Protein AF-A0A0Q9WJZ3-F1 (afdb_monomer_lite)

Foldseek 3Di:
DQVVCVVLVHDVVLVVLVCCCVPNPDHDDPVVVVVVVVVVVVSCCVSPVVVCVVVDDDDPPVVPPPPVNVVLLVVLLLLLLQLLLLLVCVLVVNFFLVSSPVVDDPVSSVSNVVVCVVVVHTTSLSSNLVSLVVLLVSCVVCVPPDPCSLVSNLVSNLPRPNQLQVCVVPVVQLLSNLVSCLLNVLSCQQVVNLVVNLVSLLVQLLDPPHDPSNNLSSLVVNLLSLLQLLLVVQLVVVVVVVCVVPVVDDDDDQQQQSDPDDDPVRVVSSVVSVDDPSNHRTYGHHPVDRDNQADEPVVLVVCLVSQAPSNLSNSLSNQVRYPPHDDPVRNVVSNVSSVVRNPVVVDDDDDDDDDDDDDDDDDDDDDDDDFDDDPPDGDPPDADCVPDDPPDGRDDDD

Radius of gyration: 33.2 Å; chains: 1; bounding box: 86×59×96 Å

Structure (mmCIF, N/CA/C/O backbone):
data_AF-A0A0Q9WJZ3-F1
#
_entry.id   AF-A0A0Q9WJZ3-F1
#
loop_
_atom_site.group_PDB
_atom_site.id
_atom_site.type_symbol
_atom_site.label_atom_id
_atom_site.label_alt_id
_atom_site.label_comp_id
_atom_site.label_asym_id
_atom_site.label_entity_id
_atom_site.label_seq_id
_atom_site.pdbx_PDB_ins_code
_atom_site.Cartn_x
_atom_site.Cartn_y
_atom_site.Cartn_z
_atom_site.occupancy
_atom_site.B_iso_or_equiv
_atom_site.auth_seq_id
_atom_site.auth_comp_id
_atom_site.auth_asym_id
_atom_site.auth_atom_id
_atom_site.pdbx_PDB_model_num
ATOM 1 N N . MET A 1 1 ? 45.629 10.250 -53.862 1.00 72.94 1 MET A N 1
ATOM 2 C CA . MET A 1 1 ? 45.212 8.931 -53.327 1.00 72.94 1 MET A CA 1
ATOM 3 C C . MET A 1 1 ? 46.337 8.248 -52.565 1.00 72.94 1 MET A C 1
ATOM 5 O O . MET A 1 1 ? 46.148 7.979 -51.390 1.00 72.94 1 MET A O 1
ATOM 9 N N . TYR A 1 2 ? 47.507 8.028 -53.172 1.00 82.00 2 TYR A N 1
ATOM 10 C CA . TYR A 1 2 ? 48.642 7.358 -52.512 1.00 82.00 2 TYR A CA 1
ATOM 11 C C . TYR A 1 2 ? 49.151 8.051 -51.241 1.00 82.00 2 TYR A C 1
ATOM 13 O O . TYR A 1 2 ? 49.493 7.383 -50.272 1.00 82.00 2 TYR A O 1
ATOM 21 N N . THR A 1 3 ? 49.165 9.385 -51.220 1.00 82.75 3 THR A N 1
ATOM 22 C CA . THR A 1 3 ? 49.551 10.180 -50.043 1.00 82.75 3 THR A CA 1
ATOM 23 C C . THR A 1 3 ? 48.618 9.938 -48.856 1.00 82.75 3 THR A C 1
ATOM 25 O O . THR A 1 3 ? 49.086 9.626 -47.766 1.00 82.75 3 THR A O 1
ATOM 28 N N . THR A 1 4 ? 47.304 9.990 -49.082 1.00 83.00 4 THR A N 1
ATOM 29 C CA . THR A 1 4 ? 46.275 9.709 -48.068 1.00 83.00 4 THR A CA 1
ATOM 30 C C . THR A 1 4 ? 46.297 8.249 -47.612 1.00 83.00 4 THR A C 1
ATOM 32 O O . THR A 1 4 ? 46.212 7.980 -46.420 1.00 83.00 4 THR A O 1
ATOM 35 N N . ALA A 1 5 ? 46.468 7.299 -48.538 1.00 81.38 5 ALA A N 1
ATOM 36 C CA . ALA A 1 5 ? 46.577 5.877 -48.209 1.00 81.38 5 ALA A CA 1
ATOM 37 C C . ALA A 1 5 ? 47.777 5.603 -47.291 1.00 81.38 5 ALA A C 1
ATOM 39 O O . ALA A 1 5 ? 47.634 4.941 -46.268 1.00 81.38 5 ALA A O 1
ATOM 40 N N . ARG A 1 6 ? 48.934 6.205 -47.595 1.00 83.19 6 ARG A N 1
ATOM 41 C CA . ARG A 1 6 ? 50.134 6.105 -46.758 1.00 83.19 6 ARG A CA 1
ATOM 42 C C . ARG A 1 6 ? 49.922 6.705 -45.366 1.00 83.19 6 ARG A C 1
ATOM 44 O O . ARG A 1 6 ? 50.354 6.105 -44.390 1.00 83.19 6 ARG A O 1
ATOM 51 N N . GLN A 1 7 ? 49.249 7.852 -45.267 1.00 85.88 7 GLN A N 1
ATOM 52 C CA . GLN A 1 7 ? 48.928 8.483 -43.978 1.00 85.88 7 GLN A CA 1
ATOM 53 C C . GLN A 1 7 ? 48.010 7.616 -43.103 1.00 85.88 7 GLN A C 1
ATOM 55 O O . GLN A 1 7 ? 48.126 7.657 -41.885 1.00 85.88 7 GLN A O 1
ATOM 60 N N . LEU A 1 8 ? 47.138 6.811 -43.715 1.00 81.56 8 LEU A N 1
ATOM 61 C CA . LEU A 1 8 ? 46.253 5.868 -43.023 1.00 81.56 8 LEU A CA 1
ATOM 62 C C . LEU A 1 8 ? 46.893 4.483 -42.801 1.00 81.56 8 LEU A C 1
ATOM 64 O O . LEU A 1 8 ? 46.233 3.581 -42.299 1.00 81.56 8 LEU A O 1
ATOM 68 N N . GLY A 1 9 ? 48.157 4.281 -43.189 1.00 82.44 9 GLY A N 1
ATOM 69 C CA . GLY A 1 9 ? 48.829 2.982 -43.076 1.00 82.44 9 GLY A CA 1
ATOM 70 C C . GLY A 1 9 ? 48.300 1.915 -44.043 1.00 82.44 9 GLY A C 1
ATOM 71 O O . GLY A 1 9 ? 48.490 0.724 -43.808 1.00 82.44 9 GLY A O 1
ATOM 72 N N . LEU A 1 10 ? 47.624 2.318 -45.121 1.00 84.75 10 LEU A N 1
ATOM 73 C CA . LEU A 1 10 ? 47.140 1.423 -46.168 1.00 84.75 10 LEU A CA 1
ATOM 74 C C . LEU A 1 10 ? 48.256 1.173 -47.193 1.00 84.75 10 LEU A C 1
ATOM 76 O O . LEU A 1 10 ? 48.870 2.115 -47.704 1.00 84.75 10 LEU A O 1
ATOM 80 N N . GLN A 1 11 ? 48.513 -0.094 -47.520 1.00 86.62 11 GLN A N 1
ATOM 81 C CA . GLN A 1 11 ? 49.566 -0.453 -48.470 1.00 86.62 11 GLN A CA 1
ATOM 82 C C . GLN A 1 11 ? 49.236 0.040 -49.888 1.00 86.62 11 GLN A C 1
ATOM 84 O O . GLN A 1 11 ? 48.095 -0.041 -50.346 1.00 86.62 11 GLN A O 1
ATOM 89 N N . SER A 1 12 ? 50.245 0.541 -50.609 1.00 86.62 12 SER A N 1
ATOM 90 C CA . SER A 1 12 ? 50.062 1.172 -51.927 1.00 86.62 12 SER A CA 1
ATOM 91 C C . SER A 1 12 ? 49.463 0.232 -52.971 1.00 86.62 12 SER A C 1
ATOM 93 O O . SER A 1 12 ? 48.663 0.684 -53.787 1.00 86.62 12 SER A O 1
ATOM 95 N N . PHE A 1 13 ? 49.757 -1.070 -52.880 1.00 88.88 13 PHE A N 1
ATOM 96 C CA . PHE A 1 13 ? 49.243 -2.074 -53.813 1.00 88.88 13 PHE A CA 1
ATOM 97 C C . PHE A 1 13 ? 47.707 -2.165 -53.806 1.00 88.88 13 PHE A C 1
ATOM 99 O O . PHE A 1 13 ? 47.110 -2.543 -54.808 1.00 88.88 13 PHE A O 1
ATOM 106 N N . ILE A 1 14 ? 47.043 -1.788 -52.705 1.00 89.12 14 ILE A N 1
ATOM 107 C CA . ILE A 1 14 ? 45.574 -1.751 -52.618 1.00 89.12 14 ILE A CA 1
ATOM 108 C C . ILE A 1 14 ? 45.022 -0.601 -53.471 1.00 89.12 14 ILE A C 1
ATOM 110 O O . ILE A 1 14 ? 43.983 -0.737 -54.117 1.00 89.12 14 ILE A O 1
ATOM 114 N N . VAL A 1 15 ? 45.729 0.533 -53.504 1.00 89.50 15 VAL A N 1
ATOM 115 C CA . VAL A 1 15 ? 45.382 1.681 -54.354 1.00 89.50 15 VAL A CA 1
ATOM 116 C C . VAL A 1 15 ? 45.612 1.330 -55.823 1.00 89.50 15 VAL A C 1
ATOM 118 O O . VAL A 1 15 ? 44.750 1.618 -56.652 1.00 89.50 15 VAL A O 1
ATOM 121 N N . ASP A 1 16 ? 46.712 0.636 -56.125 1.00 89.19 16 ASP A N 1
ATOM 122 C CA . ASP A 1 16 ? 47.010 0.126 -57.469 1.00 89.19 16 ASP A CA 1
ATOM 123 C C . ASP A 1 16 ? 45.931 -0.857 -57.940 1.00 89.19 16 ASP A C 1
ATOM 125 O O . ASP A 1 16 ? 45.368 -0.703 -59.024 1.00 89.19 16 ASP A O 1
ATOM 129 N N . LEU A 1 17 ? 45.564 -1.820 -57.089 1.00 89.88 17 LEU A N 1
ATOM 130 C CA . LEU A 1 17 ? 44.529 -2.801 -57.395 1.00 89.88 17 LEU A CA 1
ATOM 131 C C . LEU A 1 17 ? 43.162 -2.141 -57.589 1.00 89.88 17 LEU A C 1
ATOM 133 O O . LEU A 1 17 ? 42.423 -2.519 -58.492 1.00 89.88 17 LEU A O 1
ATOM 137 N N . ARG A 1 18 ? 42.829 -1.114 -56.798 1.00 90.69 18 ARG A N 1
ATOM 138 C CA . ARG A 1 18 ? 41.609 -0.324 -56.999 1.00 90.69 18 ARG A CA 1
ATOM 139 C C . ARG A 1 18 ? 41.588 0.340 -58.378 1.00 90.69 18 ARG A C 1
ATOM 141 O O . ARG A 1 18 ? 40.549 0.314 -59.033 1.00 90.69 18 ARG A O 1
ATOM 148 N N . HIS A 1 19 ? 42.697 0.939 -58.813 1.00 89.06 19 HIS A N 1
ATOM 149 C CA . HIS A 1 19 ? 42.787 1.563 -60.136 1.00 89.06 19 HIS A CA 1
ATOM 150 C C . HIS A 1 19 ? 42.667 0.531 -61.264 1.00 89.06 19 HIS A C 1
ATOM 152 O O . HIS A 1 19 ? 41.929 0.770 -62.219 1.00 89.06 19 HIS A O 1
ATOM 158 N N . LEU A 1 20 ? 43.310 -0.631 -61.117 1.00 88.88 20 LEU A N 1
ATOM 159 C CA . LEU A 1 20 ? 43.202 -1.748 -62.060 1.00 88.88 20 LEU A CA 1
ATOM 160 C C . LEU A 1 20 ? 41.774 -2.304 -62.139 1.00 88.88 20 LEU A C 1
ATOM 162 O O . LEU A 1 20 ? 41.269 -2.517 -63.232 1.00 88.88 20 LEU A O 1
ATOM 166 N N . CYS A 1 21 ? 41.079 -2.467 -61.013 1.00 88.19 21 CYS A N 1
ATOM 167 C CA . CYS A 1 21 ? 39.684 -2.917 -61.009 1.00 88.19 21 CYS A CA 1
ATOM 168 C C . CYS A 1 21 ? 38.712 -1.895 -61.620 1.00 88.19 21 CYS A C 1
ATOM 170 O O . CYS A 1 21 ? 37.672 -2.285 -62.140 1.00 88.19 21 CYS A O 1
ATOM 172 N N . ALA A 1 22 ? 39.007 -0.595 -61.518 1.00 88.06 22 ALA A N 1
ATOM 173 C CA . ALA A 1 22 ? 38.117 0.465 -61.994 1.00 88.06 22 ALA A CA 1
ATOM 174 C C . ALA A 1 22 ? 38.329 0.828 -63.473 1.00 88.06 22 ALA A C 1
ATOM 176 O O . ALA A 1 22 ? 37.385 1.248 -64.140 1.00 88.06 22 ALA A O 1
ATOM 177 N N . HIS A 1 23 ? 39.565 0.717 -63.967 1.00 87.94 23 HIS A N 1
ATOM 178 C CA . HIS A 1 23 ? 39.960 1.229 -65.285 1.00 87.94 23 HIS A CA 1
ATOM 179 C C . HIS A 1 23 ? 40.822 0.260 -66.102 1.00 87.94 23 HIS A C 1
ATOM 181 O O . HIS A 1 23 ? 41.192 0.584 -67.230 1.00 87.94 23 HIS A O 1
ATOM 187 N N . GLY A 1 24 ? 41.178 -0.901 -65.552 1.00 81.69 24 GLY A N 1
ATOM 188 C CA . GLY A 1 24 ? 41.912 -1.929 -66.278 1.00 81.69 24 GLY A CA 1
ATOM 189 C C . GLY A 1 24 ? 41.075 -2.523 -67.408 1.00 81.69 24 GLY A C 1
ATOM 190 O O . GLY A 1 24 ? 39.853 -2.617 -67.314 1.00 81.69 24 GLY A O 1
ATOM 191 N N . GLN A 1 25 ? 41.749 -2.931 -68.484 1.00 78.75 25 GLN A N 1
ATOM 192 C CA . GLN A 1 25 ? 41.109 -3.644 -69.595 1.00 78.75 25 GLN A CA 1
ATOM 193 C C . GLN A 1 25 ? 40.696 -5.072 -69.203 1.00 78.75 25 GLN A C 1
ATOM 195 O O . GLN A 1 25 ? 39.777 -5.625 -69.799 1.00 78.75 25 GLN A O 1
ATOM 200 N N . GLU A 1 26 ? 41.337 -5.642 -68.177 1.00 85.75 26 GLU A N 1
ATOM 201 C CA . GLU A 1 26 ? 41.070 -6.982 -67.658 1.00 85.75 26 GLU A CA 1
ATOM 202 C C . GLU A 1 26 ? 40.947 -6.964 -66.129 1.00 85.75 26 GLU A C 1
ATOM 204 O O . GLU A 1 26 ? 41.630 -6.204 -65.435 1.00 85.75 26 GLU A O 1
ATOM 209 N N . LEU A 1 27 ? 40.067 -7.817 -65.595 1.00 86.44 27 LEU A N 1
ATOM 210 C CA . LEU A 1 27 ? 39.891 -7.986 -64.154 1.00 86.44 27 LEU A CA 1
ATOM 211 C C . LEU A 1 27 ? 41.082 -8.744 -63.544 1.00 86.44 27 LEU A C 1
ATOM 213 O O . LEU A 1 27 ? 41.538 -9.729 -64.130 1.00 86.44 27 LEU A O 1
ATOM 217 N N . PRO A 1 28 ? 41.552 -8.365 -62.340 1.00 89.94 28 PRO A N 1
ATOM 218 C CA . PRO A 1 28 ? 42.619 -9.097 -61.671 1.00 89.94 28 PRO A CA 1
ATOM 219 C C . PRO A 1 28 ? 42.253 -10.569 -61.408 1.00 89.94 28 PRO A C 1
ATOM 221 O O . PRO A 1 28 ? 41.095 -10.868 -61.096 1.00 89.94 28 PRO A O 1
ATOM 224 N N . PRO A 1 29 ? 43.232 -11.495 -61.441 1.00 92.62 29 PRO A N 1
ATOM 225 C CA . PRO A 1 29 ? 42.991 -12.903 -61.151 1.00 92.62 29 PRO A CA 1
ATOM 226 C C . PRO A 1 29 ? 42.347 -13.114 -59.777 1.00 92.62 29 PRO A C 1
ATOM 228 O O . PRO A 1 29 ? 42.707 -12.468 -58.791 1.00 92.62 29 PRO A O 1
ATOM 231 N N . THR A 1 30 ? 41.448 -14.094 -59.674 1.00 88.12 30 THR A N 1
ATOM 232 C CA . THR A 1 30 ? 40.692 -14.378 -58.441 1.00 88.12 30 THR A CA 1
ATOM 233 C C . THR A 1 30 ? 41.588 -14.619 -57.223 1.00 88.12 30 THR A C 1
ATOM 235 O O . THR A 1 30 ? 41.226 -14.248 -56.109 1.00 88.12 30 THR A O 1
ATOM 238 N N . VAL A 1 31 ? 42.774 -15.204 -57.414 1.00 90.38 31 VAL A N 1
ATOM 239 C CA . VAL A 1 31 ? 43.754 -15.430 -56.335 1.00 90.38 31 VAL A CA 1
ATOM 240 C C . VAL A 1 31 ? 44.254 -14.105 -55.749 1.00 90.38 31 VAL A C 1
ATOM 242 O O . VAL A 1 31 ? 44.304 -13.954 -54.529 1.00 90.38 31 VAL A O 1
ATOM 245 N N . VAL A 1 32 ? 44.539 -13.117 -56.603 1.00 89.38 32 VAL A N 1
ATOM 246 C CA . VAL A 1 32 ? 44.975 -11.773 -56.188 1.00 89.38 32 VAL A CA 1
ATOM 247 C C . VAL A 1 32 ? 43.863 -11.071 -55.410 1.00 89.38 32 VAL A C 1
ATOM 249 O O . VAL A 1 32 ? 44.118 -10.488 -54.355 1.00 89.38 32 VAL A O 1
ATOM 252 N N . LEU A 1 33 ? 42.615 -11.182 -55.876 1.00 88.12 33 LEU A N 1
ATOM 253 C CA . LEU A 1 33 ? 41.455 -10.611 -55.187 1.00 88.12 33 LEU A CA 1
ATOM 254 C C . LEU A 1 33 ? 41.219 -11.259 -53.815 1.00 88.12 33 LEU A C 1
ATOM 256 O O . LEU A 1 33 ? 40.975 -10.543 -52.847 1.00 88.12 33 LEU A O 1
ATOM 260 N N . ARG A 1 34 ? 41.345 -12.588 -53.698 1.00 88.00 34 ARG A N 1
ATOM 261 C CA . ARG A 1 34 ? 41.199 -13.309 -52.418 1.00 88.00 34 ARG A CA 1
ATOM 262 C C . ARG A 1 34 ? 42.252 -12.890 -51.398 1.00 88.00 34 ARG A C 1
ATOM 264 O O . ARG A 1 34 ? 41.903 -12.575 -50.264 1.00 88.00 34 ARG A O 1
ATOM 271 N N . HIS A 1 35 ? 43.522 -12.848 -51.800 1.00 88.12 35 HIS A N 1
ATOM 272 C CA . HIS A 1 35 ? 44.603 -12.421 -50.908 1.00 88.12 35 HIS A CA 1
ATOM 273 C C . HIS A 1 35 ? 44.451 -10.956 -50.498 1.00 88.12 35 HIS A C 1
ATOM 275 O O . HIS A 1 35 ? 44.634 -10.618 -49.330 1.00 88.12 35 HIS A O 1
ATOM 281 N N . THR A 1 36 ? 44.049 -10.094 -51.433 1.00 90.38 36 THR A N 1
ATOM 282 C CA . THR A 1 36 ? 43.839 -8.678 -51.120 1.00 90.38 36 THR A CA 1
ATOM 283 C C . THR A 1 36 ? 42.647 -8.477 -50.189 1.00 90.38 36 THR A C 1
ATOM 285 O O . THR A 1 36 ? 42.739 -7.686 -49.259 1.00 90.38 36 THR A O 1
ATOM 288 N N . ALA A 1 37 ? 41.556 -9.226 -50.369 1.00 89.12 37 ALA A N 1
ATOM 289 C CA . ALA A 1 37 ? 40.414 -9.189 -49.459 1.00 89.12 37 ALA A CA 1
ATOM 290 C C . ALA A 1 37 ? 40.806 -9.615 -48.035 1.00 89.12 37 ALA A C 1
ATOM 292 O O . ALA A 1 37 ? 40.469 -8.915 -47.082 1.00 89.12 37 ALA A O 1
ATOM 293 N N . ALA A 1 38 ? 41.570 -10.704 -47.891 1.00 88.38 38 ALA A N 1
ATOM 294 C CA . ALA A 1 38 ? 42.089 -11.141 -46.596 1.00 88.38 38 ALA A CA 1
ATOM 295 C C . ALA A 1 38 ? 42.965 -10.059 -45.942 1.00 88.38 38 ALA A C 1
ATOM 297 O O . ALA A 1 38 ? 42.786 -9.738 -44.769 1.00 88.38 38 ALA A O 1
ATOM 298 N N . HIS A 1 39 ? 43.855 -9.433 -46.718 1.00 88.56 39 HIS A N 1
ATOM 299 C CA . HIS A 1 39 ? 44.703 -8.357 -46.215 1.00 88.56 39 HIS A CA 1
ATOM 300 C C . HIS A 1 39 ? 43.904 -7.114 -45.792 1.00 88.56 39 HIS A C 1
ATOM 302 O O . HIS A 1 39 ? 44.167 -6.548 -44.734 1.00 88.56 39 HIS A O 1
ATOM 308 N N . CYS A 1 40 ? 42.898 -6.707 -46.571 1.00 89.75 40 CYS A N 1
ATOM 309 C CA . CYS A 1 40 ? 42.021 -5.585 -46.231 1.00 89.75 40 CYS A CA 1
ATOM 310 C C . CYS A 1 40 ? 41.192 -5.852 -44.969 1.00 89.75 40 CYS A C 1
ATOM 312 O O . CYS A 1 40 ? 40.987 -4.935 -44.176 1.00 89.75 40 CYS A O 1
ATOM 314 N N . LEU A 1 41 ? 40.721 -7.086 -44.769 1.00 87.81 41 LEU A N 1
ATOM 315 C CA . LEU A 1 41 ? 39.986 -7.471 -43.563 1.00 87.81 41 LEU A CA 1
ATOM 316 C C . LEU A 1 41 ? 40.883 -7.450 -42.325 1.00 87.81 41 LEU A C 1
ATOM 318 O O . LEU A 1 41 ? 40.474 -6.919 -41.296 1.00 87.81 41 LEU A O 1
ATOM 322 N N . GLU A 1 42 ? 42.115 -7.949 -42.435 1.00 88.81 42 GLU A N 1
ATOM 323 C CA . GLU A 1 42 ? 43.085 -7.886 -41.339 1.00 88.81 42 GLU A CA 1
ATOM 324 C C . GLU A 1 42 ? 43.478 -6.435 -41.023 1.00 88.81 42 GLU A C 1
ATOM 326 O O . GLU A 1 42 ? 43.541 -6.037 -39.860 1.00 88.81 42 GLU A O 1
ATOM 331 N N . TRP A 1 43 ? 43.661 -5.602 -42.052 1.00 90.75 43 TRP A N 1
ATOM 332 C CA . TRP A 1 43 ? 43.878 -4.169 -41.868 1.00 90.75 43 TRP A CA 1
ATOM 333 C C . TRP A 1 43 ? 42.686 -3.506 -41.165 1.00 90.75 43 TRP A C 1
ATOM 335 O O . TRP A 1 43 ? 42.886 -2.774 -40.202 1.00 90.75 43 TRP A O 1
ATOM 345 N N . LEU A 1 44 ? 41.445 -3.800 -41.573 1.00 88.44 44 LEU A N 1
ATOM 346 C CA . LEU A 1 44 ? 40.236 -3.253 -40.946 1.00 88.44 44 LEU A CA 1
ATOM 347 C C . LEU A 1 44 ? 40.100 -3.702 -39.483 1.00 88.44 44 LEU A C 1
ATOM 349 O O . LEU A 1 44 ? 39.748 -2.897 -38.615 1.00 88.44 44 LEU A O 1
ATOM 353 N N . ARG A 1 45 ? 40.410 -4.973 -39.208 1.00 87.88 45 ARG A N 1
ATOM 354 C CA . ARG A 1 45 ? 40.420 -5.542 -37.861 1.00 87.88 45 ARG A CA 1
ATOM 355 C C . ARG A 1 45 ? 41.389 -4.784 -36.958 1.00 87.88 45 ARG A C 1
ATOM 357 O O . ARG A 1 45 ? 40.987 -4.340 -35.888 1.00 87.88 45 ARG A O 1
ATOM 364 N N . ASN A 1 46 ? 42.623 -4.585 -37.408 1.00 88.00 46 ASN A N 1
ATOM 365 C CA . ASN A 1 46 ? 43.672 -3.959 -36.603 1.00 88.00 46 ASN A CA 1
ATOM 366 C C . ASN A 1 46 ? 43.534 -2.434 -36.512 1.00 88.00 46 ASN A C 1
ATOM 368 O O . ASN A 1 46 ? 43.805 -1.855 -35.466 1.00 88.00 46 ASN A O 1
ATOM 372 N N . PHE A 1 47 ? 43.102 -1.774 -37.588 1.00 87.69 47 PHE A N 1
ATOM 373 C CA . PHE A 1 47 ? 43.010 -0.315 -37.648 1.00 87.69 47 PHE A CA 1
ATOM 374 C C . PHE A 1 47 ? 41.740 0.235 -36.990 1.00 87.69 47 PHE A C 1
ATOM 376 O O . PHE A 1 47 ? 41.770 1.310 -36.399 1.00 87.69 47 PHE A O 1
ATOM 383 N N . TYR A 1 48 ? 40.615 -0.477 -37.104 1.00 85.06 48 TYR A N 1
ATOM 384 C CA . TYR A 1 48 ? 39.328 -0.010 -36.590 1.00 85.06 48 TYR A CA 1
ATOM 385 C C . TYR A 1 48 ? 38.785 -0.916 -35.486 1.00 85.06 48 TYR A C 1
ATOM 387 O O . TYR A 1 48 ? 38.514 -0.434 -34.392 1.00 85.06 48 TYR A O 1
ATOM 395 N N . TRP A 1 49 ? 38.637 -2.221 -35.723 1.00 85.06 49 TRP A N 1
ATOM 396 C CA . TRP A 1 49 ? 37.832 -3.065 -34.828 1.00 85.06 49 TRP A CA 1
ATOM 397 C C . TRP A 1 49 ? 38.502 -3.316 -33.474 1.00 85.06 49 TRP A C 1
ATOM 399 O O . TRP A 1 49 ? 37.823 -3.220 -32.457 1.00 85.06 49 TRP A O 1
ATOM 409 N N . LEU A 1 50 ? 39.808 -3.598 -33.437 1.00 86.94 50 LEU A N 1
ATOM 410 C CA . LEU A 1 50 ? 40.547 -3.804 -32.188 1.00 86.94 50 LEU A CA 1
ATOM 411 C C . LEU A 1 50 ? 40.606 -2.525 -31.336 1.00 86.94 50 LEU A C 1
ATOM 413 O O . LEU A 1 50 ? 40.161 -2.593 -30.192 1.00 86.94 50 LEU A O 1
ATOM 417 N N . PRO A 1 51 ? 41.000 -1.347 -31.868 1.00 87.12 51 PRO A N 1
ATOM 418 C CA . PRO A 1 51 ? 40.954 -0.105 -31.096 1.00 87.12 51 PRO A CA 1
ATOM 419 C C . PRO A 1 51 ? 39.552 0.239 -30.584 1.00 87.12 51 PRO A C 1
ATOM 421 O O . PRO A 1 51 ? 39.390 0.694 -29.452 1.00 87.12 51 PRO A O 1
ATOM 424 N N . GLN A 1 52 ? 38.512 -0.002 -31.393 1.00 80.38 52 GLN A N 1
ATOM 425 C CA . GLN A 1 52 ? 37.133 0.178 -30.939 1.00 80.38 52 GLN A CA 1
ATOM 426 C C . GLN A 1 52 ? 36.801 -0.804 -29.811 1.00 80.38 52 GLN A C 1
ATOM 428 O O . GLN A 1 52 ? 36.276 -0.376 -28.790 1.00 80.38 52 GLN A O 1
ATOM 433 N N . CYS A 1 53 ? 37.156 -2.084 -29.942 1.00 81.56 53 CYS A N 1
ATOM 434 C CA . CYS A 1 53 ? 36.932 -3.096 -28.909 1.00 81.56 53 CYS A CA 1
ATOM 435 C C . CYS A 1 53 ? 37.649 -2.766 -27.590 1.00 81.56 53 CYS A C 1
ATOM 437 O O . CYS A 1 53 ? 37.080 -2.986 -26.528 1.00 81.56 53 CYS A O 1
ATOM 439 N N . GLU A 1 54 ? 38.867 -2.225 -27.650 1.00 83.44 54 GLU A N 1
ATOM 440 C CA . GLU A 1 54 ? 39.632 -1.795 -26.472 1.00 83.44 54 GLU A CA 1
ATOM 441 C C . GLU A 1 54 ? 39.041 -0.540 -25.811 1.00 83.44 54 GLU A C 1
ATOM 443 O O . GLU A 1 54 ? 39.078 -0.399 -24.590 1.00 83.44 54 GLU A O 1
ATOM 448 N N . SER A 1 55 ? 38.482 0.378 -26.607 1.00 78.94 55 SER A N 1
ATOM 449 C CA . SER A 1 55 ? 37.880 1.624 -26.107 1.00 78.94 55 SER A CA 1
ATOM 450 C C . SER A 1 55 ? 36.428 1.474 -25.636 1.00 78.94 55 SER A C 1
ATOM 452 O O . SER A 1 55 ? 35.939 2.287 -24.847 1.00 78.94 55 SER A O 1
ATOM 454 N N . MET A 1 56 ? 35.720 0.447 -26.109 1.00 75.25 56 MET A N 1
ATOM 455 C CA . MET A 1 56 ? 34.341 0.173 -25.727 1.00 75.25 56 MET A CA 1
ATOM 456 C C . MET A 1 56 ? 34.312 -0.577 -24.396 1.00 75.25 56 MET A C 1
ATOM 458 O O . MET A 1 56 ? 34.912 -1.634 -24.233 1.00 75.25 56 MET A O 1
ATOM 462 N N . SER A 1 57 ? 33.562 -0.045 -23.435 1.00 71.12 57 SER A N 1
ATOM 463 C CA . SER A 1 57 ? 33.246 -0.765 -22.203 1.00 71.12 57 SER A CA 1
ATOM 464 C C . SER A 1 57 ? 31.937 -1.530 -22.359 1.00 71.12 57 SER A C 1
ATOM 466 O O . SER A 1 57 ? 31.011 -1.082 -23.040 1.00 71.12 57 SER A O 1
ATOM 468 N N . ASN A 1 58 ? 31.846 -2.690 -21.705 1.00 67.38 58 ASN A N 1
ATOM 469 C CA . ASN A 1 58 ? 30.598 -3.439 -21.645 1.00 67.38 58 ASN A CA 1
ATOM 470 C C . ASN A 1 58 ? 29.516 -2.587 -20.977 1.00 67.38 58 ASN A C 1
ATOM 472 O O . ASN A 1 58 ? 29.675 -2.119 -19.846 1.00 67.38 58 ASN A O 1
ATOM 476 N N . LEU A 1 59 ? 28.393 -2.419 -21.672 1.00 55.56 59 LEU A N 1
ATOM 477 C CA . LEU A 1 59 ? 27.219 -1.784 -21.102 1.00 55.56 59 LEU A CA 1
ATOM 478 C C . LEU A 1 59 ? 26.580 -2.733 -20.084 1.00 55.56 59 LEU A C 1
ATOM 480 O O . LEU A 1 59 ? 26.035 -3.777 -20.440 1.00 55.56 59 LEU A O 1
ATOM 484 N N . ASP A 1 60 ? 26.611 -2.350 -18.813 1.00 58.69 60 ASP A N 1
ATOM 485 C CA . ASP A 1 60 ? 25.894 -3.050 -17.752 1.00 58.69 60 ASP A CA 1
ATOM 486 C C . ASP A 1 60 ? 24.393 -2.728 -17.872 1.00 58.69 60 ASP A C 1
ATOM 488 O O . ASP A 1 60 ? 23.900 -1.720 -17.358 1.00 58.69 60 ASP A O 1
ATOM 492 N N . ALA A 1 61 ? 23.667 -3.555 -18.631 1.00 54.97 61 ALA A N 1
ATOM 493 C CA . ALA A 1 61 ? 22.230 -3.404 -18.859 1.00 54.97 61 ALA A CA 1
ATOM 494 C C . ALA A 1 61 ? 21.407 -3.267 -17.551 1.00 54.97 61 ALA A C 1
ATOM 496 O O . ALA A 1 61 ? 20.512 -2.417 -17.518 1.00 54.97 61 ALA A O 1
ATOM 497 N N . PRO A 1 62 ? 21.715 -3.995 -16.456 1.00 54.75 62 PRO A N 1
ATOM 498 C CA . PRO A 1 62 ? 21.138 -3.749 -15.129 1.00 54.75 62 PRO A CA 1
ATOM 499 C C . PRO A 1 62 ? 21.332 -2.328 -14.571 1.00 54.75 62 PRO A C 1
ATOM 501 O O . PRO A 1 62 ? 20.432 -1.803 -13.911 1.00 54.75 62 PRO A O 1
ATOM 504 N N . LYS A 1 63 ? 22.478 -1.681 -14.831 1.00 55.34 63 LYS A N 1
ATOM 505 C CA . LYS A 1 63 ? 22.747 -0.292 -14.402 1.00 55.34 63 LYS A CA 1
ATOM 506 C C . LYS A 1 63 ? 22.059 0.753 -15.274 1.00 55.34 63 LYS A C 1
ATOM 508 O O . LYS A 1 63 ? 21.952 1.909 -14.864 1.00 55.34 63 LYS A O 1
ATOM 513 N N . LEU A 1 64 ? 21.532 0.362 -16.433 1.00 56.28 64 LEU A N 1
ATOM 514 C CA . LEU A 1 64 ? 20.701 1.211 -17.278 1.00 56.28 64 LEU A CA 1
ATOM 515 C C . LEU A 1 64 ? 19.283 1.349 -16.690 1.00 56.28 64 LEU A C 1
ATOM 517 O O . LEU A 1 64 ? 18.276 1.025 -17.325 1.00 56.28 64 LEU A O 1
ATOM 521 N N . GLN A 1 65 ? 19.167 1.846 -15.454 1.00 57.69 65 GLN A N 1
ATOM 522 C CA . GLN A 1 65 ? 17.865 2.277 -14.957 1.00 57.69 65 GLN A CA 1
ATOM 523 C C . GLN A 1 65 ? 17.373 3.409 -15.857 1.00 57.69 65 GLN A C 1
ATOM 525 O O . GLN A 1 65 ? 17.968 4.486 -15.920 1.00 57.69 65 GLN A O 1
ATOM 530 N N . ARG A 1 66 ? 16.277 3.164 -16.584 1.00 69.19 66 ARG A N 1
ATOM 531 C CA . ARG A 1 66 ? 15.635 4.201 -17.396 1.00 69.19 66 ARG A CA 1
ATOM 532 C C . ARG A 1 66 ? 15.366 5.405 -16.495 1.00 69.19 66 ARG A C 1
ATOM 534 O O . ARG A 1 66 ? 14.756 5.247 -15.439 1.00 69.19 66 ARG A O 1
ATOM 541 N N . LYS A 1 67 ? 15.790 6.598 -16.919 1.00 74.25 67 LYS A N 1
ATOM 542 C CA . LYS A 1 67 ? 15.607 7.866 -16.187 1.00 74.25 67 LYS A CA 1
ATOM 543 C C . LYS A 1 67 ? 14.171 8.045 -15.673 1.00 74.25 67 LYS A C 1
ATOM 545 O O . LYS A 1 67 ? 13.966 8.553 -14.573 1.00 74.25 67 LYS A O 1
ATOM 550 N N . ASP A 1 68 ? 13.191 7.559 -16.432 1.00 77.56 68 ASP A N 1
ATOM 551 C CA . ASP A 1 68 ? 11.772 7.594 -16.073 1.00 77.56 68 ASP A CA 1
ATOM 552 C C . ASP A 1 68 ? 11.412 6.681 -14.891 1.00 77.56 68 ASP A C 1
ATOM 554 O O . ASP A 1 68 ? 10.594 7.071 -14.062 1.00 77.56 68 ASP A O 1
ATOM 558 N N . LYS A 1 69 ? 12.051 5.506 -14.763 1.00 83.06 69 LYS A N 1
ATOM 559 C CA . LYS A 1 69 ? 11.878 4.596 -13.616 1.00 83.06 69 LYS A CA 1
ATOM 560 C C . LYS A 1 69 ? 12.395 5.240 -12.336 1.00 83.06 69 LYS A C 1
ATOM 562 O O . LYS A 1 69 ? 11.654 5.319 -11.364 1.00 83.06 69 LYS A O 1
ATOM 567 N N . ALA A 1 70 ? 13.626 5.752 -12.357 1.00 84.94 70 ALA A N 1
ATOM 568 C CA . ALA A 1 70 ? 14.220 6.409 -11.193 1.00 84.94 70 ALA A CA 1
ATOM 569 C C . ALA A 1 70 ? 13.416 7.650 -10.770 1.00 84.94 70 ALA A C 1
ATOM 571 O O . ALA A 1 70 ? 13.140 7.846 -9.588 1.00 84.94 70 ALA A O 1
ATOM 572 N N . LYS A 1 71 ? 12.970 8.460 -11.741 1.00 87.06 71 LYS A N 1
ATOM 573 C CA . LYS A 1 71 ? 12.120 9.627 -11.480 1.00 87.06 71 LYS A CA 1
ATOM 574 C C . LYS A 1 71 ? 10.788 9.233 -10.840 1.00 87.06 71 LYS A C 1
ATOM 576 O O . LYS A 1 71 ? 10.379 9.864 -9.872 1.00 87.06 71 LYS A O 1
ATOM 581 N N . PHE A 1 72 ? 10.129 8.205 -11.370 1.00 88.06 72 PHE A N 1
ATOM 582 C CA . PHE A 1 72 ? 8.860 7.715 -10.839 1.00 88.06 72 PHE A CA 1
ATOM 583 C C . PHE A 1 72 ? 9.007 7.102 -9.441 1.00 88.06 72 PHE A C 1
ATOM 585 O O . PHE A 1 72 ? 8.200 7.380 -8.561 1.00 88.06 72 PHE A O 1
ATOM 592 N N . GLN A 1 73 ? 10.059 6.313 -9.215 1.00 90.31 73 GLN A N 1
ATOM 593 C CA . GLN A 1 73 ? 10.360 5.741 -7.905 1.00 90.31 73 GLN A CA 1
ATOM 594 C C . GLN A 1 73 ? 10.593 6.835 -6.858 1.00 90.31 73 GLN A C 1
ATOM 596 O O . GLN A 1 73 ? 10.011 6.766 -5.782 1.00 90.31 73 GLN A O 1
ATOM 601 N N . ASN A 1 74 ? 11.375 7.866 -7.192 1.00 92.06 74 ASN A N 1
ATOM 602 C CA . ASN A 1 74 ? 11.604 9.004 -6.303 1.00 92.06 74 ASN A CA 1
ATOM 603 C C . ASN A 1 74 ? 10.309 9.797 -6.032 1.00 92.06 74 ASN A C 1
ATOM 605 O O . ASN A 1 74 ? 10.053 10.208 -4.906 1.00 92.06 74 ASN A O 1
ATOM 609 N N . GLU A 1 75 ? 9.455 9.980 -7.048 1.00 93.31 75 GLU A N 1
ATOM 610 C CA . GLU A 1 75 ? 8.135 10.604 -6.874 1.00 93.31 75 GLU A CA 1
ATOM 611 C C . GLU A 1 75 ? 7.274 9.817 -5.872 1.00 93.31 75 GLU A C 1
ATOM 613 O O . GLU A 1 75 ? 6.727 10.412 -4.945 1.00 93.31 75 GLU A O 1
ATOM 618 N N . LEU A 1 76 ? 7.187 8.489 -6.011 1.00 93.44 76 LEU A N 1
ATOM 619 C CA . LEU A 1 76 ? 6.429 7.648 -5.080 1.00 93.44 76 LEU A CA 1
ATOM 620 C C . LEU A 1 76 ? 7.043 7.608 -3.677 1.00 93.44 76 LEU A C 1
ATOM 622 O O . LEU A 1 76 ? 6.300 7.623 -2.701 1.00 93.44 76 LEU A O 1
ATOM 626 N N . GLU A 1 77 ? 8.370 7.573 -3.562 1.00 94.50 77 GLU A N 1
ATOM 627 C CA . GLU A 1 77 ? 9.064 7.563 -2.271 1.00 94.50 77 GLU A CA 1
ATOM 628 C C . GLU A 1 77 ? 8.749 8.824 -1.459 1.00 94.50 77 GLU A C 1
ATOM 630 O O . GLU A 1 77 ? 8.371 8.714 -0.295 1.00 94.50 77 GLU A O 1
ATOM 635 N N . ILE A 1 78 ? 8.771 10.001 -2.096 1.00 94.94 78 ILE A N 1
ATOM 636 C CA . ILE A 1 78 ? 8.358 11.261 -1.462 1.00 94.94 78 ILE A CA 1
ATOM 637 C C . ILE A 1 78 ? 6.889 11.195 -1.027 1.00 94.94 78 ILE A C 1
ATOM 639 O O . ILE A 1 78 ? 6.553 11.626 0.073 1.00 94.94 78 ILE A O 1
ATOM 643 N N . LEU A 1 79 ? 5.999 10.670 -1.873 1.00 96.69 79 LEU A N 1
ATOM 644 C CA . LEU A 1 79 ? 4.575 10.579 -1.547 1.00 96.69 79 LEU A CA 1
ATOM 645 C C . LEU A 1 79 ? 4.325 9.659 -0.346 1.00 96.69 79 LEU A C 1
ATOM 647 O O . LEU A 1 79 ? 3.635 10.065 0.585 1.00 96.69 79 LEU A O 1
ATOM 651 N N . PHE A 1 80 ? 4.910 8.461 -0.320 1.00 97.00 80 PHE A N 1
ATOM 652 C CA . PHE A 1 80 ? 4.773 7.550 0.817 1.00 97.00 80 PHE A CA 1
ATOM 653 C C . PHE A 1 80 ? 5.408 8.110 2.092 1.00 97.00 80 PHE A C 1
ATOM 655 O O . PHE A 1 80 ? 4.793 8.018 3.148 1.00 97.00 80 PHE A O 1
ATOM 662 N N . GLU A 1 81 ? 6.567 8.769 2.003 1.00 96.25 81 GLU A N 1
ATOM 663 C CA . GLU A 1 81 ? 7.177 9.449 3.153 1.00 96.25 81 GLU A CA 1
ATOM 664 C C . GLU A 1 81 ? 6.249 10.537 3.719 1.00 96.25 81 GLU A C 1
ATOM 666 O O . GLU A 1 81 ? 6.067 10.640 4.933 1.00 96.25 81 GLU A O 1
ATOM 671 N N . MET A 1 82 ? 5.621 11.340 2.853 1.00 96.62 82 MET A N 1
ATOM 672 C CA . MET A 1 82 ? 4.679 12.374 3.291 1.00 96.62 82 MET A CA 1
ATOM 673 C C . MET A 1 82 ? 3.394 11.784 3.871 1.00 96.62 82 MET A C 1
ATOM 675 O O . MET A 1 82 ? 2.853 12.356 4.818 1.00 96.62 82 MET A O 1
ATOM 679 N N . PHE A 1 83 ? 2.913 10.654 3.341 1.00 97.69 83 PHE A N 1
ATOM 680 C CA . PHE A 1 83 ? 1.781 9.933 3.924 1.00 97.69 83 PHE A CA 1
ATOM 681 C C . PHE A 1 83 ? 2.113 9.439 5.332 1.00 97.69 83 PHE A C 1
ATOM 683 O O . PHE A 1 83 ? 1.370 9.734 6.262 1.00 97.69 83 PHE A O 1
ATOM 690 N N . ASP A 1 84 ? 3.238 8.739 5.489 1.00 97.19 84 ASP A N 1
ATOM 691 C CA . ASP A 1 84 ? 3.666 8.131 6.752 1.00 97.19 84 ASP A CA 1
ATOM 692 C C . ASP A 1 84 ? 3.872 9.193 7.843 1.00 97.19 84 ASP A C 1
ATOM 694 O O . ASP A 1 84 ? 3.358 9.083 8.957 1.00 97.19 84 ASP A O 1
ATOM 698 N N . LEU A 1 85 ? 4.528 10.301 7.483 1.00 95.94 85 LEU A N 1
ATOM 699 C CA . LEU A 1 85 ? 4.749 11.428 8.384 1.00 95.94 85 LEU A CA 1
ATOM 700 C C . LEU A 1 85 ? 3.441 12.136 8.771 1.00 95.94 85 LEU A C 1
ATOM 702 O O . LEU A 1 85 ? 3.262 12.527 9.929 1.00 95.94 85 LEU A O 1
ATOM 706 N N . ALA A 1 86 ? 2.524 12.327 7.817 1.00 96.56 86 ALA A N 1
ATOM 707 C CA . ALA A 1 86 ? 1.228 12.945 8.084 1.00 96.56 86 ALA A CA 1
ATOM 708 C C . ALA A 1 86 ? 0.324 12.041 8.934 1.00 96.56 86 ALA A C 1
ATOM 710 O O . ALA A 1 86 ? -0.365 12.558 9.814 1.00 96.56 86 ALA A O 1
ATOM 711 N N . LEU A 1 87 ? 0.370 10.723 8.714 1.00 96.75 87 LEU A N 1
ATOM 712 C CA . LEU A 1 87 ? -0.324 9.717 9.517 1.00 96.75 87 LEU A CA 1
ATOM 713 C C . LEU A 1 87 ? 0.153 9.765 10.970 1.00 96.75 87 LEU A C 1
ATOM 715 O O . LEU A 1 87 ? -0.670 9.864 11.879 1.00 96.75 87 LEU A O 1
ATOM 719 N N . GLU A 1 88 ? 1.468 9.796 11.195 1.00 95.50 88 GLU A N 1
ATOM 720 C CA . GLU A 1 88 ? 2.026 9.940 12.540 1.00 95.50 88 GLU A CA 1
ATOM 721 C C . GLU A 1 88 ? 1.557 11.204 13.240 1.00 95.50 88 GLU A C 1
ATOM 723 O O . GLU A 1 88 ? 1.130 11.170 14.396 1.00 95.50 88 GLU A O 1
ATOM 728 N N . CYS A 1 89 ? 1.618 12.331 12.539 1.00 94.81 89 CYS A N 1
ATOM 729 C CA . CYS A 1 89 ? 1.181 13.593 13.107 1.00 94.81 89 CYS A CA 1
ATOM 730 C C . CYS A 1 89 ? -0.322 13.581 13.404 1.00 94.81 89 CYS A C 1
ATOM 732 O O . CYS A 1 89 ? -0.733 14.088 14.444 1.00 94.81 89 CYS A O 1
ATOM 734 N N . GLN A 1 90 ? -1.135 12.995 12.523 1.00 94.69 90 GLN A N 1
ATOM 735 C CA . GLN A 1 90 ? -2.577 12.884 12.712 1.00 94.69 90 GLN A CA 1
ATOM 736 C C . GLN A 1 90 ? -2.913 12.067 13.963 1.00 94.69 90 GLN A C 1
ATOM 738 O O . GLN A 1 90 ? -3.681 12.549 14.796 1.00 94.69 90 GLN A O 1
ATOM 743 N N . LEU A 1 91 ? -2.335 10.870 14.102 1.00 94.31 91 LEU A N 1
ATOM 744 C CA . LEU A 1 91 ? -2.647 9.962 15.208 1.00 94.31 91 LEU A CA 1
ATOM 745 C C . LEU A 1 91 ? -2.065 10.439 16.544 1.00 94.31 91 LEU A C 1
ATOM 747 O O . LEU A 1 91 ? -2.664 10.226 17.587 1.00 94.31 91 LEU A O 1
ATOM 751 N N . LYS A 1 92 ? -0.962 11.197 16.535 1.00 93.31 92 LYS A N 1
ATOM 752 C CA . LYS A 1 92 ? -0.448 11.882 17.738 1.00 93.31 92 LYS A CA 1
ATOM 753 C C . LYS A 1 92 ? -1.149 13.222 18.036 1.00 93.31 92 LYS A C 1
ATOM 755 O O . LYS A 1 92 ? -0.649 14.018 18.829 1.00 93.31 92 LYS A O 1
ATOM 760 N N . GLY A 1 93 ? -2.272 13.524 17.376 1.00 91.31 93 GLY A N 1
ATOM 761 C CA . GLY A 1 93 ? -3.088 14.722 17.627 1.00 91.31 93 GLY A CA 1
ATOM 762 C C . GLY A 1 93 ? -2.535 16.042 17.062 1.00 91.31 93 GLY A C 1
ATOM 763 O O . GLY A 1 93 ? -3.106 17.114 17.280 1.00 91.31 93 GLY A O 1
ATOM 764 N N . ALA A 1 94 ? -1.447 16.014 16.292 1.00 93.38 94 ALA A N 1
ATOM 765 C CA . ALA A 1 94 ? -0.816 17.186 15.686 1.00 93.38 94 ALA A CA 1
ATOM 766 C C . ALA A 1 94 ? -1.467 17.582 14.345 1.00 93.38 94 ALA A C 1
ATOM 768 O O . ALA A 1 94 ? -0.831 17.576 13.295 1.00 93.38 94 ALA A O 1
ATOM 769 N N . GLN A 1 95 ? -2.734 18.005 14.382 1.00 91.31 95 GLN A N 1
ATOM 770 C CA . GLN A 1 95 ? -3.539 18.231 13.169 1.00 91.31 95 GLN A CA 1
ATOM 771 C C . GLN A 1 95 ? -3.146 19.457 12.322 1.00 91.31 95 GLN A C 1
ATOM 773 O O . GLN A 1 95 ? -3.457 19.533 11.133 1.00 91.31 95 GLN A O 1
ATOM 778 N N . LYS A 1 96 ? -2.507 20.460 12.934 1.00 92.19 96 LYS A N 1
ATOM 779 C CA . LYS A 1 96 ? -2.102 21.720 12.285 1.00 92.19 96 LYS A CA 1
ATOM 780 C C . LYS A 1 96 ? -0.585 21.803 12.209 1.00 92.19 96 LYS A C 1
ATOM 782 O O . LYS A 1 96 ? 0.102 21.375 13.131 1.00 92.19 96 LYS A O 1
ATOM 787 N N . LEU A 1 97 ? -0.060 22.488 11.193 1.00 88.25 97 LEU A N 1
ATOM 788 C CA . LEU A 1 97 ? 1.388 22.620 10.968 1.00 88.25 97 LEU A CA 1
ATOM 789 C C . LEU A 1 97 ? 2.167 23.165 12.186 1.00 88.25 97 LEU A C 1
ATOM 791 O O . LEU A 1 97 ? 3.277 22.723 12.460 1.00 88.25 97 LEU A O 1
ATOM 795 N N . LYS A 1 98 ? 1.562 24.074 12.966 1.00 88.56 98 LYS A N 1
ATOM 796 C CA . LYS A 1 98 ? 2.144 24.588 14.225 1.00 88.56 98 LYS A CA 1
ATOM 797 C C . LYS A 1 98 ? 2.295 23.520 15.315 1.00 88.56 98 LYS A C 1
ATOM 799 O O . LYS A 1 98 ? 3.157 23.644 16.175 1.00 88.56 98 LYS A O 1
ATOM 804 N N . SER A 1 99 ? 1.424 22.517 15.326 1.00 91.06 99 SER A N 1
ATOM 805 C CA . SER A 1 99 ? 1.516 21.386 16.252 1.00 91.06 99 SER A CA 1
ATOM 806 C C . SER A 1 99 ? 2.556 20.381 15.760 1.00 91.06 99 SER A C 1
ATOM 808 O O . SER A 1 99 ? 3.322 19.860 16.563 1.00 91.06 99 SER A O 1
ATOM 810 N N . VAL A 1 100 ? 2.660 20.188 14.440 1.00 90.00 100 VAL A N 1
ATOM 811 C CA . VAL A 1 100 ? 3.681 19.321 13.830 1.00 90.00 100 VAL A CA 1
ATOM 812 C C . VAL A 1 100 ? 5.096 19.800 14.160 1.00 90.00 100 VAL A C 1
ATOM 814 O O . VAL A 1 100 ? 5.940 18.985 14.513 1.00 90.00 100 VAL A O 1
ATOM 817 N N . SER A 1 101 ? 5.351 21.115 14.143 1.00 89.69 101 SER A N 1
ATOM 818 C CA . SER A 1 101 ? 6.672 21.665 14.497 1.00 89.69 101 SER A CA 1
ATOM 819 C C . SER A 1 101 ? 7.093 21.405 15.945 1.00 89.69 101 SER A C 1
ATOM 821 O O . SER A 1 101 ? 8.268 21.539 16.260 1.00 89.69 101 SER A O 1
ATOM 823 N N . LYS A 1 102 ? 6.142 21.104 16.840 1.00 90.75 102 LYS A N 1
ATOM 824 C CA . LYS A 1 102 ? 6.424 20.745 18.239 1.00 90.75 102 LYS A CA 1
ATOM 825 C C . LYS A 1 102 ? 6.666 19.249 18.409 1.00 90.75 102 LYS A C 1
ATOM 827 O O . LYS A 1 102 ? 7.389 18.856 19.313 1.00 90.75 102 LYS A O 1
ATOM 832 N N . LEU A 1 103 ? 6.030 18.436 17.566 1.00 91.69 103 LEU A N 1
ATOM 833 C CA . LEU A 1 103 ? 6.101 16.981 17.627 1.00 91.69 103 LEU A CA 1
ATOM 834 C C . LEU A 1 103 ? 7.339 16.428 16.912 1.00 91.69 103 LEU A C 1
ATOM 836 O O . LEU A 1 103 ? 7.904 15.431 17.350 1.00 91.69 103 LEU A O 1
ATOM 840 N N . LYS A 1 104 ? 7.728 17.043 15.789 1.00 92.69 104 LYS A N 1
ATOM 841 C CA . LYS A 1 104 ? 8.729 16.492 14.875 1.00 92.69 104 LYS A CA 1
ATOM 842 C C . LYS A 1 104 ? 10.046 17.266 14.873 1.00 92.69 104 LYS A C 1
ATOM 844 O O . LYS A 1 104 ? 10.029 18.492 15.002 1.00 92.69 104 LYS A O 1
ATOM 849 N N . PRO A 1 105 ? 11.187 16.581 14.658 1.00 91.50 105 PRO A N 1
ATOM 850 C CA . PRO A 1 105 ? 12.472 17.241 14.466 1.00 91.50 105 PRO A CA 1
ATOM 851 C C . PRO A 1 105 ? 12.441 18.237 13.302 1.00 91.50 105 PRO A C 1
ATOM 853 O O . PRO A 1 105 ? 11.701 18.066 12.331 1.00 91.50 105 PRO A O 1
ATOM 856 N N . SER A 1 106 ? 13.316 19.245 13.356 1.00 90.06 106 SER A N 1
ATOM 857 C CA . SER A 1 106 ? 13.391 20.316 12.347 1.00 90.06 106 SER A CA 1
ATOM 858 C C . SER A 1 106 ? 13.534 19.793 10.908 1.00 90.06 106 SER A C 1
ATOM 860 O O . SER A 1 106 ? 12.944 20.353 9.984 1.00 90.06 106 SER A O 1
ATOM 862 N N . ALA A 1 107 ? 14.268 18.694 10.701 1.00 91.44 107 ALA A N 1
ATOM 863 C CA . ALA A 1 107 ? 14.440 18.087 9.382 1.00 91.44 107 ALA A CA 1
ATOM 864 C C . ALA A 1 107 ? 13.112 17.562 8.800 1.00 91.44 107 ALA A C 1
ATOM 866 O O . ALA A 1 107 ? 12.734 17.946 7.694 1.00 91.44 107 ALA A O 1
ATOM 867 N N . GLU A 1 108 ? 12.372 16.745 9.555 1.00 90.88 108 GLU A N 1
ATOM 868 C CA . GLU A 1 108 ? 11.067 16.206 9.140 1.00 90.88 108 GLU A CA 1
ATOM 869 C C . GLU A 1 108 ? 10.011 17.307 9.015 1.00 90.88 108 GLU A C 1
ATOM 871 O O . GLU A 1 108 ? 9.264 17.355 8.035 1.00 90.88 108 GLU A O 1
ATOM 876 N N . PHE A 1 109 ? 10.002 18.256 9.956 1.00 92.31 109 PHE A N 1
ATOM 877 C CA . PHE A 1 109 ? 9.113 19.410 9.888 1.00 92.31 109 PHE A CA 1
ATOM 878 C C . PHE A 1 109 ? 9.352 20.249 8.624 1.00 92.31 109 PHE A C 1
ATOM 880 O O . PHE A 1 109 ? 8.404 20.720 7.995 1.00 92.31 109 PHE A O 1
ATOM 887 N N . ASN A 1 110 ? 10.606 20.431 8.206 1.00 92.31 110 ASN A N 1
ATOM 888 C CA . ASN A 1 110 ? 10.898 21.159 6.976 1.00 92.31 110 ASN A CA 1
ATOM 889 C C . ASN A 1 110 ? 10.410 20.419 5.728 1.00 92.31 110 ASN A C 1
ATOM 891 O O . ASN A 1 110 ? 9.880 21.078 4.833 1.00 92.31 110 ASN A O 1
ATOM 895 N N . LYS A 1 111 ? 10.508 19.083 5.682 1.00 92.50 111 LYS A N 1
ATOM 896 C CA . LYS A 1 111 ? 9.970 18.285 4.567 1.00 92.50 111 LYS A CA 1
ATOM 897 C C . LYS A 1 111 ? 8.463 18.496 4.412 1.00 92.50 111 LYS A C 1
ATOM 899 O O . LYS A 1 111 ? 8.012 18.943 3.355 1.00 92.50 111 LYS A O 1
ATOM 904 N N . ILE A 1 112 ? 7.700 18.285 5.488 1.00 92.88 112 ILE A N 1
ATOM 905 C CA . ILE A 1 112 ? 6.239 18.454 5.456 1.00 92.88 112 ILE A CA 1
ATOM 906 C C . ILE A 1 112 ? 5.841 19.912 5.209 1.00 92.88 112 ILE A C 1
ATOM 908 O O . ILE A 1 112 ? 4.909 20.179 4.456 1.00 92.88 112 ILE A O 1
ATOM 912 N N . ARG A 1 113 ? 6.580 20.886 5.757 1.00 93.25 113 ARG A N 1
ATOM 913 C CA . ARG A 1 113 ? 6.331 22.315 5.520 1.00 93.25 113 ARG A CA 1
ATOM 914 C C . ARG A 1 113 ? 6.506 22.685 4.051 1.00 93.25 113 ARG A C 1
ATOM 916 O O . ARG A 1 113 ? 5.633 23.354 3.505 1.00 93.25 113 ARG A O 1
ATOM 923 N N . VAL A 1 114 ? 7.599 22.263 3.412 1.00 93.31 114 VAL A N 1
ATOM 924 C CA . VAL A 1 114 ? 7.850 22.521 1.982 1.00 93.31 114 VAL A CA 1
ATOM 925 C C . VAL A 1 114 ? 6.756 21.880 1.129 1.00 93.31 114 VAL A C 1
ATOM 927 O O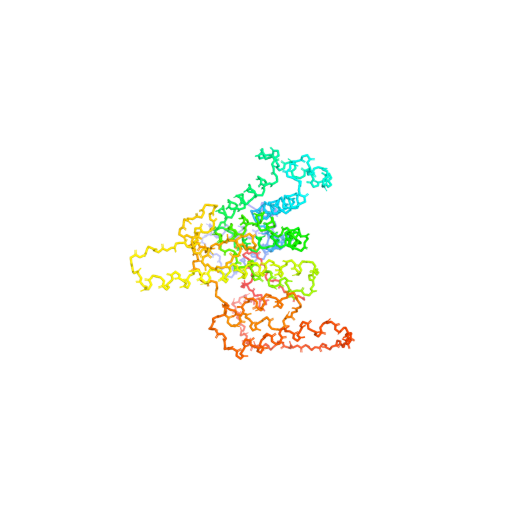 . VAL A 1 114 ? 6.193 22.543 0.251 1.00 93.31 114 VAL A O 1
ATOM 930 N N . TYR A 1 115 ? 6.385 20.635 1.440 1.00 93.75 115 TYR A N 1
ATOM 931 C CA . TYR A 1 115 ? 5.288 19.941 0.772 1.00 93.75 115 TYR A CA 1
ATOM 932 C C . TYR A 1 115 ? 3.965 20.716 0.901 1.00 93.75 115 TYR A C 1
ATOM 934 O O . TYR A 1 115 ? 3.341 21.047 -0.111 1.00 93.75 115 TYR A O 1
ATOM 942 N N . CYS A 1 116 ? 3.588 21.125 2.116 1.00 92.19 116 CYS A N 1
ATOM 943 C CA . CYS A 1 116 ? 2.385 21.919 2.377 1.00 92.19 116 CYS A CA 1
ATOM 944 C C . CYS A 1 116 ? 2.396 23.276 1.672 1.00 92.19 116 CYS A C 1
ATOM 946 O O . CYS A 1 116 ? 1.381 23.671 1.102 1.00 92.19 116 CYS A O 1
ATOM 948 N N . SER A 1 117 ? 3.525 23.993 1.679 1.00 91.56 117 SER A N 1
ATOM 949 C CA . SER A 1 117 ? 3.647 25.301 1.025 1.00 91.56 117 SER A CA 1
ATOM 950 C C . SER A 1 117 ? 3.433 25.207 -0.485 1.00 91.56 117 SER A C 1
ATOM 952 O O . SER A 1 117 ? 2.729 26.043 -1.046 1.00 91.56 117 SER A O 1
ATOM 954 N N . SER A 1 118 ? 3.967 24.166 -1.132 1.00 92.19 118 SER A N 1
ATOM 955 C CA . SER A 1 118 ? 3.801 23.958 -2.579 1.00 92.19 118 SER A CA 1
ATOM 956 C C . SER A 1 118 ? 2.348 23.683 -2.999 1.00 92.19 118 SER A C 1
ATOM 958 O O . SER A 1 118 ? 1.952 24.031 -4.109 1.00 92.19 118 SER A O 1
ATOM 960 N N . ARG A 1 119 ? 1.540 23.105 -2.101 1.00 93.25 119 ARG A N 1
ATOM 961 C CA . ARG A 1 119 ? 0.162 22.646 -2.362 1.00 93.25 119 ARG A CA 1
ATOM 962 C C . ARG A 1 119 ? -0.916 23.438 -1.618 1.00 93.25 119 ARG A C 1
ATOM 964 O O . ARG A 1 119 ? -2.098 23.160 -1.775 1.00 93.25 119 ARG A O 1
ATOM 971 N N . LYS A 1 120 ? -0.520 24.445 -0.833 1.00 92.62 120 LYS A N 1
ATOM 972 C CA . LYS A 1 120 ? -1.397 25.284 0.006 1.00 92.62 120 LYS A CA 1
ATOM 973 C C . LYS A 1 120 ? -2.215 24.487 1.040 1.00 92.62 120 LYS A C 1
ATOM 975 O O . LYS A 1 120 ? -3.347 24.856 1.345 1.00 92.62 120 LYS A O 1
ATOM 980 N N . LEU A 1 121 ? -1.624 23.430 1.599 1.00 93.44 121 LEU A N 1
ATOM 981 C CA . LEU A 1 121 ? -2.259 22.545 2.586 1.00 93.44 121 LEU A CA 1
ATOM 982 C C . LEU A 1 121 ? -2.075 23.082 4.010 1.00 93.44 121 LEU A C 1
ATOM 984 O O . LEU A 1 121 ? -1.029 23.650 4.339 1.00 93.44 121 LEU A O 1
ATOM 988 N N . LYS A 1 122 ? -3.089 22.908 4.861 1.00 90.25 122 LYS A N 1
ATOM 989 C CA . LYS A 1 122 ? -3.138 23.462 6.225 1.00 90.25 122 LYS A CA 1
ATOM 990 C C . LYS A 1 122 ? -3.225 22.397 7.314 1.00 90.25 122 LYS A C 1
ATOM 992 O O . LYS A 1 122 ? -2.776 22.663 8.434 1.00 90.25 122 LYS A O 1
ATOM 997 N N . THR A 1 123 ? -3.797 21.234 7.009 1.00 93.56 123 THR A N 1
ATOM 998 C CA . THR A 1 123 ? -4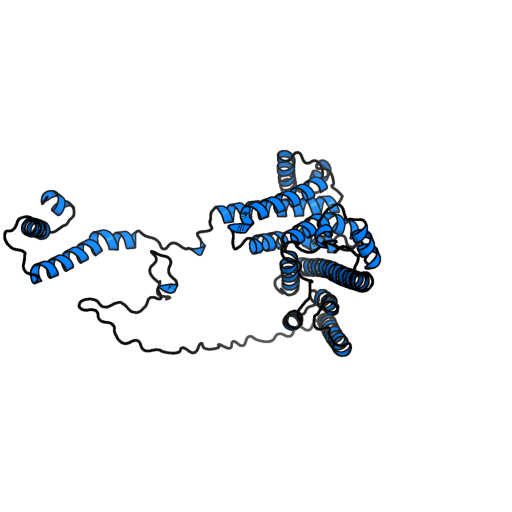.022 20.155 7.983 1.00 93.56 123 THR A CA 1
ATOM 999 C C . THR A 1 123 ? -3.358 18.847 7.564 1.00 93.56 123 THR A C 1
ATOM 1001 O O . THR A 1 123 ? -3.155 18.598 6.381 1.00 93.56 123 THR A O 1
ATOM 1004 N N . THR A 1 124 ? -3.028 17.988 8.528 1.00 93.44 124 THR A N 1
ATOM 1005 C CA . THR A 1 124 ? -2.480 16.639 8.274 1.00 93.44 124 THR A CA 1
ATOM 1006 C C . THR A 1 124 ? -3.430 15.764 7.462 1.00 93.44 124 THR A C 1
ATOM 1008 O O . THR A 1 124 ? -2.985 15.040 6.575 1.00 93.44 124 THR A O 1
ATOM 1011 N N . ARG A 1 125 ? -4.743 15.887 7.690 1.00 94.06 125 ARG A N 1
ATOM 1012 C CA . ARG A 1 125 ? -5.771 15.196 6.898 1.00 94.06 125 ARG A CA 1
ATOM 1013 C C . ARG A 1 125 ? -5.750 15.620 5.428 1.00 94.06 125 ARG A C 1
ATOM 1015 O O . ARG A 1 125 ? -5.706 14.760 4.558 1.00 94.06 125 ARG A O 1
ATOM 1022 N N . GLU A 1 126 ? -5.667 16.924 5.151 1.00 94.88 126 GLU A N 1
ATOM 1023 C CA . GLU A 1 126 ? -5.514 17.433 3.778 1.00 94.88 126 GLU A CA 1
ATOM 1024 C C . GLU A 1 126 ? -4.243 16.898 3.098 1.00 94.88 126 GLU A C 1
ATOM 1026 O O . GLU A 1 126 ? -4.256 16.641 1.893 1.00 94.88 126 GLU A O 1
ATOM 1031 N N . ILE A 1 127 ? -3.150 16.714 3.851 1.00 95.44 127 ILE A N 1
ATOM 1032 C CA . ILE A 1 127 ? -1.906 16.126 3.331 1.00 95.44 127 ILE A CA 1
ATOM 1033 C C . ILE A 1 127 ? -2.141 14.682 2.909 1.00 95.44 127 ILE A C 1
ATOM 1035 O O . ILE A 1 127 ? -1.849 14.354 1.762 1.00 95.44 127 ILE A O 1
ATOM 1039 N N . MET A 1 128 ? -2.709 13.850 3.785 1.00 96.31 128 MET A N 1
ATOM 1040 C CA . MET A 1 128 ? -3.000 12.449 3.468 1.00 96.31 128 MET A CA 1
ATOM 1041 C C . MET A 1 128 ? -3.930 12.328 2.252 1.00 96.31 128 MET A C 1
ATOM 1043 O O . MET A 1 128 ? -3.609 11.602 1.312 1.00 96.31 128 MET A O 1
ATOM 1047 N N . ASP A 1 129 ? -5.023 13.096 2.207 1.00 95.50 129 ASP A N 1
ATOM 1048 C CA . ASP A 1 129 ? -5.980 13.078 1.089 1.00 95.50 129 ASP A CA 1
ATOM 1049 C C . ASP A 1 129 ? -5.335 13.512 -0.239 1.00 95.50 129 ASP A C 1
ATOM 1051 O O . ASP A 1 129 ? -5.571 12.916 -1.300 1.00 95.50 129 ASP A O 1
ATOM 1055 N N . THR A 1 130 ? -4.480 14.539 -0.188 1.00 96.69 130 THR A N 1
ATOM 1056 C CA . THR A 1 130 ? -3.741 15.021 -1.363 1.00 96.69 130 THR A CA 1
ATOM 1057 C C . THR A 1 130 ? -2.729 13.985 -1.833 1.00 96.69 130 THR A C 1
ATOM 1059 O O . THR A 1 130 ? -2.658 13.707 -3.027 1.00 96.69 130 THR A O 1
ATOM 1062 N N . VAL A 1 131 ? -1.990 13.361 -0.911 1.00 97.06 131 VAL A N 1
ATOM 1063 C CA . VAL A 1 131 ? -1.033 12.296 -1.237 1.00 97.06 131 VAL A CA 1
ATOM 1064 C C . VAL A 1 131 ? -1.737 11.104 -1.887 1.00 97.06 131 VAL A C 1
ATOM 1066 O O . VAL A 1 131 ? -1.298 10.642 -2.937 1.00 97.06 131 VAL A O 1
ATOM 1069 N N . VAL A 1 132 ? -2.859 10.637 -1.330 1.00 96.19 132 VAL A N 1
ATOM 1070 C CA . VAL A 1 132 ? -3.669 9.552 -1.917 1.00 96.19 132 VAL A CA 1
ATOM 1071 C C . VAL A 1 132 ? -4.122 9.920 -3.335 1.00 96.19 132 VAL A C 1
ATOM 1073 O O . VAL A 1 132 ? -4.039 9.109 -4.261 1.00 96.19 132 VAL A O 1
ATOM 1076 N N . THR A 1 133 ? -4.546 11.166 -3.548 1.00 95.19 133 THR A N 1
ATOM 1077 C CA . THR A 1 133 ? -4.926 11.648 -4.882 1.00 95.19 133 THR A CA 1
ATOM 1078 C C . THR A 1 133 ? -3.735 11.628 -5.844 1.00 95.19 133 THR A C 1
ATOM 1080 O O . THR A 1 133 ? -3.848 11.117 -6.961 1.00 95.19 133 THR A O 1
ATOM 1083 N N . GLU A 1 134 ? -2.577 12.126 -5.413 1.00 95.38 134 GLU A N 1
ATOM 1084 C CA . GLU A 1 134 ? -1.363 12.191 -6.226 1.00 95.38 134 GLU A CA 1
ATOM 1085 C C . GLU A 1 134 ? -0.815 10.805 -6.573 1.00 95.38 134 GLU A C 1
ATOM 1087 O O . GLU A 1 134 ? -0.544 10.558 -7.751 1.00 95.38 134 GLU A O 1
ATOM 1092 N N . LEU A 1 135 ? -0.778 9.869 -5.620 1.00 94.75 135 LEU A N 1
ATOM 1093 C CA . LEU A 1 135 ? -0.463 8.455 -5.858 1.00 94.75 135 LEU A CA 1
ATOM 1094 C C . LEU A 1 135 ? -1.377 7.864 -6.942 1.00 94.75 135 LEU A C 1
ATOM 1096 O O . LEU A 1 135 ? -0.917 7.216 -7.886 1.00 94.75 135 LEU A O 1
ATOM 1100 N N . GLY A 1 136 ? -2.680 8.155 -6.867 1.00 91.94 136 GLY A N 1
ATOM 1101 C CA . GLY A 1 136 ? -3.648 7.750 -7.882 1.00 91.94 136 GLY A CA 1
ATOM 1102 C C . GLY A 1 136 ? -3.356 8.317 -9.270 1.00 91.94 136 GLY A C 1
ATOM 1103 O O . GLY A 1 136 ? -3.472 7.599 -10.267 1.00 91.94 136 GLY A O 1
ATOM 1104 N N . THR A 1 137 ? -2.952 9.585 -9.360 1.00 92.19 137 THR A N 1
ATOM 1105 C CA . THR A 1 137 ? -2.564 10.198 -10.640 1.00 92.19 137 THR A CA 1
ATOM 1106 C C . THR A 1 137 ? -1.235 9.672 -11.176 1.00 92.19 137 THR A C 1
ATOM 1108 O O . THR A 1 137 ? -1.098 9.511 -12.387 1.00 92.19 137 THR A O 1
ATOM 1111 N N . ALA A 1 138 ? -0.266 9.387 -10.305 1.00 89.88 138 ALA A N 1
ATOM 1112 C CA . ALA A 1 138 ? 1.049 8.877 -10.675 1.00 89.88 138 ALA A CA 1
ATOM 1113 C C . ALA A 1 138 ? 0.930 7.495 -11.332 1.00 89.88 138 ALA A C 1
ATOM 1115 O O . ALA A 1 138 ? 1.451 7.276 -12.425 1.00 89.88 138 ALA A O 1
ATOM 1116 N N . VAL A 1 139 ? 0.136 6.600 -10.738 1.00 85.44 139 VAL A N 1
ATOM 1117 C CA . VAL A 1 139 ? -0.131 5.266 -11.297 1.00 85.44 139 VAL A CA 1
ATOM 1118 C C . VAL A 1 139 ? -0.854 5.350 -12.643 1.00 85.44 139 VAL A C 1
ATOM 1120 O O . VAL A 1 139 ? -0.480 4.646 -13.581 1.00 85.44 139 VAL A O 1
ATOM 1123 N N . LYS A 1 140 ? -1.847 6.243 -12.783 1.00 85.06 140 LYS A N 1
ATOM 1124 C CA . LYS A 1 140 ? -2.564 6.459 -14.055 1.00 85.06 140 LYS A CA 1
ATOM 1125 C C . LYS A 1 140 ? -1.654 6.963 -15.178 1.00 85.06 140 LYS A C 1
ATOM 1127 O O . LYS A 1 140 ? -1.868 6.596 -16.328 1.00 85.06 140 LYS A O 1
ATOM 1132 N N . ARG A 1 141 ? -0.639 7.776 -14.857 1.00 83.38 141 ARG A N 1
ATOM 1133 C CA . ARG A 1 141 ? 0.341 8.287 -15.833 1.00 83.38 141 ARG A CA 1
ATOM 1134 C C . ARG A 1 141 ? 1.241 7.187 -16.415 1.00 83.38 141 ARG A C 1
ATOM 1136 O O . ARG A 1 141 ? 1.716 7.353 -17.530 1.00 83.38 141 ARG A O 1
ATOM 1143 N N . GLN A 1 142 ? 1.467 6.089 -15.687 1.00 78.00 142 GLN A N 1
ATOM 1144 C CA . GLN A 1 142 ? 2.469 5.064 -16.032 1.00 78.00 142 GLN A CA 1
ATOM 1145 C C . GLN A 1 142 ? 1.887 3.670 -16.331 1.00 78.00 142 GLN A C 1
ATOM 1147 O O . GLN A 1 142 ? 2.643 2.727 -16.568 1.00 78.00 142 GLN A O 1
ATOM 1152 N N . THR A 1 143 ? 0.557 3.498 -16.325 1.00 64.25 143 THR A N 1
ATOM 1153 C CA . THR A 1 143 ? -0.080 2.162 -16.314 1.00 64.25 143 THR A CA 1
ATOM 1154 C C . THR A 1 143 ? 0.189 1.315 -17.570 1.00 64.25 143 THR A C 1
ATOM 1156 O O . THR A 1 143 ? -0.048 0.113 -17.543 1.00 64.25 143 THR A O 1
ATOM 1159 N N . SER A 1 144 ? 0.671 1.907 -18.668 1.00 61.28 144 SER A N 1
ATOM 1160 C CA . SER A 1 144 ? 0.968 1.210 -19.931 1.00 61.28 144 SER A CA 1
ATOM 1161 C C . SER A 1 144 ? 2.463 1.068 -20.251 1.00 61.28 144 SER A C 1
ATOM 1163 O O . SER A 1 144 ? 2.813 0.301 -21.144 1.00 61.28 144 SER A O 1
ATOM 1165 N N . SER A 1 145 ? 3.353 1.779 -19.553 1.00 63.59 145 SER A N 1
ATOM 1166 C CA . SER A 1 145 ? 4.769 1.926 -19.935 1.00 63.59 145 SER A CA 1
ATOM 1167 C C . SER A 1 145 ? 5.748 1.199 -19.006 1.00 63.59 145 SER A C 1
ATOM 1169 O O . SER A 1 145 ? 6.847 0.840 -19.440 1.00 63.59 145 SER A O 1
ATOM 1171 N N . MET A 1 146 ? 5.381 0.979 -17.738 1.00 72.25 146 MET A N 1
ATOM 1172 C CA . MET A 1 146 ? 6.307 0.520 -16.699 1.00 72.25 146 MET A CA 1
ATOM 1173 C C . MET A 1 146 ? 5.946 -0.874 -16.177 1.00 72.25 146 MET A C 1
ATOM 1175 O O . MET A 1 146 ? 4.939 -1.049 -15.497 1.00 72.25 146 MET A O 1
ATOM 1179 N N . LYS A 1 147 ? 6.799 -1.866 -16.472 1.00 73.94 147 LYS A N 1
ATOM 1180 C CA . LYS A 1 147 ? 6.614 -3.264 -16.038 1.00 73.94 147 LYS A CA 1
ATOM 1181 C C . LYS A 1 147 ? 6.721 -3.441 -14.515 1.00 73.94 147 LYS A C 1
ATOM 1183 O O . LYS A 1 147 ? 5.959 -4.212 -13.951 1.00 73.94 147 LYS A O 1
ATOM 1188 N N . ASP A 1 148 ? 7.578 -2.658 -13.860 1.00 81.62 148 ASP A N 1
ATOM 1189 C CA . ASP A 1 148 ? 7.909 -2.811 -12.429 1.00 81.62 148 ASP A CA 1
ATOM 1190 C C . ASP A 1 148 ? 7.029 -1.947 -11.503 1.00 81.62 148 ASP A C 1
ATOM 1192 O O . ASP A 1 148 ? 7.357 -1.713 -10.341 1.00 81.62 148 ASP A O 1
ATOM 1196 N N . LEU A 1 149 ? 5.926 -1.404 -12.027 1.00 84.81 149 LEU A N 1
ATOM 1197 C CA . LEU A 1 149 ? 5.055 -0.457 -11.323 1.00 84.81 149 LEU A CA 1
ATOM 1198 C C . LEU A 1 149 ? 4.576 -1.002 -9.970 1.00 84.81 149 LEU A C 1
ATOM 1200 O O . LEU A 1 149 ? 4.571 -0.283 -8.971 1.00 84.81 149 LEU A O 1
ATOM 1204 N N . LEU A 1 150 ? 4.176 -2.273 -9.961 1.00 86.50 150 LEU A N 1
ATOM 1205 C CA . LEU A 1 150 ? 3.676 -2.965 -8.782 1.00 86.50 150 LEU A CA 1
ATOM 1206 C C . LEU A 1 150 ? 4.766 -3.099 -7.710 1.00 86.50 150 LEU A C 1
ATOM 1208 O O . LEU A 1 150 ? 4.520 -2.752 -6.558 1.00 86.50 150 LEU A O 1
ATOM 1212 N N . ASP A 1 151 ? 5.968 -3.530 -8.093 1.00 88.81 151 ASP A N 1
ATOM 1213 C CA . ASP A 1 151 ? 7.079 -3.758 -7.161 1.00 88.81 151 ASP A CA 1
ATOM 1214 C C . ASP A 1 151 ? 7.536 -2.458 -6.496 1.00 88.81 151 ASP A C 1
ATOM 1216 O O . ASP A 1 151 ? 7.785 -2.426 -5.288 1.00 88.81 151 ASP A O 1
ATOM 1220 N N . ILE A 1 152 ? 7.584 -1.360 -7.261 1.00 89.62 152 ILE A N 1
ATOM 1221 C CA . ILE A 1 152 ? 7.908 -0.029 -6.728 1.00 89.62 152 ILE A CA 1
ATOM 1222 C C . ILE A 1 152 ? 6.849 0.396 -5.703 1.00 89.62 152 ILE A C 1
ATOM 1224 O O . ILE A 1 152 ? 7.193 0.893 -4.630 1.00 89.62 152 ILE A O 1
ATOM 1228 N N . TYR A 1 153 ? 5.567 0.175 -6.006 1.00 90.62 153 TYR A N 1
ATOM 1229 C CA . TYR A 1 153 ? 4.464 0.542 -5.118 1.00 90.62 153 TYR A CA 1
ATOM 1230 C C . TYR A 1 153 ? 4.470 -0.282 -3.822 1.00 90.62 153 TYR A C 1
ATOM 1232 O O . TYR A 1 153 ? 4.362 0.284 -2.735 1.00 90.62 153 TYR A O 1
ATOM 1240 N N . MET A 1 154 ? 4.645 -1.605 -3.924 1.00 92.81 154 MET A N 1
ATOM 1241 C CA . MET A 1 154 ? 4.731 -2.500 -2.764 1.00 92.81 154 MET A CA 1
ATOM 1242 C C . MET A 1 154 ? 5.935 -2.150 -1.889 1.00 92.81 154 MET A C 1
ATOM 1244 O O . MET A 1 154 ? 5.786 -1.979 -0.682 1.00 92.81 154 MET A O 1
ATOM 1248 N N . THR A 1 155 ? 7.109 -1.952 -2.494 1.00 92.12 155 THR A N 1
ATOM 1249 C CA . THR A 1 155 ? 8.318 -1.531 -1.770 1.00 92.12 155 THR A CA 1
ATOM 1250 C C . THR A 1 155 ? 8.096 -0.204 -1.045 1.00 92.12 155 THR A C 1
ATOM 1252 O O . THR A 1 155 ? 8.499 -0.061 0.106 1.00 92.12 155 THR A O 1
ATOM 1255 N N . GLY A 1 156 ? 7.431 0.758 -1.693 1.00 93.06 156 GLY A N 1
ATOM 1256 C CA . GLY A 1 156 ? 7.085 2.043 -1.090 1.00 93.06 156 GLY A CA 1
ATOM 1257 C C . GLY A 1 156 ? 6.189 1.904 0.142 1.00 93.06 156 GLY A C 1
ATOM 1258 O O . GLY A 1 156 ? 6.492 2.498 1.173 1.00 93.06 156 GLY A O 1
ATOM 1259 N N . ILE A 1 157 ? 5.152 1.060 0.079 1.00 94.50 157 ILE A N 1
ATOM 1260 C CA . ILE A 1 157 ? 4.288 0.802 1.241 1.00 94.50 157 ILE A CA 1
ATOM 1261 C C . ILE A 1 157 ? 5.048 0.121 2.368 1.00 94.50 157 ILE A C 1
ATOM 1263 O O . ILE A 1 157 ? 4.959 0.551 3.512 1.00 94.50 157 ILE A O 1
ATOM 1267 N N . LEU A 1 158 ? 5.812 -0.925 2.058 1.00 94.06 158 LEU A N 1
ATOM 1268 C CA . LEU A 1 158 ? 6.552 -1.662 3.077 1.00 94.06 158 LEU A CA 1
ATOM 1269 C C . LEU A 1 158 ? 7.650 -0.805 3.724 1.00 94.06 158 LEU A C 1
ATOM 1271 O O . LEU A 1 158 ? 8.069 -1.102 4.836 1.00 94.06 158 LEU A O 1
ATOM 1275 N N . LYS A 1 159 ? 8.128 0.261 3.072 1.00 93.94 159 LYS A N 1
ATOM 1276 C CA . LYS A 1 159 ? 9.071 1.223 3.664 1.00 93.94 159 LYS A CA 1
ATOM 1277 C C . LYS A 1 159 ? 8.430 2.183 4.675 1.00 93.94 159 LYS A C 1
ATOM 1279 O O . LYS A 1 159 ? 9.174 2.781 5.446 1.00 93.94 159 LYS A O 1
ATOM 1284 N N . MET A 1 160 ? 7.103 2.334 4.686 1.00 94.81 160 MET A N 1
ATOM 1285 C CA . MET A 1 160 ? 6.401 3.195 5.644 1.00 94.81 160 MET A CA 1
ATOM 1286 C C . MET A 1 160 ? 6.463 2.580 7.046 1.00 94.81 160 MET A C 1
ATOM 1288 O O . MET A 1 160 ? 5.791 1.589 7.339 1.00 94.81 160 MET A O 1
ATOM 1292 N N . ASN A 1 161 ? 7.311 3.145 7.903 1.00 91.50 161 ASN A N 1
ATOM 1293 C CA . ASN A 1 161 ? 7.568 2.608 9.235 1.00 91.50 161 ASN A CA 1
ATOM 1294 C C . ASN A 1 161 ? 6.389 2.877 10.167 1.00 91.50 161 ASN A C 1
ATOM 1296 O O . ASN A 1 161 ? 5.977 1.985 10.909 1.00 91.50 161 ASN A O 1
ATOM 1300 N N . TYR A 1 162 ? 5.824 4.086 10.113 1.00 94.75 162 TYR A N 1
ATOM 1301 C CA . TYR A 1 162 ? 4.748 4.448 11.020 1.00 94.75 162 TYR A CA 1
ATOM 1302 C C . TYR A 1 162 ? 3.455 3.709 10.686 1.00 94.75 162 TYR A C 1
ATOM 1304 O O . TYR A 1 162 ? 2.793 3.216 11.591 1.00 94.75 162 TYR A O 1
ATOM 1312 N N . LEU A 1 163 ? 3.126 3.544 9.401 1.00 95.88 163 LEU A N 1
ATOM 1313 C CA . LEU A 1 163 ? 1.981 2.752 8.959 1.00 95.88 163 LEU A CA 1
ATOM 1314 C C . LEU A 1 163 ? 2.033 1.339 9.542 1.00 95.88 163 LEU A C 1
ATOM 1316 O O . LEU A 1 163 ? 1.034 0.880 10.091 1.00 95.88 163 LEU A O 1
ATOM 1320 N N . LEU A 1 164 ? 3.179 0.654 9.454 1.00 94.19 164 LEU A N 1
ATOM 1321 C CA . LEU A 1 164 ? 3.330 -0.697 10.002 1.00 94.19 164 LEU A CA 1
ATOM 1322 C C . LEU A 1 164 ? 3.140 -0.716 11.528 1.00 94.19 164 LEU A C 1
ATOM 1324 O O . LEU A 1 164 ? 2.482 -1.616 12.036 1.00 94.19 164 LEU A O 1
ATOM 1328 N N . GLY A 1 165 ? 3.635 0.288 12.255 1.00 92.56 165 GLY A N 1
ATOM 1329 C CA . GLY A 1 165 ? 3.491 0.371 13.714 1.00 92.56 165 GLY A CA 1
ATOM 1330 C C . GLY A 1 165 ? 2.167 0.959 14.225 1.00 92.56 165 GLY A C 1
ATOM 1331 O O . GLY A 1 165 ? 1.867 0.830 15.413 1.00 92.56 165 GLY A O 1
ATOM 1332 N N . ALA A 1 166 ? 1.365 1.604 13.369 1.00 91.25 166 ALA A N 1
ATOM 1333 C CA . ALA A 1 166 ? 0.234 2.437 13.790 1.00 91.25 166 ALA A CA 1
ATOM 1334 C C . ALA A 1 166 ? -0.829 1.655 14.574 1.00 91.25 166 ALA A C 1
ATOM 1336 O O . ALA A 1 166 ? -1.217 2.081 15.658 1.00 91.25 166 ALA A O 1
ATOM 1337 N N . GLY A 1 167 ? -1.241 0.489 14.069 1.00 88.00 167 GLY A N 1
ATOM 1338 C CA . GLY A 1 167 ? -2.234 -0.362 14.737 1.00 88.00 167 GLY A CA 1
ATOM 1339 C C . GLY A 1 167 ? -1.756 -0.959 16.063 1.00 88.00 167 GLY A C 1
ATOM 1340 O O . GLY A 1 167 ? -2.569 -1.306 16.912 1.00 88.00 167 GLY A O 1
ATOM 1341 N N . LEU A 1 168 ? -0.438 -1.055 16.263 1.00 90.19 168 LEU A N 1
ATOM 1342 C CA . LEU A 1 168 ? 0.155 -1.526 17.517 1.00 90.19 168 LEU A CA 1
ATOM 1343 C C . LEU A 1 168 ? 0.277 -0.395 18.542 1.00 90.19 168 LEU A C 1
ATOM 1345 O O . LEU A 1 168 ? 0.113 -0.626 19.733 1.00 90.19 168 LEU A O 1
ATOM 1349 N N . SER A 1 169 ? 0.583 0.815 18.069 1.00 89.50 169 SER A N 1
ATOM 1350 C CA . SER A 1 169 ? 0.810 1.995 18.911 1.00 89.50 169 SER A CA 1
ATOM 1351 C C . SER A 1 169 ? -0.487 2.652 19.388 1.00 89.50 169 SER A C 1
ATOM 1353 O O . SER A 1 169 ? -0.476 3.340 20.402 1.00 89.50 169 SER A O 1
ATOM 1355 N N . HIS A 1 170 ? -1.585 2.457 18.655 1.00 89.75 170 HIS A N 1
ATOM 1356 C CA . HIS A 1 170 ? -2.892 3.074 18.909 1.00 89.75 170 HIS A CA 1
ATOM 1357 C C . HIS A 1 170 ? -3.984 2.010 19.020 1.00 89.75 170 HIS A C 1
ATOM 1359 O O . HIS A 1 170 ? -5.021 2.102 18.371 1.00 89.75 170 HIS A O 1
ATOM 1365 N N . SER A 1 171 ? -3.746 0.959 19.809 1.00 84.62 171 SER A N 1
ATOM 1366 C CA . SER A 1 171 ? -4.725 -0.125 19.970 1.00 84.62 171 SER A CA 1
ATOM 1367 C C . SER A 1 171 ? -6.013 0.322 20.669 1.00 84.62 171 SER A C 1
ATOM 1369 O O . SER A 1 171 ? -7.055 -0.287 20.456 1.00 84.62 171 SER A O 1
ATOM 1371 N N . GLU A 1 172 ? -5.943 1.358 21.513 1.00 87.00 172 GLU A N 1
ATOM 1372 C CA . GLU A 1 172 ? -7.110 1.935 22.201 1.00 87.00 172 GLU A CA 1
ATOM 1373 C C . GLU A 1 172 ? -7.918 2.880 21.294 1.00 87.00 172 GLU A C 1
ATOM 1375 O O . GLU A 1 172 ? -9.135 2.956 21.435 1.00 87.00 172 GLU A O 1
ATOM 1380 N N . ASP A 1 173 ? -7.259 3.516 20.318 1.00 91.38 173 ASP A N 1
ATOM 1381 C CA . ASP A 1 173 ? -7.837 4.467 19.354 1.00 91.38 173 ASP A CA 1
ATOM 1382 C C . ASP A 1 173 ? -7.831 3.885 17.926 1.00 91.38 173 ASP A C 1
ATOM 1384 O O . ASP A 1 173 ? -7.475 4.535 16.934 1.00 91.38 173 ASP A O 1
ATOM 1388 N N . GLU A 1 174 ? -8.158 2.597 17.813 1.00 93.25 174 GLU A N 1
ATOM 1389 C CA . GLU A 1 174 ? -8.074 1.866 16.550 1.00 93.25 174 GLU A CA 1
ATOM 1390 C C . GLU A 1 174 ? -8.990 2.458 15.462 1.00 93.25 174 GLU A C 1
ATOM 1392 O O . GLU A 1 174 ? -8.643 2.451 14.279 1.00 93.25 174 GLU A O 1
ATOM 1397 N N . ASP A 1 175 ? -10.131 3.027 15.842 1.00 94.38 175 ASP A N 1
ATOM 1398 C CA . ASP A 1 175 ? -11.047 3.710 14.930 1.00 94.38 175 ASP A CA 1
ATOM 1399 C C . ASP A 1 175 ? -10.378 4.891 14.206 1.00 94.38 175 ASP A C 1
ATOM 1401 O O . ASP A 1 175 ? -10.564 5.067 12.997 1.00 94.38 175 ASP A O 1
ATOM 1405 N N . LEU A 1 176 ? -9.517 5.647 14.898 1.00 94.06 176 LEU A N 1
ATOM 1406 C CA . LEU A 1 176 ? -8.736 6.731 14.298 1.00 94.06 176 LEU A CA 1
ATOM 1407 C C . LEU A 1 176 ? -7.698 6.201 13.301 1.00 94.06 176 LEU A C 1
ATOM 1409 O O . LEU A 1 176 ? -7.481 6.816 12.249 1.00 94.06 176 LEU A O 1
ATOM 1413 N N . VAL A 1 177 ? -7.071 5.056 13.599 1.00 95.88 177 VAL A N 1
ATOM 1414 C CA . VAL A 1 177 ? -6.119 4.381 12.697 1.00 95.88 177 VAL A CA 1
ATOM 1415 C C . VAL A 1 177 ? -6.820 3.958 11.407 1.00 95.88 177 VAL A C 1
ATOM 1417 O O . VAL A 1 177 ? -6.323 4.214 10.302 1.00 95.88 177 VAL A O 1
ATOM 1420 N N . ILE A 1 178 ? -7.994 3.339 11.536 1.00 95.75 178 ILE A N 1
ATOM 1421 C CA . ILE A 1 178 ? -8.804 2.891 10.405 1.00 95.75 178 ILE A CA 1
ATOM 1422 C C . ILE A 1 178 ? -9.278 4.096 9.586 1.00 95.75 178 ILE A C 1
ATOM 1424 O O . ILE A 1 178 ? -9.075 4.107 8.371 1.00 95.75 178 ILE A O 1
ATOM 1428 N N . GLU A 1 179 ? -9.815 5.147 10.219 1.00 94.56 179 GLU A N 1
ATOM 1429 C CA . GLU A 1 179 ? -10.261 6.368 9.528 1.00 94.56 179 GLU A CA 1
ATOM 1430 C C . GLU A 1 179 ? -9.116 7.010 8.726 1.00 94.56 179 GLU A C 1
ATOM 1432 O O . GLU A 1 179 ? -9.285 7.332 7.545 1.00 94.56 179 GLU A O 1
ATOM 1437 N N . ALA A 1 180 ? -7.936 7.165 9.337 1.00 95.06 180 ALA A N 1
ATOM 1438 C CA . ALA A 1 180 ? -6.790 7.829 8.718 1.00 95.06 180 ALA A CA 1
ATOM 1439 C C . ALA A 1 180 ? -6.204 7.046 7.529 1.00 95.06 180 ALA A C 1
ATOM 1441 O O . ALA A 1 180 ? -5.733 7.643 6.559 1.00 95.06 180 ALA A O 1
ATOM 1442 N N . THR A 1 181 ? -6.249 5.713 7.569 1.00 96.31 181 THR A N 1
ATOM 1443 C CA . THR A 1 181 ? -5.660 4.847 6.530 1.00 96.31 181 THR A CA 1
ATOM 1444 C C . THR A 1 181 ? -6.656 4.414 5.452 1.00 96.31 181 THR A C 1
ATOM 1446 O O . THR A 1 181 ? -6.256 3.981 4.366 1.00 96.31 181 THR A O 1
ATOM 1449 N N . GLN A 1 182 ? -7.958 4.603 5.687 1.00 95.38 182 GLN A N 1
ATOM 1450 C CA . GLN A 1 182 ? -9.044 4.163 4.811 1.00 95.38 182 GLN A CA 1
ATOM 1451 C C . GLN A 1 182 ? -8.885 4.607 3.348 1.00 95.38 182 GLN A C 1
ATOM 1453 O O . GLN A 1 182 ? -9.179 3.834 2.427 1.00 95.38 182 GLN A O 1
ATOM 1458 N N . G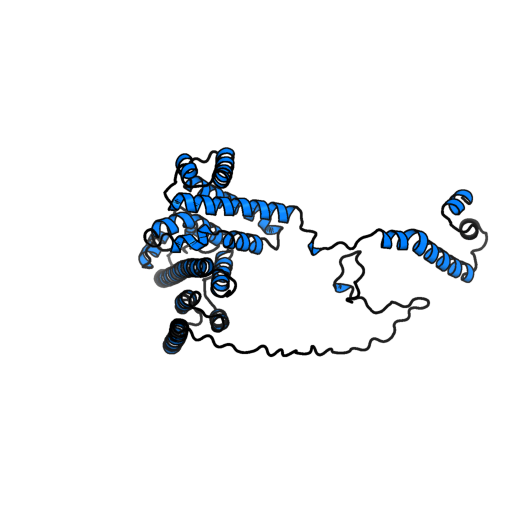LY A 1 183 ? -8.444 5.849 3.121 1.00 95.25 183 GLY A N 1
ATOM 1459 C CA . GLY A 1 183 ? -8.260 6.415 1.782 1.00 95.25 183 GLY A CA 1
ATOM 1460 C C . GLY A 1 183 ? -7.191 5.683 0.965 1.00 95.25 183 GLY A C 1
ATOM 1461 O O . GLY A 1 183 ? -7.403 5.403 -0.217 1.00 95.25 183 GLY A O 1
ATOM 1462 N N . LEU A 1 184 ? -6.084 5.300 1.607 1.00 96.38 184 LEU A N 1
ATOM 1463 C CA . LEU A 1 184 ? -4.988 4.573 0.968 1.00 96.38 184 LEU A CA 1
ATOM 1464 C C . LEU A 1 184 ? -5.426 3.167 0.534 1.00 96.38 184 LEU A C 1
ATOM 1466 O O . LEU A 1 184 ? -5.190 2.773 -0.609 1.00 96.38 184 LEU A O 1
ATOM 1470 N N . PHE A 1 185 ? -6.127 2.430 1.401 1.00 96.06 185 PHE A N 1
ATOM 1471 C CA . PHE A 1 185 ? -6.630 1.092 1.066 1.00 96.06 185 PHE A CA 1
ATOM 1472 C C . PHE A 1 185 ? -7.690 1.123 -0.043 1.00 96.06 185 PHE A C 1
ATOM 1474 O O . PHE A 1 185 ? -7.669 0.283 -0.942 1.00 96.06 185 PHE A O 1
ATOM 1481 N N . ARG A 1 186 ? -8.575 2.128 -0.063 1.00 95.12 186 ARG A N 1
ATOM 1482 C CA . ARG A 1 186 ? -9.525 2.311 -1.176 1.00 95.12 186 ARG A CA 1
ATOM 1483 C C . ARG A 1 186 ? -8.814 2.600 -2.495 1.00 95.12 186 ARG A C 1
ATOM 1485 O O . ARG A 1 186 ? -9.203 2.056 -3.527 1.00 95.12 186 ARG A O 1
ATOM 1492 N N . LEU A 1 187 ? -7.758 3.414 -2.475 1.00 94.06 187 LEU A N 1
ATOM 1493 C CA . LEU A 1 187 ? -6.946 3.673 -3.663 1.00 94.06 187 LEU A CA 1
ATOM 1494 C C . LEU A 1 187 ? -6.302 2.386 -4.195 1.00 94.06 187 LEU A C 1
ATOM 1496 O O . LEU A 1 187 ? -6.406 2.089 -5.386 1.00 94.06 187 LEU A O 1
ATOM 1500 N N . LEU A 1 188 ? -5.674 1.615 -3.310 1.00 92.94 188 LEU A N 1
ATOM 1501 C CA . LEU A 1 188 ? -5.072 0.321 -3.624 1.00 92.94 188 LEU A CA 1
ATOM 1502 C C . LEU A 1 188 ? -6.085 -0.660 -4.222 1.00 92.94 188 LEU A C 1
ATOM 1504 O O . LEU A 1 188 ? -5.790 -1.342 -5.205 1.00 92.94 188 LEU A O 1
ATOM 1508 N N . ALA A 1 189 ? -7.300 -0.695 -3.673 1.00 92.00 189 ALA A N 1
ATOM 1509 C CA . ALA A 1 189 ? -8.397 -1.504 -4.190 1.00 92.00 189 ALA A CA 1
ATOM 1510 C C . ALA A 1 189 ? -8.809 -1.074 -5.602 1.00 92.00 189 ALA A C 1
ATOM 1512 O O . ALA A 1 189 ? -8.910 -1.909 -6.502 1.00 92.00 189 ALA A O 1
ATOM 1513 N N . MET A 1 190 ? -8.950 0.233 -5.846 1.00 90.06 190 MET A N 1
ATOM 1514 C CA . MET A 1 190 ? -9.241 0.762 -7.185 1.00 90.06 190 MET A CA 1
ATOM 1515 C C . MET A 1 190 ? -8.154 0.419 -8.207 1.00 90.06 190 MET A C 1
ATOM 1517 O O . MET A 1 190 ? -8.465 0.200 -9.379 1.00 90.06 190 MET A O 1
ATOM 1521 N N . GLN A 1 191 ? -6.893 0.376 -7.777 1.00 88.12 191 GLN A N 1
ATOM 1522 C CA . GLN A 1 191 ? -5.749 0.025 -8.620 1.00 88.12 191 GLN A CA 1
ATOM 1523 C C . GLN A 1 191 ? -5.588 -1.489 -8.822 1.00 88.12 191 GLN A C 1
ATOM 1525 O O . GLN A 1 191 ? -4.893 -1.902 -9.747 1.00 88.12 191 GLN A O 1
ATOM 1530 N N . GLY A 1 192 ? -6.272 -2.312 -8.020 1.00 88.50 192 GLY A N 1
ATOM 1531 C CA . GLY A 1 192 ? -6.175 -3.769 -8.077 1.00 88.50 192 GLY A CA 1
ATOM 1532 C C . GLY A 1 192 ? -4.918 -4.323 -7.404 1.00 88.50 192 GLY A C 1
ATOM 1533 O O . GLY A 1 192 ? -4.438 -5.373 -7.813 1.00 88.50 192 GLY A O 1
ATOM 1534 N N . TYR A 1 193 ? -4.379 -3.620 -6.404 1.00 90.94 193 TYR A N 1
ATOM 1535 C CA . TYR A 1 193 ? -3.141 -3.978 -5.694 1.00 90.94 193 TYR A CA 1
ATOM 1536 C C . TYR A 1 193 ? -3.374 -4.626 -4.322 1.00 90.94 193 TYR A C 1
ATOM 1538 O O . TYR A 1 193 ? -2.417 -4.988 -3.647 1.00 90.94 193 TYR A O 1
ATOM 1546 N N . ILE A 1 194 ? -4.630 -4.779 -3.897 1.00 92.88 194 ILE A N 1
ATOM 1547 C CA . ILE A 1 194 ? -4.991 -5.328 -2.579 1.00 92.88 194 ILE A CA 1
ATOM 1548 C C . ILE A 1 194 ? -4.500 -6.763 -2.386 1.00 92.88 194 ILE A C 1
ATOM 1550 O O . ILE A 1 194 ? -3.950 -7.068 -1.337 1.00 92.88 194 ILE A O 1
ATOM 1554 N N . GLU A 1 195 ? -4.646 -7.633 -3.387 1.00 90.25 195 GLU A N 1
ATOM 1555 C CA . GLU A 1 195 ? -4.167 -9.022 -3.296 1.00 90.25 195 GLU A CA 1
ATOM 1556 C C . GLU A 1 195 ? -2.640 -9.062 -3.141 1.00 90.25 195 GLU A C 1
ATOM 1558 O O . GLU A 1 195 ? -2.114 -9.757 -2.276 1.00 90.25 195 GLU A O 1
ATOM 1563 N N . ASN A 1 196 ? -1.927 -8.249 -3.923 1.00 91.75 196 ASN A N 1
ATOM 1564 C CA . ASN A 1 196 ? -0.471 -8.148 -3.859 1.00 91.75 196 ASN A CA 1
ATOM 1565 C C . ASN A 1 196 ? 0.006 -7.608 -2.512 1.00 91.75 196 ASN A C 1
ATOM 1567 O O . ASN A 1 196 ? 0.950 -8.147 -1.943 1.00 91.75 196 ASN A O 1
ATOM 1571 N N . LEU A 1 197 ? -0.669 -6.585 -1.983 1.00 94.38 197 LEU A N 1
ATOM 1572 C CA . LEU A 1 197 ? -0.348 -6.038 -0.672 1.00 94.38 197 LEU A CA 1
ATOM 1573 C C . LEU A 1 197 ? -0.617 -7.053 0.443 1.00 94.38 197 LEU A C 1
ATOM 1575 O O . LEU A 1 197 ? 0.199 -7.193 1.348 1.00 94.38 197 LEU A O 1
ATOM 1579 N N . PHE A 1 198 ? -1.727 -7.790 0.361 1.00 94.81 198 PHE A N 1
ATOM 1580 C CA . PHE A 1 198 ? -2.041 -8.842 1.322 1.00 94.81 198 PHE A CA 1
ATOM 1581 C C . PHE A 1 198 ? -0.946 -9.913 1.344 1.00 94.81 198 PHE A C 1
ATOM 1583 O O . PHE A 1 198 ? -0.419 -10.233 2.408 1.00 94.81 198 PHE A O 1
ATOM 1590 N N . VAL A 1 199 ? -0.546 -10.412 0.169 1.00 93.19 199 VAL A N 1
ATOM 1591 C CA . VAL A 1 199 ? 0.543 -11.393 0.047 1.00 93.19 199 VAL A CA 1
ATOM 1592 C C . VAL A 1 199 ? 1.862 -10.822 0.569 1.00 93.19 199 VAL A C 1
ATOM 1594 O O . VAL A 1 199 ? 2.581 -11.525 1.273 1.00 93.19 199 VAL A O 1
ATOM 1597 N N . ALA A 1 200 ? 2.162 -9.553 0.289 1.00 94.56 200 ALA A N 1
ATOM 1598 C CA . ALA A 1 200 ? 3.363 -8.892 0.787 1.00 94.56 200 ALA A CA 1
ATOM 1599 C C . ALA A 1 200 ? 3.380 -8.786 2.323 1.00 94.56 200 ALA A C 1
ATOM 1601 O O . ALA A 1 200 ? 4.424 -9.003 2.937 1.00 94.56 200 ALA A O 1
ATOM 1602 N N . PHE A 1 201 ? 2.239 -8.509 2.963 1.00 95.81 201 PHE A N 1
ATOM 1603 C CA . PHE A 1 201 ? 2.142 -8.537 4.423 1.00 95.81 201 PHE A CA 1
ATOM 1604 C C . PHE A 1 201 ? 2.301 -9.950 4.982 1.00 95.81 201 PHE A C 1
ATOM 1606 O O . PHE A 1 201 ? 3.090 -10.129 5.905 1.00 95.81 201 PHE A O 1
ATOM 1613 N N . VAL A 1 202 ? 1.643 -10.958 4.398 1.00 93.88 202 VAL A N 1
ATOM 1614 C CA . VAL A 1 202 ? 1.827 -12.372 4.781 1.00 93.88 202 VAL A CA 1
ATOM 1615 C C . VAL A 1 202 ? 3.312 -12.750 4.722 1.00 93.88 202 VAL A C 1
ATOM 1617 O O . VAL A 1 202 ? 3.881 -13.187 5.720 1.00 93.88 202 VAL A O 1
ATOM 1620 N N . GLN A 1 203 ? 3.981 -12.466 3.604 1.00 93.88 203 GLN A N 1
ATOM 1621 C CA . GLN A 1 203 ? 5.416 -12.715 3.444 1.00 93.88 203 GLN A CA 1
ATOM 1622 C C . GLN A 1 203 ? 6.266 -11.946 4.462 1.00 93.88 203 GLN A C 1
ATOM 1624 O O . GLN A 1 203 ? 7.256 -12.481 4.958 1.00 93.88 203 GLN A O 1
ATOM 1629 N N . LEU A 1 204 ? 5.890 -10.710 4.813 1.00 93.38 204 LEU A N 1
ATOM 1630 C CA . LEU A 1 204 ? 6.601 -9.956 5.844 1.00 93.38 204 LEU A CA 1
ATOM 1631 C C . LEU A 1 204 ? 6.446 -10.607 7.224 1.00 93.38 204 LEU A C 1
ATOM 1633 O O . LEU A 1 204 ? 7.427 -10.661 7.955 1.00 93.38 204 LEU A O 1
ATOM 1637 N N . THR A 1 205 ? 5.275 -11.158 7.568 1.00 93.69 205 THR A N 1
ATOM 1638 C CA . THR A 1 205 ? 5.089 -11.898 8.834 1.00 93.69 205 THR A CA 1
ATOM 1639 C C . THR A 1 205 ? 5.941 -13.172 8.909 1.00 93.69 205 THR A C 1
ATOM 1641 O O . THR A 1 205 ? 6.424 -13.551 9.980 1.00 93.69 205 THR A O 1
ATOM 1644 N N . GLU A 1 206 ? 6.169 -13.813 7.765 1.00 90.56 206 GLU A N 1
ATOM 1645 C CA . GLU A 1 206 ? 6.939 -15.054 7.603 1.00 90.56 206 GLU A CA 1
ATOM 1646 C C . GLU A 1 206 ? 8.456 -14.828 7.580 1.00 90.56 206 GLU A C 1
ATOM 1648 O O . GLU A 1 206 ? 9.225 -15.750 7.841 1.00 90.56 206 GLU A O 1
ATOM 1653 N N . ASN A 1 207 ? 8.902 -13.602 7.308 1.00 90.25 207 ASN A N 1
ATOM 1654 C CA . ASN A 1 207 ? 10.315 -13.278 7.174 1.00 90.25 207 ASN A CA 1
ATOM 1655 C C . ASN A 1 207 ? 11.017 -13.199 8.540 1.00 90.25 207 ASN A C 1
ATOM 1657 O O . ASN A 1 207 ? 10.839 -12.236 9.285 1.00 90.25 207 ASN A O 1
ATOM 1661 N N . SER A 1 208 ? 11.881 -14.173 8.835 1.00 88.31 208 SER A N 1
ATOM 1662 C CA . SER A 1 208 ? 12.685 -14.222 10.064 1.00 88.31 208 SER A CA 1
ATOM 1663 C C . SER A 1 208 ? 13.726 -13.105 10.181 1.00 88.31 208 SER A C 1
ATOM 1665 O O . SER A 1 208 ? 14.188 -12.824 11.281 1.00 88.31 208 SER A O 1
ATOM 1667 N N . ASN A 1 209 ? 14.108 -12.475 9.066 1.00 89.38 209 ASN A N 1
ATOM 1668 C CA . ASN A 1 209 ? 15.089 -11.387 9.041 1.00 89.38 209 ASN A CA 1
ATOM 1669 C C . ASN A 1 209 ? 14.445 -10.006 9.239 1.00 89.38 209 ASN A C 1
ATOM 1671 O O . ASN A 1 209 ? 15.155 -9.004 9.312 1.00 89.38 209 ASN A O 1
ATOM 1675 N N . ALA A 1 210 ? 13.112 -9.929 9.247 1.00 89.50 210 ALA A N 1
ATOM 1676 C CA . ALA A 1 210 ? 12.401 -8.685 9.490 1.00 89.50 210 ALA A CA 1
ATOM 1677 C C . ALA A 1 210 ? 12.297 -8.404 10.993 1.00 89.50 210 ALA A C 1
ATOM 1679 O O . ALA A 1 210 ? 12.143 -9.316 11.801 1.00 89.50 210 ALA A O 1
ATOM 1680 N N . ASP A 1 211 ? 12.342 -7.121 11.341 1.00 91.31 211 ASP A N 1
ATOM 1681 C CA . ASP A 1 211 ? 12.130 -6.646 12.706 1.00 91.31 211 ASP A CA 1
ATOM 1682 C C . ASP A 1 211 ? 10.754 -7.063 13.267 1.00 91.31 211 ASP A C 1
ATOM 1684 O O . ASP A 1 211 ? 9.762 -7.109 12.531 1.00 91.31 211 ASP A O 1
ATOM 1688 N N . ASP A 1 212 ? 10.696 -7.351 14.571 1.00 91.94 212 ASP A N 1
ATOM 1689 C CA . ASP A 1 212 ? 9.497 -7.858 15.248 1.00 91.94 212 ASP A CA 1
ATOM 1690 C C . ASP A 1 212 ? 8.306 -6.898 15.131 1.00 91.94 212 ASP A C 1
ATOM 1692 O O . ASP A 1 212 ? 7.198 -7.324 14.787 1.00 91.94 212 ASP A O 1
ATOM 1696 N N . GLU A 1 213 ? 8.523 -5.589 15.309 1.00 91.56 213 GLU A N 1
ATOM 1697 C CA . GLU A 1 213 ? 7.448 -4.598 15.199 1.00 91.56 213 GLU A CA 1
ATOM 1698 C C . GLU A 1 213 ? 6.877 -4.573 13.783 1.00 91.56 213 GLU A C 1
ATOM 1700 O O . GLU A 1 213 ? 5.659 -4.532 13.591 1.00 91.56 213 GLU A O 1
ATOM 1705 N N . ARG A 1 214 ? 7.744 -4.679 12.769 1.00 94.19 214 ARG A N 1
ATOM 1706 C CA . ARG A 1 214 ? 7.323 -4.732 11.361 1.00 94.19 214 ARG A CA 1
ATOM 1707 C C . ARG A 1 214 ? 6.512 -5.991 11.061 1.00 94.19 214 ARG A C 1
ATOM 1709 O O . ARG A 1 214 ? 5.526 -5.915 10.326 1.00 94.19 214 ARG A O 1
ATOM 1716 N N . ARG A 1 215 ? 6.891 -7.139 11.634 1.00 94.75 215 ARG A N 1
ATOM 1717 C CA . ARG A 1 215 ? 6.160 -8.411 11.486 1.00 94.75 215 ARG A CA 1
ATOM 1718 C C . ARG A 1 215 ? 4.797 -8.354 12.168 1.00 94.75 215 ARG A C 1
ATOM 1720 O O . ARG A 1 215 ? 3.794 -8.732 11.562 1.00 94.75 215 ARG A O 1
ATOM 1727 N N . ARG A 1 216 ? 4.728 -7.818 13.389 1.00 94.81 216 ARG A N 1
ATOM 1728 C CA . ARG A 1 216 ? 3.466 -7.576 14.109 1.00 94.81 216 ARG A CA 1
ATOM 1729 C C . ARG A 1 216 ? 2.566 -6.594 13.359 1.00 94.81 216 ARG A C 1
ATOM 1731 O O . ARG A 1 216 ? 1.369 -6.838 13.237 1.00 94.81 216 ARG A O 1
ATOM 1738 N N . GLY A 1 217 ? 3.146 -5.541 12.793 1.00 95.19 217 GLY A N 1
ATOM 1739 C CA . GLY A 1 217 ? 2.450 -4.552 11.977 1.00 95.19 217 GLY A CA 1
ATOM 1740 C C . GLY A 1 217 ? 1.846 -5.134 10.703 1.00 95.19 217 GLY A C 1
ATOM 1741 O O . GLY A 1 217 ? 0.681 -4.899 10.385 1.00 95.19 217 GLY A O 1
ATOM 1742 N N . ALA A 1 218 ? 2.607 -5.962 9.986 1.00 96.31 218 ALA A N 1
ATOM 1743 C CA . ALA A 1 218 ? 2.081 -6.696 8.839 1.00 96.31 218 ALA A CA 1
ATOM 1744 C C . ALA A 1 218 ? 0.960 -7.665 9.230 1.00 96.31 218 ALA A C 1
ATOM 1746 O O . ALA A 1 218 ? -0.048 -7.734 8.529 1.00 96.31 218 ALA A O 1
ATOM 1747 N N . SER A 1 219 ? 1.101 -8.370 10.356 1.00 96.44 219 SER A N 1
ATOM 1748 C CA . SER A 1 219 ? 0.058 -9.262 10.880 1.00 96.44 219 SER A CA 1
ATOM 1749 C C . SER A 1 219 ? -1.237 -8.503 11.176 1.00 96.44 219 SER A C 1
ATOM 1751 O O . SER A 1 219 ? -2.320 -8.935 10.771 1.00 96.44 219 SER A O 1
ATOM 1753 N N . TYR A 1 220 ? -1.121 -7.325 11.797 1.00 96.25 220 TYR A N 1
ATOM 1754 C CA . TYR A 1 220 ? -2.235 -6.416 12.046 1.00 96.25 220 TYR A CA 1
ATOM 1755 C C . TYR A 1 220 ? -2.967 -6.051 10.747 1.00 96.25 220 TYR A C 1
ATOM 1757 O O . TYR A 1 220 ? -4.161 -6.327 10.604 1.00 96.25 220 TYR A O 1
ATOM 1765 N N . TRP A 1 221 ? -2.252 -5.502 9.758 1.00 97.38 221 TRP A N 1
ATOM 1766 C CA . TRP A 1 221 ? -2.873 -5.068 8.505 1.00 97.38 221 TRP A CA 1
ATOM 1767 C C . TRP A 1 221 ? -3.438 -6.227 7.688 1.00 97.38 221 TRP A C 1
ATOM 1769 O O . TRP A 1 221 ? -4.547 -6.114 7.166 1.00 97.38 221 TRP A O 1
ATOM 1779 N N . ALA A 1 222 ? -2.736 -7.360 7.618 1.00 96.44 222 ALA A N 1
ATOM 1780 C CA . ALA A 1 222 ? -3.241 -8.560 6.958 1.00 96.44 222 ALA A CA 1
ATOM 1781 C C . ALA A 1 222 ? -4.547 -9.047 7.609 1.00 96.44 222 ALA A C 1
ATOM 1783 O O . ALA A 1 222 ? -5.503 -9.376 6.907 1.00 96.44 222 ALA A O 1
ATOM 1784 N N . THR A 1 223 ? -4.636 -9.008 8.940 1.00 95.06 223 THR A N 1
ATOM 1785 C CA . THR A 1 223 ? -5.858 -9.363 9.677 1.00 95.06 223 THR A CA 1
ATOM 1786 C C . THR A 1 223 ? -7.001 -8.381 9.393 1.00 95.06 223 THR A C 1
ATOM 1788 O O . THR A 1 223 ? -8.129 -8.811 9.142 1.00 95.06 223 THR A O 1
ATOM 1791 N N . LYS A 1 224 ? -6.735 -7.068 9.329 1.00 95.69 224 LYS A N 1
ATOM 1792 C CA . LYS A 1 224 ? -7.743 -6.064 8.928 1.00 95.69 224 LYS A CA 1
ATOM 1793 C C . LYS A 1 224 ? -8.228 -6.249 7.489 1.00 95.69 224 LYS A C 1
ATOM 1795 O O . LYS A 1 224 ? -9.419 -6.099 7.198 1.00 95.69 224 LYS A O 1
ATOM 1800 N N . MET A 1 225 ? -7.336 -6.638 6.582 1.00 95.50 225 MET A N 1
ATOM 1801 C CA . MET A 1 225 ? -7.714 -6.993 5.214 1.00 95.50 225 MET A CA 1
ATOM 1802 C C . MET A 1 225 ? -8.599 -8.247 5.190 1.00 95.50 225 MET A C 1
ATOM 1804 O O . MET A 1 225 ? -9.624 -8.239 4.514 1.00 95.50 225 MET A O 1
ATOM 1808 N N . LEU A 1 226 ? -8.293 -9.273 5.992 1.00 93.62 226 LEU A N 1
ATOM 1809 C CA . LEU A 1 226 ? -9.126 -10.479 6.110 1.00 93.62 226 LEU A CA 1
ATOM 1810 C C . LEU A 1 226 ? -10.530 -10.191 6.639 1.00 93.62 226 LEU A C 1
ATOM 1812 O O . LEU A 1 226 ? -11.501 -10.745 6.122 1.00 93.62 226 LEU A O 1
ATOM 1816 N N . GLN A 1 227 ? -10.666 -9.285 7.611 1.00 93.00 227 GLN A N 1
ATOM 1817 C CA . GLN A 1 227 ? -11.978 -8.823 8.076 1.00 93.00 227 GLN A CA 1
ATOM 1818 C C . GLN A 1 227 ? -12.789 -8.215 6.924 1.00 93.00 227 GLN A C 1
ATOM 1820 O O . GLN A 1 227 ? -13.967 -8.541 6.756 1.00 93.00 227 GLN A O 1
ATOM 1825 N N . THR A 1 228 ? -12.139 -7.413 6.075 1.00 93.62 228 THR A N 1
ATOM 1826 C CA . THR A 1 228 ? -12.753 -6.837 4.868 1.00 93.62 228 THR A CA 1
ATOM 1827 C C . THR A 1 228 ? -13.139 -7.918 3.856 1.00 93.62 228 THR A C 1
ATOM 1829 O O . THR A 1 228 ? -14.218 -7.871 3.264 1.00 93.62 228 THR A O 1
ATOM 1832 N N . PHE A 1 229 ? -12.282 -8.924 3.662 1.00 92.44 229 PHE A N 1
ATOM 1833 C CA . PHE A 1 229 ? -12.543 -10.025 2.736 1.00 92.44 229 PHE A CA 1
ATOM 1834 C C . PHE A 1 229 ? -13.738 -10.869 3.189 1.00 92.44 229 PHE A C 1
ATOM 1836 O O . PHE A 1 229 ? -14.640 -11.144 2.393 1.00 92.44 229 PHE A O 1
ATOM 1843 N N . GLY A 1 230 ? -13.805 -11.196 4.482 1.00 89.88 230 GLY A N 1
ATOM 1844 C CA . GLY A 1 230 ? -14.951 -11.867 5.090 1.00 89.88 230 GLY A CA 1
ATOM 1845 C C . GLY A 1 230 ? -16.230 -11.043 5.015 1.00 89.88 230 GLY A C 1
ATOM 1846 O O . GLY A 1 230 ? -17.281 -11.584 4.671 1.00 89.88 230 GLY A O 1
ATOM 1847 N N . MET A 1 231 ? -16.143 -9.734 5.261 1.00 91.12 231 MET A N 1
ATOM 1848 C CA . MET A 1 231 ? -17.261 -8.804 5.094 1.00 91.12 231 MET A CA 1
ATOM 1849 C C . MET A 1 231 ? -17.812 -8.851 3.662 1.00 91.12 231 MET A C 1
ATOM 1851 O O . MET A 1 231 ? -19.004 -9.098 3.484 1.00 91.12 231 MET A O 1
ATOM 1855 N N . LEU A 1 232 ? -16.967 -8.689 2.634 1.00 90.38 232 LEU A N 1
ATOM 1856 C CA . LEU A 1 232 ? -17.427 -8.742 1.241 1.00 90.38 232 LEU A CA 1
ATOM 1857 C C . LEU A 1 232 ? -17.969 -10.110 0.842 1.00 90.38 232 LEU A C 1
ATOM 1859 O O . LEU A 1 232 ? -18.959 -10.168 0.115 1.00 90.38 232 LEU A O 1
ATOM 1863 N N . SER A 1 233 ? -17.348 -11.197 1.302 1.00 87.94 233 SER A N 1
ATOM 1864 C CA . SER A 1 233 ? -17.840 -12.553 1.046 1.00 87.94 233 SER A CA 1
ATOM 1865 C C . SER A 1 233 ? -19.268 -12.725 1.582 1.00 87.94 233 SER A C 1
ATOM 1867 O O . SER A 1 233 ? -20.167 -13.126 0.838 1.00 87.94 233 SER A O 1
ATOM 1869 N N . ARG A 1 234 ? -19.523 -12.297 2.830 1.00 87.81 234 ARG A N 1
ATOM 1870 C CA . ARG A 1 234 ? -20.869 -12.298 3.427 1.00 87.81 234 ARG A CA 1
ATOM 1871 C C . ARG A 1 234 ? -21.841 -11.408 2.658 1.00 87.81 234 ARG A C 1
ATOM 1873 O O . ARG A 1 234 ? -22.934 -11.861 2.336 1.00 87.81 234 ARG A O 1
ATOM 1880 N N . MET A 1 235 ? -21.451 -10.174 2.329 1.00 89.25 235 MET A N 1
ATOM 1881 C CA . MET A 1 235 ? -22.308 -9.243 1.581 1.00 89.25 235 MET A CA 1
ATOM 1882 C C . MET A 1 235 ? -22.712 -9.802 0.215 1.00 89.25 235 MET A C 1
ATOM 1884 O O . MET A 1 235 ? -23.876 -9.706 -0.161 1.00 89.25 235 MET A O 1
ATOM 1888 N N . LYS A 1 236 ? -21.773 -10.405 -0.520 1.00 87.75 236 LYS A N 1
ATOM 1889 C CA . LYS A 1 236 ? -22.045 -11.020 -1.826 1.00 87.75 236 LYS A CA 1
ATOM 1890 C C . LYS A 1 236 ? -22.951 -12.235 -1.713 1.00 87.75 236 LYS A C 1
ATOM 1892 O O . LYS A 1 236 ? -23.838 -12.387 -2.545 1.00 87.75 236 LYS A O 1
ATOM 1897 N N . ARG A 1 237 ? -22.740 -13.081 -0.699 1.00 86.44 237 ARG A N 1
ATOM 1898 C CA . ARG A 1 237 ? -23.595 -14.244 -0.441 1.00 86.44 237 ARG A CA 1
ATOM 1899 C C . ARG A 1 237 ? -25.034 -13.814 -0.155 1.00 86.44 237 ARG A C 1
ATOM 1901 O O . ARG A 1 237 ? -25.928 -14.259 -0.861 1.00 86.44 237 ARG A O 1
ATOM 1908 N N . MET A 1 238 ? -25.232 -12.885 0.783 1.00 83.75 238 MET A N 1
ATOM 1909 C CA . MET A 1 238 ? -26.562 -12.352 1.114 1.00 83.75 238 MET A CA 1
ATOM 1910 C C . MET A 1 238 ? -27.229 -11.697 -0.098 1.00 83.75 238 MET A C 1
ATOM 1912 O O . MET A 1 238 ? -28.388 -11.957 -0.394 1.00 83.75 238 MET A O 1
ATOM 1916 N N . TYR A 1 239 ? -26.483 -10.879 -0.844 1.00 86.88 239 TYR A N 1
ATOM 1917 C CA . TYR A 1 239 ? -27.017 -10.224 -2.033 1.00 86.88 239 TYR A CA 1
ATOM 1918 C C . TYR A 1 239 ? -27.409 -11.225 -3.130 1.00 86.88 239 TYR A C 1
ATOM 1920 O O . TYR A 1 239 ? -28.407 -11.029 -3.821 1.00 86.88 239 TYR A O 1
ATOM 1928 N N . LYS A 1 240 ? -26.644 -12.312 -3.290 1.00 86.69 240 LYS A N 1
ATOM 1929 C CA . LYS A 1 240 ? -26.985 -13.396 -4.213 1.00 86.69 240 LYS A CA 1
ATOM 1930 C C . LYS A 1 240 ? -28.269 -14.110 -3.782 1.00 86.69 240 LYS A C 1
ATOM 1932 O O . LYS A 1 240 ? -29.142 -14.289 -4.618 1.00 86.69 240 LYS A O 1
ATOM 1937 N N . GLU A 1 241 ? -28.407 -14.442 -2.500 1.00 85.88 241 GLU A N 1
ATOM 1938 C CA . GLU A 1 241 ? -29.626 -15.051 -1.943 1.00 85.88 241 GLU A CA 1
ATOM 1939 C C . GLU A 1 241 ? -30.860 -14.155 -2.164 1.00 85.88 241 GLU A C 1
ATOM 1941 O O . GLU A 1 241 ? -31.915 -14.637 -2.572 1.00 85.88 241 GLU A O 1
ATOM 1946 N N . GLU A 1 242 ? -30.732 -12.836 -1.978 1.00 83.62 242 GLU A N 1
ATOM 1947 C CA . GLU A 1 242 ? -31.809 -11.883 -2.281 1.00 83.62 242 GLU A CA 1
ATOM 1948 C C . GLU A 1 242 ? -32.149 -11.828 -3.777 1.00 83.62 242 GLU A C 1
ATOM 1950 O O . GLU A 1 242 ? -33.324 -11.750 -4.143 1.00 83.62 242 GLU A O 1
ATOM 1955 N N . LEU A 1 243 ? -31.138 -11.865 -4.649 1.00 85.19 243 LEU A N 1
ATOM 1956 C CA . LEU A 1 243 ? -31.319 -11.838 -6.100 1.00 85.19 243 LEU A CA 1
ATOM 1957 C C . LEU A 1 243 ? -31.991 -13.116 -6.617 1.00 85.19 243 LEU A C 1
ATOM 1959 O O . LEU A 1 243 ? -32.858 -13.032 -7.489 1.00 85.19 243 LEU A O 1
ATOM 1963 N N . ASP A 1 244 ? -31.650 -14.268 -6.038 1.00 85.19 244 ASP A N 1
ATOM 1964 C CA . ASP A 1 244 ? -32.282 -15.557 -6.330 1.00 85.19 244 ASP A CA 1
ATOM 1965 C C . ASP A 1 244 ? -33.771 -15.553 -5.917 1.00 85.19 244 ASP A C 1
ATOM 1967 O O . ASP A 1 244 ? -34.609 -16.152 -6.592 1.00 85.19 244 ASP A O 1
ATOM 1971 N N . MET A 1 245 ? -34.129 -14.806 -4.863 1.00 85.31 245 MET A N 1
ATOM 1972 C CA . MET A 1 245 ? -35.515 -14.627 -4.402 1.00 85.31 245 MET A CA 1
ATOM 1973 C C . MET A 1 245 ? -36.285 -13.541 -5.175 1.00 85.31 245 MET A C 1
ATOM 1975 O O . MET A 1 245 ? -37.513 -13.600 -5.275 1.00 85.31 245 MET A O 1
ATOM 1979 N N . ASN A 1 246 ? -35.599 -12.534 -5.724 1.00 85.75 246 ASN A N 1
ATOM 1980 C CA . ASN A 1 246 ? -36.212 -11.432 -6.464 1.00 85.75 246 ASN A CA 1
ATOM 1981 C C . ASN A 1 246 ? -35.366 -11.007 -7.674 1.00 85.75 246 ASN A C 1
ATOM 1983 O O . ASN A 1 246 ? -34.540 -10.094 -7.609 1.00 85.75 246 ASN A O 1
ATOM 1987 N N . SER A 1 247 ? -35.689 -11.580 -8.834 1.00 78.31 247 SER A N 1
ATOM 1988 C CA . SER A 1 247 ? -35.007 -11.320 -10.109 1.00 78.31 247 SER A CA 1
ATOM 1989 C C . SER A 1 247 ? -35.132 -9.883 -10.641 1.00 78.31 247 SER A C 1
ATOM 1991 O O . SER A 1 247 ? -34.475 -9.532 -11.620 1.00 78.31 247 SER A O 1
ATOM 1993 N N . LYS A 1 248 ? -35.952 -9.022 -10.018 1.00 80.62 248 LYS A N 1
ATOM 1994 C CA . LYS A 1 248 ? -36.072 -7.595 -10.377 1.00 80.62 248 LYS A CA 1
ATOM 1995 C C . LYS A 1 248 ? -35.041 -6.708 -9.670 1.00 80.62 248 LYS A C 1
ATOM 1997 O O . LYS A 1 248 ? -34.980 -5.508 -9.958 1.00 80.62 248 LYS A O 1
ATOM 2002 N N . LEU A 1 249 ? -34.253 -7.253 -8.739 1.00 78.50 249 LEU A N 1
ATOM 2003 C CA . LEU A 1 249 ? -33.173 -6.523 -8.076 1.00 78.50 249 LEU A CA 1
ATOM 2004 C C . LEU A 1 249 ? -32.095 -6.128 -9.089 1.00 78.50 249 LEU A C 1
ATOM 2006 O O . LEU A 1 249 ? -31.597 -6.942 -9.863 1.00 78.50 249 LEU A O 1
ATOM 2010 N N . LYS A 1 250 ? -31.718 -4.846 -9.086 1.00 78.12 250 LYS A N 1
ATOM 2011 C CA . LYS A 1 250 ? -30.632 -4.351 -9.940 1.00 78.12 250 LYS A CA 1
ATOM 2012 C C . LYS A 1 250 ? -29.285 -4.833 -9.404 1.00 78.12 250 LYS A C 1
ATOM 2014 O O . LYS A 1 250 ? -29.102 -4.716 -8.190 1.00 78.12 250 LYS A O 1
ATOM 2019 N N . PRO A 1 251 ? -28.346 -5.255 -10.277 1.00 77.94 251 PRO A N 1
ATOM 2020 C CA . PRO A 1 251 ? -27.003 -5.675 -9.884 1.00 77.94 251 PRO A CA 1
ATOM 2021 C C . PRO A 1 251 ? -26.308 -4.590 -9.055 1.00 77.94 251 PRO A C 1
ATOM 2023 O O . PRO A 1 251 ? -26.290 -3.415 -9.437 1.00 77.94 251 PRO A O 1
ATOM 2026 N N . VAL A 1 252 ? -25.743 -4.981 -7.913 1.00 82.44 252 VAL A N 1
ATOM 2027 C CA . VAL A 1 252 ? -24.973 -4.091 -7.039 1.00 82.44 252 VAL A CA 1
ATOM 2028 C C . VAL A 1 252 ? -23.507 -4.092 -7.461 1.00 82.44 252 VAL A C 1
ATOM 2030 O O . VAL A 1 252 ? -22.871 -5.136 -7.563 1.00 82.44 252 VAL A O 1
ATOM 2033 N N . ASP A 1 253 ? -22.954 -2.898 -7.667 1.00 85.69 253 ASP A N 1
ATOM 2034 C CA . ASP A 1 253 ? -21.534 -2.700 -7.949 1.00 85.69 253 ASP A CA 1
ATOM 2035 C C . ASP A 1 253 ? -20.747 -2.511 -6.641 1.00 85.69 253 ASP A C 1
ATOM 2037 O O . ASP A 1 253 ? -20.764 -1.437 -6.024 1.00 85.69 253 ASP A O 1
ATOM 2041 N N . PHE A 1 254 ? -20.034 -3.557 -6.219 1.00 87.25 254 PHE A N 1
ATOM 2042 C CA . PHE A 1 254 ? -19.197 -3.543 -5.017 1.00 87.25 254 PHE A CA 1
ATOM 2043 C C . PHE A 1 254 ? -17.979 -2.620 -5.135 1.00 87.25 254 PHE A C 1
ATOM 2045 O O . PHE A 1 254 ? -17.439 -2.208 -4.110 1.00 87.25 254 PHE A O 1
ATOM 2052 N N . SER A 1 255 ? -17.579 -2.196 -6.340 1.00 87.00 255 SER A N 1
ATOM 2053 C CA . SER A 1 255 ? -16.498 -1.214 -6.506 1.00 87.00 255 SER A CA 1
ATOM 2054 C C . SER A 1 255 ? -16.873 0.177 -5.974 1.00 87.00 255 SER A C 1
ATOM 2056 O O . SER A 1 255 ? -15.999 0.995 -5.672 1.00 87.00 255 SER A O 1
ATOM 2058 N N . THR A 1 256 ? -18.172 0.444 -5.779 1.00 88.00 256 THR A N 1
ATOM 2059 C CA . THR A 1 256 ? -18.666 1.700 -5.192 1.00 88.00 256 THR A CA 1
ATOM 2060 C C . THR A 1 256 ? -18.227 1.911 -3.743 1.00 88.00 256 THR A C 1
ATOM 2062 O O . THR A 1 256 ? -18.165 3.061 -3.309 1.00 88.00 256 THR A O 1
ATOM 2065 N N . LEU A 1 257 ? -17.834 0.850 -3.028 1.00 89.62 257 LEU A N 1
ATOM 2066 C CA . LEU A 1 257 ? -17.238 0.931 -1.687 1.00 89.62 257 LEU A CA 1
ATOM 2067 C C . LEU A 1 257 ? -15.896 1.673 -1.665 1.00 89.62 257 LEU A C 1
ATOM 2069 O O . LEU A 1 257 ? -15.486 2.172 -0.621 1.00 89.62 257 LEU A O 1
ATOM 2073 N N . ASN A 1 258 ? -15.226 1.794 -2.813 1.00 89.81 258 ASN A N 1
ATOM 2074 C CA . ASN A 1 258 ? -13.981 2.550 -2.919 1.00 89.81 258 ASN A CA 1
ATOM 2075 C C . ASN A 1 258 ? -14.198 4.070 -2.984 1.00 89.81 258 ASN A C 1
ATOM 2077 O O . ASN A 1 258 ? -13.239 4.839 -2.949 1.00 89.81 258 ASN A O 1
ATOM 2081 N N . LYS A 1 259 ? -15.451 4.527 -3.090 1.00 86.81 259 LYS A N 1
ATOM 2082 C CA . LYS A 1 259 ? -15.800 5.951 -3.113 1.00 86.81 259 LYS A CA 1
ATOM 2083 C C . LYS A 1 259 ? -16.000 6.468 -1.689 1.00 86.81 259 LYS A C 1
ATOM 2085 O O . LYS A 1 259 ? -16.436 5.743 -0.802 1.00 86.81 259 LYS A O 1
ATOM 2090 N N . SER A 1 260 ? -15.765 7.763 -1.482 1.00 78.38 260 SER A N 1
ATOM 2091 C CA . SER A 1 260 ? -16.029 8.421 -0.193 1.00 78.38 260 SER A CA 1
ATOM 2092 C C . SER A 1 260 ? -17.516 8.444 0.179 1.00 78.38 260 SER A C 1
ATOM 2094 O O . SER A 1 260 ? -17.862 8.434 1.357 1.00 78.38 260 SER A O 1
ATOM 2096 N N . LYS A 1 261 ? -18.410 8.449 -0.818 1.00 83.38 261 LYS A N 1
ATOM 2097 C CA . LYS A 1 261 ? -19.864 8.403 -0.626 1.00 83.38 261 LYS A CA 1
ATOM 2098 C C . LYS A 1 261 ? -20.399 7.010 -0.950 1.00 83.38 261 LYS A C 1
ATOM 2100 O O . LYS A 1 261 ? -20.481 6.632 -2.117 1.00 83.38 261 LYS A O 1
ATOM 2105 N N . ILE A 1 262 ? -20.794 6.284 0.092 1.00 83.12 262 ILE A N 1
ATOM 2106 C CA . ILE A 1 262 ? -21.401 4.951 0.001 1.00 83.12 262 ILE A CA 1
ATOM 2107 C C . ILE A 1 262 ? -22.907 5.092 -0.280 1.00 83.12 262 ILE A C 1
ATOM 2109 O O . ILE A 1 262 ? -23.586 5.915 0.339 1.00 83.12 262 ILE A O 1
ATOM 2113 N N . SER A 1 263 ? -23.434 4.304 -1.222 1.00 84.56 263 SER A N 1
ATOM 2114 C CA . SER A 1 263 ? -24.863 4.308 -1.573 1.00 84.56 263 SER A CA 1
ATOM 2115 C C . SER A 1 263 ? -25.737 3.753 -0.438 1.00 84.56 263 SER A C 1
ATOM 2117 O O . SER A 1 263 ? -25.260 3.010 0.419 1.00 84.56 263 SER A O 1
ATOM 2119 N N . LYS A 1 264 ? -27.040 4.078 -0.431 1.00 84.44 264 LYS A N 1
ATOM 2120 C CA . LYS A 1 264 ? -27.984 3.565 0.585 1.00 84.44 264 LYS A CA 1
ATOM 2121 C C . LYS A 1 264 ? -28.035 2.033 0.607 1.00 84.44 264 LYS A C 1
ATOM 2123 O O . LYS A 1 264 ? -27.966 1.446 1.678 1.00 84.44 264 LYS A O 1
ATOM 2128 N N . THR A 1 265 ? -28.087 1.404 -0.567 1.00 83.31 265 THR A N 1
ATOM 2129 C CA . THR A 1 265 ? -28.077 -0.060 -0.716 1.00 83.31 265 THR A CA 1
ATOM 2130 C C . THR A 1 265 ? -26.806 -0.673 -0.140 1.00 83.31 265 THR A C 1
ATOM 2132 O O . THR A 1 265 ? -26.869 -1.617 0.636 1.00 83.31 265 THR A O 1
ATOM 2135 N N . MET A 1 266 ? -25.646 -0.094 -0.456 1.00 87.31 266 MET A N 1
ATOM 2136 C CA . MET A 1 266 ? -24.372 -0.601 0.043 1.00 87.31 266 MET A CA 1
ATOM 2137 C C . MET A 1 266 ? -24.234 -0.414 1.559 1.00 87.31 266 MET A C 1
ATOM 2139 O O . MET A 1 266 ? -23.715 -1.287 2.245 1.00 87.31 266 MET A O 1
ATOM 2143 N N . ARG A 1 267 ? -24.760 0.690 2.103 1.00 86.06 267 ARG A N 1
ATOM 2144 C CA . ARG A 1 267 ? -24.837 0.907 3.552 1.00 86.06 267 ARG A CA 1
ATOM 2145 C C . ARG A 1 267 ? -25.718 -0.139 4.240 1.00 86.06 267 ARG A C 1
ATOM 2147 O O . ARG A 1 267 ? -25.333 -0.615 5.299 1.00 86.06 267 ARG A O 1
ATOM 2154 N N . ALA A 1 268 ? -26.853 -0.511 3.648 1.00 85.00 268 ALA A N 1
ATOM 2155 C CA . ALA A 1 268 ? -27.700 -1.577 4.183 1.00 85.00 268 ALA A CA 1
ATOM 2156 C C . ALA A 1 268 ? -26.953 -2.920 4.207 1.00 85.00 268 ALA A C 1
ATOM 2158 O O . ALA A 1 268 ? -26.879 -3.554 5.254 1.00 85.00 268 ALA A O 1
ATOM 2159 N N . LEU A 1 269 ? -26.304 -3.301 3.100 1.00 86.94 269 LEU A N 1
ATOM 2160 C CA . LEU A 1 269 ? -25.498 -4.528 3.035 1.00 86.94 269 LEU A CA 1
ATOM 2161 C C . LEU A 1 269 ? -24.360 -4.542 4.067 1.00 86.94 269 LEU A C 1
ATOM 2163 O O . LEU A 1 269 ? -24.097 -5.576 4.675 1.00 86.94 269 LEU A O 1
ATOM 2167 N N . LEU A 1 270 ? -23.705 -3.398 4.293 1.00 88.44 270 LEU A N 1
ATOM 2168 C CA . LEU A 1 270 ? -22.673 -3.253 5.320 1.00 88.44 270 LEU A CA 1
ATOM 2169 C C . LEU A 1 270 ? -23.235 -3.496 6.727 1.00 88.44 270 LEU A C 1
ATOM 2171 O O . LEU A 1 270 ? -22.662 -4.287 7.470 1.00 88.44 270 LEU A O 1
ATOM 2175 N N . ILE A 1 271 ? -24.375 -2.884 7.062 1.00 86.19 271 ILE A N 1
ATOM 2176 C CA . ILE A 1 271 ? -25.053 -3.083 8.354 1.00 86.19 271 ILE A CA 1
ATOM 2177 C C . ILE A 1 271 ? -25.419 -4.563 8.545 1.00 86.19 271 ILE A C 1
ATOM 2179 O O . ILE A 1 271 ? -25.139 -5.140 9.593 1.00 86.19 271 ILE A O 1
ATOM 2183 N N . HIS A 1 272 ? -25.975 -5.206 7.516 1.00 84.69 272 HIS A N 1
ATOM 2184 C CA . HIS A 1 272 ? -26.354 -6.620 7.575 1.00 84.69 272 HIS A CA 1
ATOM 2185 C C . HIS A 1 272 ? -25.160 -7.582 7.623 1.00 84.69 272 HIS A C 1
ATOM 2187 O O . HIS A 1 272 ? -25.300 -8.705 8.096 1.00 84.69 272 HIS A O 1
ATOM 2193 N N . SER A 1 273 ? -23.972 -7.160 7.180 1.00 85.94 273 SER A N 1
ATOM 2194 C CA . SER A 1 273 ? -22.765 -7.998 7.233 1.00 85.94 273 SER A CA 1
ATOM 2195 C C . SER A 1 273 ? -22.228 -8.231 8.653 1.00 85.94 273 SER A C 1
ATOM 2197 O O . SER A 1 273 ? -21.334 -9.072 8.826 1.00 85.94 273 SER A O 1
ATOM 2199 N N . GLY A 1 274 ? -22.767 -7.500 9.640 1.00 84.44 274 GLY A N 1
ATOM 2200 C CA . GLY A 1 274 ? -22.478 -7.660 11.065 1.00 84.44 274 GLY A CA 1
ATOM 2201 C C . GLY A 1 274 ? -21.094 -7.174 11.491 1.00 84.44 274 GLY A C 1
ATOM 2202 O O . GLY A 1 274 ? -20.614 -7.590 12.540 1.00 84.44 274 GLY A O 1
ATOM 2203 N N . VAL A 1 275 ? -20.426 -6.351 10.676 1.00 86.62 275 VAL A N 1
ATOM 2204 C CA . VAL A 1 275 ? -19.110 -5.793 11.019 1.00 86.62 275 VAL A CA 1
ATOM 2205 C C . VAL A 1 275 ? -19.231 -4.424 11.666 1.00 86.62 275 VAL A C 1
ATOM 2207 O O . VAL A 1 275 ? -20.090 -3.621 11.297 1.00 86.62 275 VAL A O 1
ATOM 2210 N N . ASP A 1 276 ? -18.316 -4.138 12.585 1.00 89.69 276 ASP A N 1
ATOM 2211 C CA . ASP A 1 276 ? -18.129 -2.791 13.101 1.00 89.69 276 ASP A CA 1
ATOM 2212 C C . ASP A 1 276 ? -17.402 -1.930 12.057 1.00 89.69 276 ASP A C 1
ATOM 2214 O O . ASP A 1 276 ? -16.249 -2.190 11.702 1.00 89.69 276 ASP A O 1
ATOM 2218 N N . LEU A 1 277 ? -18.089 -0.905 11.551 1.00 88.12 277 LEU A N 1
ATOM 2219 C CA . LEU A 1 277 ? -17.566 0.001 10.528 1.00 88.12 277 LEU A CA 1
ATOM 2220 C C . LEU A 1 277 ? -16.488 0.954 11.051 1.00 88.12 277 LEU A C 1
ATOM 2222 O O . LEU A 1 277 ? -15.757 1.505 10.232 1.00 88.12 277 LEU A O 1
ATOM 2226 N N . ALA A 1 278 ? -16.393 1.163 12.367 1.00 89.31 278 ALA A N 1
ATOM 2227 C CA . ALA A 1 278 ? -15.329 1.970 12.955 1.00 89.31 278 ALA A CA 1
ATOM 2228 C C . ALA A 1 278 ? -13.993 1.212 12.956 1.00 89.31 278 ALA A C 1
ATOM 2230 O O . ALA A 1 278 ? -12.944 1.809 12.744 1.00 89.31 278 ALA A O 1
ATOM 2231 N N . LEU A 1 279 ? -14.037 -0.114 13.124 1.00 91.81 279 LEU A N 1
ATOM 2232 C CA . LEU A 1 279 ? -12.847 -0.956 13.304 1.00 91.81 279 LEU A CA 1
ATOM 2233 C C . LEU A 1 279 ? -12.470 -1.782 12.065 1.00 91.81 279 LEU A C 1
ATOM 2235 O O . LEU A 1 279 ? -11.427 -2.444 12.052 1.00 91.81 279 LEU A O 1
ATOM 2239 N N . THR A 1 280 ? -13.310 -1.767 11.027 1.00 92.75 280 THR A N 1
ATOM 2240 C CA . THR A 1 280 ? -13.112 -2.536 9.791 1.00 92.75 280 THR A CA 1
ATOM 2241 C C . THR A 1 280 ? -12.696 -1.617 8.648 1.00 92.75 280 THR A C 1
ATOM 2243 O O . THR A 1 280 ? -13.378 -0.639 8.349 1.00 92.75 280 THR A O 1
ATOM 2246 N N . LEU A 1 281 ? -11.623 -1.967 7.933 1.00 94.44 281 LEU A N 1
ATOM 2247 C CA . LEU A 1 281 ? -11.290 -1.304 6.671 1.00 94.44 281 LEU A CA 1
ATOM 2248 C C . LEU A 1 281 ? -12.402 -1.553 5.640 1.00 94.44 281 LEU A C 1
ATOM 2250 O O . LEU A 1 281 ? -12.748 -2.685 5.332 1.00 94.44 281 LEU A O 1
ATOM 2254 N N . VAL A 1 282 ? -12.952 -0.495 5.049 1.00 93.19 282 VAL A N 1
ATOM 2255 C CA . VAL A 1 282 ? -14.030 -0.611 4.053 1.00 93.19 282 VAL A CA 1
ATOM 2256 C C . VAL A 1 282 ? -13.522 -0.270 2.656 1.00 93.19 282 VAL A C 1
ATOM 2258 O O . VAL A 1 282 ? -13.473 0.900 2.260 1.00 93.19 282 VAL A O 1
ATOM 2261 N N . PHE A 1 283 ? -13.186 -1.300 1.882 1.00 92.94 283 PHE A N 1
ATOM 2262 C CA . PHE A 1 283 ? -12.865 -1.195 0.458 1.00 92.94 283 PHE A CA 1
ATOM 2263 C C . PHE A 1 283 ? -13.604 -2.266 -0.362 1.00 92.94 283 PHE A C 1
ATOM 2265 O O . PHE A 1 283 ? -14.052 -3.285 0.160 1.00 92.94 283 PHE A O 1
ATOM 2272 N N . GLY A 1 284 ? -13.786 -1.987 -1.651 1.00 88.69 284 GLY A N 1
ATOM 2273 C CA . GLY A 1 284 ? -14.532 -2.813 -2.597 1.00 88.69 284 GLY A CA 1
ATOM 2274 C C . GLY A 1 284 ? -13.653 -3.494 -3.634 1.00 88.69 284 GLY A C 1
ATOM 2275 O O . GLY A 1 284 ? -12.427 -3.442 -3.582 1.00 88.69 284 GLY A O 1
ATOM 2276 N N . GLU A 1 285 ? -14.290 -4.085 -4.637 1.00 85.94 285 GLU A N 1
ATOM 2277 C CA . GLU A 1 285 ? -13.584 -4.726 -5.746 1.00 85.94 285 GLU A CA 1
ATOM 2278 C C . GLU A 1 285 ? -12.922 -3.720 -6.694 1.00 85.94 285 GLU A C 1
ATOM 2280 O O . GLU A 1 285 ? -13.326 -2.557 -6.805 1.00 85.94 285 GLU A O 1
ATOM 2285 N N . CYS A 1 286 ? -11.923 -4.197 -7.436 1.00 83.44 286 CYS A N 1
ATOM 2286 C CA . CYS A 1 286 ? -11.367 -3.449 -8.551 1.00 83.44 286 CYS A CA 1
ATOM 2287 C C . CYS A 1 286 ? -12.324 -3.536 -9.756 1.00 83.44 286 CYS A C 1
ATOM 2289 O O . CYS A 1 286 ? -12.595 -4.645 -10.217 1.00 83.44 286 CYS A O 1
ATOM 2291 N N . PRO A 1 287 ? -12.751 -2.410 -10.364 1.00 74.50 287 PRO A N 1
ATOM 2292 C CA . PRO A 1 287 ? -13.595 -2.437 -11.565 1.00 74.50 287 PRO A CA 1
ATOM 2293 C C . PRO A 1 287 ? -12.979 -3.216 -12.737 1.00 74.50 287 PRO A C 1
ATOM 2295 O O . PRO A 1 287 ? -13.692 -3.727 -13.591 1.00 74.50 287 PRO A O 1
ATOM 2298 N N . LYS A 1 288 ? -11.640 -3.291 -12.794 1.00 72.50 288 LYS A N 1
ATOM 2299 C CA . LYS A 1 288 ? -10.898 -3.997 -13.850 1.00 72.50 288 LYS A CA 1
ATOM 2300 C C . LYS A 1 288 ? -10.753 -5.499 -13.587 1.00 72.50 288 LYS A C 1
ATOM 2302 O O . LYS A 1 288 ? -10.469 -6.246 -14.517 1.00 72.50 288 LYS A O 1
ATOM 2307 N N . LYS A 1 289 ? -10.880 -5.924 -12.328 1.00 68.88 289 LYS A N 1
ATOM 2308 C CA . LYS A 1 289 ? -10.744 -7.313 -11.875 1.00 68.88 289 LYS A CA 1
ATOM 2309 C C . LYS A 1 289 ? -11.732 -7.550 -10.724 1.00 68.88 289 LYS A C 1
ATOM 2311 O O . LYS A 1 289 ? -11.317 -7.505 -9.564 1.00 68.88 289 LYS A O 1
ATOM 2316 N N . PRO A 1 290 ? -13.023 -7.775 -11.025 1.00 59.53 290 PRO A N 1
ATOM 2317 C CA . PRO A 1 290 ? -14.017 -8.154 -10.028 1.00 59.53 290 PRO A CA 1
ATOM 2318 C C . PRO A 1 290 ? -13.783 -9.621 -9.647 1.00 59.53 290 PRO A C 1
ATOM 2320 O O . PRO A 1 290 ? -14.477 -10.526 -10.102 1.00 59.53 290 PRO A O 1
ATOM 2323 N N . ARG A 1 291 ? -12.698 -9.884 -8.915 1.00 62.16 291 ARG A N 1
ATOM 2324 C CA . ARG A 1 291 ? -12.431 -11.204 -8.352 1.00 62.16 291 ARG A CA 1
ATOM 2325 C C . ARG A 1 291 ? -13.063 -11.279 -6.974 1.00 62.16 291 ARG A C 1
ATOM 2327 O O . ARG A 1 291 ? -12.878 -10.406 -6.128 1.00 62.16 291 ARG A O 1
ATOM 2334 N N . SER A 1 292 ? -13.771 -12.374 -6.731 1.00 60.62 292 SER A N 1
ATOM 2335 C CA . SER A 1 292 ? -14.033 -12.836 -5.377 1.00 60.62 292 SER A CA 1
ATOM 2336 C C . SER A 1 292 ? -12.690 -13.151 -4.724 1.00 60.62 292 SER A C 1
ATOM 2338 O O . SER A 1 292 ? -11.981 -14.027 -5.214 1.00 60.62 292 SER A O 1
ATOM 2340 N N . TRP A 1 293 ? -12.333 -12.426 -3.661 1.00 71.06 293 TRP A N 1
ATOM 2341 C CA . TRP A 1 293 ? -11.158 -12.720 -2.841 1.00 71.06 293 TRP A CA 1
ATOM 2342 C C . TRP A 1 293 ? -11.360 -14.066 -2.154 1.00 71.06 293 TRP A C 1
ATOM 2344 O O . TRP A 1 293 ? -11.973 -14.172 -1.094 1.00 71.06 293 TRP A O 1
ATOM 2354 N N . VAL A 1 294 ? -10.927 -15.093 -2.864 1.00 69.06 294 VAL A N 1
ATOM 2355 C CA . VAL A 1 294 ? -11.066 -16.502 -2.550 1.00 69.06 294 VAL A CA 1
ATOM 2356 C C . VAL A 1 294 ? -9.661 -17.066 -2.578 1.00 69.06 294 VAL A C 1
ATOM 2358 O O . VAL A 1 294 ? -8.914 -16.813 -3.524 1.00 69.06 294 VAL A O 1
ATOM 2361 N N . PHE A 1 295 ? -9.305 -17.798 -1.531 1.00 81.75 295 PHE A N 1
ATOM 2362 C CA . PHE A 1 295 ? -7.967 -18.346 -1.385 1.00 81.75 295 PHE A CA 1
ATOM 2363 C C . PHE A 1 295 ? -7.985 -19.826 -1.732 1.00 81.75 295 PHE A C 1
ATOM 2365 O O . PHE A 1 295 ? -8.793 -20.596 -1.210 1.00 81.75 295 PHE A O 1
ATOM 2372 N N . GLU A 1 296 ? -7.097 -20.219 -2.635 1.00 84.44 296 GLU A N 1
ATOM 2373 C CA . GLU A 1 296 ? -6.908 -21.620 -2.981 1.00 84.44 296 GLU A CA 1
ATOM 2374 C C . GLU A 1 296 ? -6.266 -22.361 -1.809 1.00 84.44 296 GLU A C 1
ATOM 2376 O O . GLU A 1 296 ? -5.436 -21.814 -1.078 1.00 84.44 296 GLU A O 1
ATOM 2381 N N . ARG A 1 297 ? -6.618 -23.639 -1.646 1.00 82.25 297 ARG A N 1
ATOM 2382 C CA . ARG A 1 297 ? -6.037 -24.490 -0.599 1.00 82.25 297 ARG A CA 1
ATOM 2383 C C . ARG A 1 297 ? -4.506 -24.531 -0.677 1.00 82.25 297 ARG A C 1
ATOM 2385 O O . ARG A 1 297 ? -3.852 -24.541 0.360 1.00 82.25 297 ARG A O 1
ATOM 2392 N N . GLU A 1 298 ? -3.937 -24.501 -1.880 1.00 85.00 298 GLU A N 1
ATOM 2393 C CA . GLU A 1 298 ? -2.485 -24.481 -2.094 1.00 85.00 298 GLU A CA 1
ATOM 2394 C C . GLU A 1 298 ? -1.810 -23.267 -1.447 1.00 85.00 298 GLU A C 1
ATOM 2396 O O . GLU A 1 298 ? -0.731 -23.394 -0.872 1.00 85.00 298 GLU A O 1
ATOM 2401 N N . PHE A 1 299 ? -2.465 -22.100 -1.466 1.00 86.19 299 PHE A N 1
ATOM 2402 C CA . PHE A 1 299 ? -1.947 -20.904 -0.807 1.00 86.19 299 PHE A CA 1
ATOM 2403 C C . PHE A 1 299 ? -1.786 -21.122 0.702 1.00 86.19 299 PHE A C 1
ATOM 2405 O O . PHE A 1 299 ? -0.767 -20.736 1.266 1.00 86.19 299 PHE A O 1
ATOM 2412 N N . LEU A 1 300 ? -2.758 -21.783 1.341 1.00 84.50 300 LEU A N 1
ATOM 2413 C CA . LEU A 1 300 ? -2.709 -22.113 2.767 1.00 84.50 300 LEU A CA 1
ATOM 2414 C C . LEU A 1 300 ? -1.610 -23.143 3.068 1.00 84.50 300 LEU A C 1
ATOM 2416 O O . LEU A 1 300 ? -0.821 -22.953 3.991 1.00 84.50 300 LEU A O 1
ATOM 2420 N N . MET A 1 301 ? -1.539 -24.210 2.267 1.00 82.44 301 MET A N 1
ATOM 2421 C CA . MET A 1 301 ? -0.584 -25.304 2.477 1.00 82.44 301 MET A CA 1
ATOM 2422 C C . MET A 1 301 ? 0.864 -24.829 2.350 1.00 82.44 301 MET A C 1
ATOM 2424 O O . MET A 1 301 ? 1.692 -25.154 3.195 1.00 82.44 301 MET A O 1
ATOM 2428 N N . ASN A 1 302 ? 1.151 -23.962 1.376 1.00 86.81 302 ASN A N 1
ATOM 2429 C CA . ASN A 1 302 ? 2.482 -23.384 1.179 1.00 86.81 302 ASN A CA 1
ATOM 2430 C C . ASN A 1 302 ? 2.953 -22.492 2.344 1.00 86.81 302 ASN A C 1
ATOM 2432 O O . ASN A 1 302 ? 4.104 -22.053 2.336 1.00 86.81 302 ASN A O 1
ATOM 2436 N N . ARG A 1 303 ? 2.079 -22.167 3.309 1.00 86.25 303 ARG A N 1
ATOM 2437 C CA . ARG A 1 303 ? 2.380 -21.321 4.476 1.00 86.25 303 ARG A CA 1
ATOM 2438 C C . ARG A 1 303 ? 2.392 -22.058 5.814 1.00 86.25 303 ARG A C 1
ATOM 2440 O O . ARG A 1 303 ? 2.651 -21.435 6.840 1.00 86.25 303 ARG A O 1
ATOM 2447 N N . LEU A 1 304 ? 2.194 -23.376 5.811 1.00 81.69 304 LEU A N 1
ATOM 2448 C CA . LEU A 1 304 ? 2.320 -24.210 7.011 1.00 81.69 304 LEU A CA 1
ATOM 2449 C C . LEU A 1 304 ? 3.768 -24.326 7.510 1.00 81.69 304 LEU A C 1
ATOM 2451 O O . LEU A 1 304 ? 4.021 -24.287 8.721 1.00 81.69 304 LEU A O 1
ATOM 2455 N N . ASP A 1 305 ? 4.719 -24.419 6.580 1.00 79.38 305 ASP A N 1
ATOM 2456 C CA . ASP A 1 305 ? 6.147 -24.510 6.889 1.00 79.38 305 ASP A CA 1
ATOM 2457 C C . ASP A 1 305 ? 6.687 -23.224 7.545 1.00 79.38 305 ASP A C 1
ATOM 2459 O O . ASP A 1 305 ? 7.191 -23.313 8.668 1.00 79.38 305 ASP A O 1
ATOM 2463 N N . PRO A 1 306 ? 6.523 -22.016 6.952 1.00 84.75 306 PRO A N 1
ATOM 2464 C CA . PRO A 1 306 ? 7.004 -20.756 7.539 1.00 84.75 306 PRO A CA 1
ATOM 2465 C C . PRO A 1 306 ? 6.124 -20.209 8.682 1.00 84.75 306 PRO A C 1
ATOM 2467 O O . PRO A 1 306 ? 6.298 -19.064 9.121 1.00 84.75 306 PRO A O 1
ATOM 2470 N N . LEU A 1 307 ? 5.155 -20.997 9.156 1.00 85.00 307 LEU A N 1
ATOM 2471 C CA . LEU A 1 307 ? 4.217 -20.602 10.199 1.00 85.00 307 LEU A CA 1
ATOM 2472 C C . LEU A 1 307 ? 4.936 -20.223 11.500 1.00 85.00 307 LEU A C 1
ATOM 2474 O O . LEU A 1 307 ? 5.725 -20.996 12.040 1.00 85.00 307 LEU A O 1
ATOM 2478 N N . ASN A 1 308 ? 4.609 -19.042 12.019 1.00 87.56 308 ASN A N 1
ATOM 2479 C CA . ASN A 1 308 ? 5.148 -18.481 13.251 1.00 87.56 308 ASN A CA 1
ATOM 2480 C C . ASN A 1 308 ? 4.073 -17.672 14.002 1.00 87.56 308 ASN A C 1
ATOM 2482 O O . ASN A 1 308 ? 2.939 -17.532 13.537 1.00 87.56 308 ASN A O 1
ATOM 2486 N N . ILE A 1 309 ? 4.443 -17.099 15.151 1.00 87.88 309 ILE A N 1
ATOM 2487 C CA . ILE A 1 309 ? 3.531 -16.338 16.017 1.00 87.88 309 ILE A CA 1
ATOM 2488 C C . ILE A 1 309 ? 2.823 -15.160 15.316 1.00 87.88 309 ILE A C 1
ATOM 2490 O O . ILE A 1 309 ? 1.696 -14.830 15.677 1.00 87.88 309 ILE A O 1
ATOM 2494 N N . HIS A 1 310 ? 3.436 -14.548 14.297 1.00 90.94 310 HIS A N 1
ATOM 2495 C CA . HIS A 1 310 ? 2.871 -13.402 13.577 1.00 90.94 310 HIS A CA 1
ATOM 2496 C C . HIS A 1 310 ? 2.020 -13.821 12.376 1.00 90.94 310 HIS A C 1
ATOM 2498 O O . HIS A 1 310 ? 1.055 -13.129 12.052 1.00 90.94 310 HIS A O 1
ATOM 2504 N N . SER A 1 311 ? 2.349 -14.929 11.707 1.00 91.00 311 SER A N 1
ATOM 2505 C CA . SER A 1 311 ? 1.570 -15.434 10.566 1.00 91.00 311 SER A CA 1
ATOM 2506 C C . SER A 1 311 ? 0.358 -16.268 10.998 1.00 91.00 311 SER A C 1
ATOM 2508 O O . SER A 1 311 ? -0.638 -16.322 10.276 1.00 91.00 311 SER A O 1
ATOM 2510 N N . ALA A 1 312 ? 0.372 -16.846 12.205 1.00 88.50 312 ALA A N 1
ATOM 2511 C CA . ALA A 1 312 ? -0.720 -17.678 12.714 1.00 88.50 312 ALA A CA 1
ATOM 2512 C C . ALA A 1 312 ? -2.098 -16.979 12.774 1.00 88.50 312 ALA A C 1
ATOM 2514 O O . ALA A 1 312 ? -3.075 -17.592 12.334 1.00 88.50 312 ALA A O 1
ATOM 2515 N N . PRO A 1 313 ? -2.235 -15.721 13.249 1.00 90.69 313 PRO A N 1
ATOM 2516 C CA . PRO A 1 313 ? -3.516 -15.008 13.206 1.00 90.69 313 PRO A CA 1
ATOM 2517 C C . PRO A 1 313 ? -4.059 -14.851 11.780 1.00 90.69 313 PRO A C 1
ATOM 2519 O O . PRO A 1 313 ? -5.259 -15.000 11.546 1.00 90.69 313 PRO A O 1
ATOM 2522 N N . VAL A 1 314 ? -3.162 -14.615 10.820 1.00 91.94 314 VAL A N 1
ATOM 2523 C CA . VAL A 1 314 ? -3.508 -14.415 9.411 1.00 91.94 314 VAL A CA 1
ATOM 2524 C C . VAL A 1 314 ? -3.995 -15.723 8.785 1.00 91.94 314 VAL A C 1
ATOM 2526 O O . VAL A 1 314 ? -5.057 -15.742 8.165 1.00 91.94 314 VAL A O 1
ATOM 2529 N N . LEU A 1 315 ? -3.289 -16.839 9.004 1.00 89.19 315 LEU A N 1
ATOM 2530 C CA . LEU A 1 315 ? -3.720 -18.151 8.500 1.00 89.19 315 LEU A CA 1
ATOM 2531 C C . LEU A 1 315 ? -5.050 -18.600 9.110 1.00 89.19 315 LEU A C 1
ATOM 2533 O O . LEU A 1 315 ? -5.913 -19.089 8.385 1.00 89.19 315 LEU A O 1
ATOM 2537 N N . LYS A 1 316 ? -5.271 -18.372 10.411 1.00 87.75 316 LYS A N 1
ATOM 2538 C CA . LYS A 1 316 ? -6.569 -18.650 11.049 1.00 87.75 316 LYS A CA 1
ATOM 2539 C C . LYS A 1 316 ? -7.700 -17.835 10.422 1.00 87.75 316 LYS A C 1
ATOM 2541 O O . LYS A 1 316 ? -8.767 -18.377 10.149 1.00 87.75 316 LYS A O 1
ATOM 2546 N N . GLY A 1 317 ? -7.466 -16.547 10.164 1.00 86.44 317 GLY A N 1
ATOM 2547 C CA . GLY A 1 317 ? -8.451 -15.674 9.524 1.00 86.44 317 GLY A CA 1
ATOM 2548 C C . GLY A 1 317 ? -8.735 -16.020 8.057 1.00 86.44 317 GLY A C 1
ATOM 2549 O O . GLY A 1 317 ? -9.793 -15.657 7.546 1.00 86.44 317 GLY A O 1
ATOM 2550 N N . LEU A 1 318 ? -7.829 -16.739 7.386 1.00 88.81 318 LEU A N 1
ATOM 2551 C CA . LEU A 1 318 ? -8.015 -17.227 6.018 1.00 88.81 318 LEU A CA 1
ATOM 2552 C C . LEU A 1 318 ? -8.945 -18.438 5.928 1.00 88.81 318 LEU A C 1
ATOM 2554 O O . LEU A 1 318 ? -9.605 -18.593 4.905 1.00 88.81 318 LEU A O 1
ATOM 2558 N N . LEU A 1 319 ? -9.029 -19.271 6.971 1.00 86.31 319 LEU A N 1
ATOM 2559 C CA . LEU A 1 319 ? -9.774 -20.537 6.940 1.00 86.31 319 LEU A CA 1
ATOM 2560 C C . LEU A 1 319 ? -11.226 -20.410 6.434 1.00 86.31 319 LEU A C 1
ATOM 2562 O O . LEU A 1 319 ? -11.607 -21.198 5.566 1.00 86.31 319 LEU A O 1
ATOM 2566 N N . PRO A 1 320 ? -12.028 -19.410 6.860 1.00 84.94 320 PRO A N 1
ATOM 2567 C CA . PRO A 1 320 ? -13.402 -19.247 6.373 1.00 84.94 320 PRO A CA 1
ATOM 2568 C C . PRO A 1 320 ? -13.503 -18.771 4.913 1.00 84.94 320 PRO A C 1
ATOM 2570 O O . PRO A 1 320 ? -14.605 -18.683 4.374 1.00 84.94 320 PRO A O 1
ATOM 2573 N N . LEU A 1 321 ? -12.381 -18.395 4.290 1.00 85.31 321 LEU A N 1
ATOM 2574 C CA . LEU A 1 321 ? -12.289 -17.833 2.937 1.00 85.31 321 LEU A CA 1
ATOM 2575 C C . LEU A 1 321 ? -11.663 -18.806 1.923 1.00 85.31 321 LEU A C 1
ATOM 2577 O O . LEU A 1 321 ? -11.507 -18.447 0.751 1.00 85.31 321 LEU A O 1
ATOM 2581 N N . VAL A 1 322 ? -11.289 -20.014 2.358 1.00 84.94 322 VAL A N 1
ATOM 2582 C CA . VAL A 1 322 ? -10.690 -21.040 1.497 1.00 84.94 322 VAL A CA 1
ATOM 2583 C C . VAL A 1 322 ? -11.755 -21.694 0.620 1.00 84.94 322 VAL A C 1
ATOM 2585 O O . VAL A 1 322 ? -12.836 -22.049 1.093 1.00 84.94 322 VAL A O 1
ATOM 2588 N N . VAL A 1 323 ? -11.432 -21.893 -0.659 1.00 79.12 323 VAL A N 1
ATOM 2589 C CA . VAL A 1 323 ? -12.262 -22.659 -1.597 1.00 79.12 323 VAL A CA 1
ATOM 2590 C C . VAL A 1 323 ? -11.431 -23.782 -2.230 1.00 79.12 323 VAL A C 1
ATOM 2592 O O . VAL A 1 323 ? -10.323 -23.520 -2.706 1.00 79.12 323 VAL A O 1
ATOM 2595 N N . PRO A 1 324 ? -11.947 -25.027 -2.275 1.00 80.50 324 PRO A N 1
ATOM 2596 C CA . PRO A 1 324 ? -13.196 -25.492 -1.655 1.00 80.50 324 PRO A CA 1
ATOM 2597 C C . PRO A 1 324 ? -13.144 -25.416 -0.115 1.00 80.50 324 PRO A C 1
ATOM 2599 O O . PRO A 1 324 ? -12.052 -25.540 0.449 1.00 80.50 324 PRO A O 1
ATOM 2602 N N . PRO A 1 325 ? -14.296 -25.209 0.560 1.00 79.31 325 PRO A N 1
ATOM 2603 C CA . PRO A 1 325 ? -14.339 -25.107 2.015 1.00 79.31 325 PRO A CA 1
ATOM 2604 C C . PRO A 1 325 ? -13.746 -26.364 2.657 1.00 79.31 325 PRO A C 1
ATOM 2606 O O . PRO A 1 325 ? -13.923 -27.481 2.162 1.00 79.31 325 PRO A O 1
ATOM 2609 N N . LEU A 1 326 ? -12.992 -26.163 3.734 1.00 79.62 326 LEU A N 1
ATOM 2610 C CA . LEU A 1 326 ? -12.435 -27.246 4.540 1.00 79.62 326 LEU A CA 1
ATOM 2611 C C . LEU A 1 326 ? -13.558 -27.921 5.338 1.00 79.62 326 LEU A C 1
ATOM 2613 O O . LEU A 1 326 ? -14.534 -27.265 5.703 1.00 79.62 326 LEU A O 1
ATOM 2617 N N . THR A 1 327 ? -13.428 -29.223 5.600 1.00 80.69 327 THR A N 1
ATOM 2618 C CA . THR A 1 327 ? -14.342 -29.914 6.523 1.00 80.69 327 THR A CA 1
ATOM 2619 C C . THR A 1 327 ? -14.111 -29.434 7.957 1.00 80.69 327 THR A C 1
ATOM 2621 O O . THR A 1 327 ? -13.022 -28.958 8.281 1.00 80.69 327 THR A O 1
ATOM 2624 N N . ASP A 1 328 ? -15.106 -29.588 8.832 1.00 77.00 328 ASP A N 1
ATOM 2625 C CA . ASP A 1 328 ? -14.987 -29.179 10.240 1.00 77.00 328 ASP A CA 1
ATOM 2626 C C . ASP A 1 328 ? -13.797 -29.862 10.939 1.00 77.00 328 ASP A C 1
ATOM 2628 O O . ASP A 1 328 ? -13.043 -29.214 11.663 1.00 77.00 328 ASP A O 1
ATOM 2632 N N . GLU A 1 329 ? -13.538 -31.135 10.620 1.00 75.50 329 GLU A N 1
ATOM 2633 C CA . GLU A 1 329 ? -12.367 -31.882 11.101 1.00 75.50 329 GLU A CA 1
ATOM 2634 C C . GLU A 1 329 ? -11.038 -31.273 10.620 1.00 75.50 329 GLU A C 1
ATOM 2636 O O . GLU A 1 329 ? -10.091 -31.148 11.395 1.00 75.50 329 GLU A O 1
ATOM 2641 N N . GLN A 1 330 ? -10.962 -30.842 9.354 1.00 76.19 330 GLN A N 1
ATOM 2642 C CA . GLN A 1 330 ? -9.771 -30.193 8.789 1.00 76.19 330 GLN A CA 1
ATOM 2643 C C . GLN A 1 330 ? -9.535 -28.806 9.395 1.00 76.19 330 GLN A C 1
ATOM 2645 O O . GLN A 1 330 ? -8.390 -28.413 9.615 1.00 76.19 330 GLN A O 1
ATOM 2650 N N . LEU A 1 331 ? -10.608 -28.060 9.665 1.00 75.88 331 LEU A N 1
ATOM 2651 C CA . LEU A 1 331 ? -10.543 -26.764 10.339 1.00 75.88 331 LEU A CA 1
ATOM 2652 C C . LEU A 1 331 ? -10.037 -26.907 11.773 1.00 75.88 331 LEU A C 1
ATOM 2654 O O . LEU A 1 331 ? -9.214 -26.101 12.218 1.00 75.88 331 LEU A O 1
ATOM 2658 N N . GLU A 1 332 ? -10.516 -27.923 12.488 1.00 74.50 332 GLU A N 1
ATOM 2659 C CA . GLU A 1 332 ? -10.108 -28.192 13.860 1.00 74.50 332 GLU A CA 1
ATOM 2660 C C . GLU A 1 332 ? -8.645 -28.647 13.928 1.00 74.50 332 GLU A C 1
ATOM 2662 O O . GLU A 1 332 ? -7.886 -28.123 14.745 1.00 74.50 332 GLU A O 1
ATOM 2667 N N . ASP A 1 333 ? -8.219 -29.545 13.036 1.00 76.31 333 ASP A N 1
ATOM 2668 C CA . ASP A 1 333 ? -6.830 -30.011 12.965 1.00 76.31 333 ASP A CA 1
ATOM 2669 C C . ASP A 1 333 ? -5.861 -28.872 12.605 1.00 76.31 333 ASP A C 1
ATOM 2671 O O . ASP A 1 333 ? -4.859 -28.650 13.288 1.00 76.31 333 ASP A O 1
ATOM 2675 N N . PHE A 1 334 ? -6.206 -28.041 11.616 1.00 75.50 334 PHE A N 1
ATOM 2676 C CA . PHE A 1 334 ? -5.394 -26.878 11.247 1.00 75.50 334 PHE A CA 1
ATOM 2677 C C . PHE A 1 334 ? -5.312 -25.846 12.381 1.00 75.50 334 PHE A C 1
ATOM 2679 O O . PHE A 1 334 ? -4.250 -25.286 12.672 1.00 75.50 334 PHE A O 1
ATOM 2686 N N . SER A 1 335 ? -6.435 -25.599 13.060 1.00 75.12 335 SER A N 1
ATOM 2687 C CA . SER A 1 335 ? -6.481 -24.693 14.210 1.00 75.12 335 SER A CA 1
ATOM 2688 C C . SER A 1 335 ? -5.633 -25.218 15.368 1.00 75.12 335 SER A C 1
ATOM 2690 O O . SER A 1 335 ? -4.928 -24.429 16.004 1.00 75.12 335 SER A O 1
ATOM 2692 N N . LYS A 1 336 ? -5.641 -26.537 15.608 1.00 77.50 336 LYS A N 1
ATOM 2693 C CA . LYS A 1 336 ? -4.763 -27.210 16.577 1.00 77.50 336 LYS A CA 1
ATOM 2694 C C . LYS A 1 336 ? -3.294 -27.044 16.205 1.00 77.50 336 LYS A C 1
ATOM 2696 O O . LYS A 1 336 ? -2.528 -26.608 17.057 1.00 77.50 336 LYS A O 1
ATOM 2701 N N . GLN A 1 337 ? -2.905 -27.273 14.950 1.00 71.81 337 GLN A N 1
ATOM 2702 C CA . GLN A 1 337 ? -1.521 -27.078 14.494 1.00 71.81 337 GLN A CA 1
ATOM 2703 C C . GLN A 1 337 ? -1.043 -25.629 14.675 1.00 71.81 337 GLN A C 1
ATOM 2705 O O . GLN A 1 337 ? 0.063 -25.388 15.160 1.00 71.81 337 GLN A O 1
ATOM 2710 N N . CYS A 1 338 ? -1.899 -24.651 14.367 1.00 72.19 338 CYS A N 1
ATOM 2711 C CA . CYS A 1 338 ? -1.599 -23.244 14.625 1.00 72.19 338 CYS A CA 1
ATOM 2712 C C . CYS A 1 338 ? -1.459 -22.941 16.125 1.00 72.19 338 CYS A C 1
ATOM 2714 O O . CYS A 1 338 ? -0.602 -22.151 16.508 1.00 72.19 338 CYS A O 1
ATOM 2716 N N . ASN A 1 339 ? -2.290 -23.545 16.979 1.00 75.06 339 ASN A N 1
ATOM 2717 C CA . ASN A 1 339 ? -2.223 -2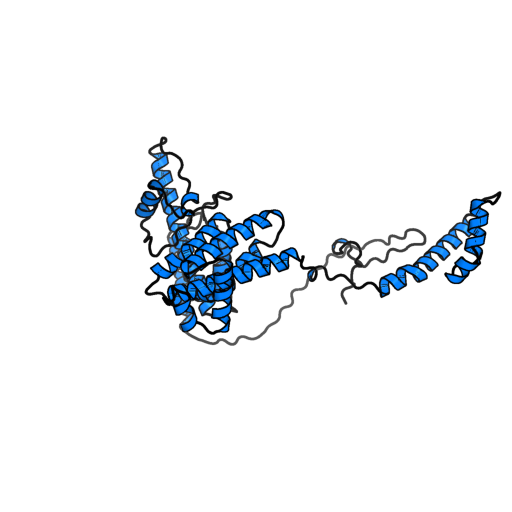3.369 18.432 1.00 75.06 339 ASN A CA 1
ATOM 2718 C C . ASN A 1 339 ? -0.983 -24.027 19.052 1.00 75.06 339 ASN A C 1
ATOM 2720 O O . ASN A 1 339 ? -0.376 -23.428 19.933 1.00 75.06 339 ASN A O 1
ATOM 2724 N N . LEU A 1 340 ? -0.583 -25.208 18.575 1.00 69.25 340 LEU A N 1
ATOM 2725 C CA . LEU A 1 340 ? 0.624 -25.905 19.030 1.00 69.25 340 LEU A CA 1
ATOM 2726 C C . LEU A 1 340 ? 1.881 -25.091 18.706 1.00 69.25 340 LEU A C 1
ATOM 2728 O O . LEU A 1 340 ? 2.661 -24.794 19.604 1.00 69.25 340 LEU A O 1
ATOM 2732 N N . LYS A 1 341 ? 2.011 -24.588 17.469 1.00 64.81 341 LYS A N 1
ATOM 2733 C CA . LYS A 1 341 ? 3.132 -23.703 17.103 1.00 64.81 341 LYS A CA 1
ATOM 2734 C C . LYS A 1 341 ? 3.116 -22.352 17.832 1.00 64.81 341 LYS A C 1
ATOM 2736 O O . LYS A 1 341 ? 4.166 -21.743 17.992 1.00 64.81 341 LYS A O 1
ATOM 2741 N N . LEU A 1 342 ? 1.957 -21.873 18.295 1.00 63.47 342 LEU A N 1
ATOM 2742 C CA . LEU A 1 342 ? 1.871 -20.699 19.176 1.00 63.47 342 LEU A CA 1
ATOM 2743 C C . LEU A 1 342 ? 2.367 -21.000 20.606 1.00 63.47 342 LEU A C 1
ATOM 2745 O O . LEU A 1 342 ? 2.820 -20.081 21.284 1.00 63.47 342 LEU A O 1
ATOM 2749 N N . GLN A 1 343 ? 2.289 -22.256 21.062 1.00 55.69 343 GLN A N 1
ATOM 2750 C CA . GLN A 1 343 ? 2.698 -22.684 22.406 1.00 55.69 343 GLN A CA 1
ATOM 2751 C C . GLN A 1 343 ? 4.167 -23.131 22.480 1.00 55.69 343 GLN A C 1
ATOM 2753 O O . GLN A 1 343 ? 4.841 -22.775 23.447 1.00 55.69 343 GLN A O 1
ATOM 2758 N N . ASP A 1 344 ? 4.688 -23.815 21.457 1.00 52.66 344 ASP A N 1
ATOM 2759 C CA . ASP A 1 344 ? 6.067 -24.339 21.440 1.00 52.66 344 ASP A CA 1
ATOM 2760 C C . ASP A 1 344 ? 7.149 -23.241 21.498 1.00 52.66 344 ASP A C 1
ATOM 2762 O O . ASP A 1 344 ? 8.266 -23.494 21.937 1.00 52.66 344 ASP A O 1
ATOM 2766 N N . THR A 1 345 ? 6.832 -21.993 21.136 1.00 48.94 345 THR A N 1
ATOM 2767 C CA . THR A 1 345 ? 7.776 -20.857 21.222 1.00 48.94 345 THR A CA 1
ATOM 2768 C C . THR A 1 345 ? 7.793 -20.119 22.565 1.00 48.94 345 THR A C 1
ATOM 2770 O O . THR A 1 345 ? 8.691 -19.311 22.782 1.00 48.94 345 THR A O 1
ATOM 2773 N N . ASN A 1 346 ? 6.855 -20.390 23.483 1.00 41.78 346 ASN A N 1
ATOM 2774 C CA . ASN A 1 346 ? 6.912 -19.837 24.849 1.00 41.78 346 ASN A CA 1
ATOM 2775 C C . ASN A 1 346 ? 7.841 -20.643 25.776 1.00 41.78 346 ASN A C 1
ATOM 2777 O O . ASN A 1 346 ? 8.130 -20.204 26.889 1.00 41.78 346 ASN A O 1
ATOM 2781 N N . GLY A 1 347 ? 8.318 -21.807 25.328 1.00 34.56 347 GLY A N 1
ATOM 2782 C CA . GLY A 1 347 ? 9.384 -22.565 25.969 1.00 34.56 347 GLY A CA 1
ATOM 2783 C C . GLY A 1 347 ? 10.667 -22.443 25.159 1.00 34.56 347 GLY A C 1
ATOM 2784 O O . GLY A 1 347 ? 10.914 -23.251 24.270 1.00 34.56 347 GLY A O 1
ATOM 2785 N N . GLU A 1 348 ? 11.503 -21.447 25.453 1.00 37.16 348 GLU A N 1
ATOM 2786 C CA . GLU A 1 348 ? 12.864 -21.423 24.920 1.00 37.16 348 GLU A CA 1
ATOM 2787 C C . GLU A 1 348 ? 13.605 -22.709 25.317 1.00 37.16 348 GLU A C 1
ATOM 2789 O O . GLU A 1 348 ? 13.994 -22.893 26.470 1.00 37.16 348 GLU A O 1
ATOM 2794 N N . GLN A 1 349 ? 13.908 -23.560 24.340 1.00 30.05 349 GLN A N 1
ATOM 2795 C CA . GLN A 1 349 ? 15.156 -24.308 24.356 1.00 30.05 349 GLN A CA 1
ATOM 2796 C C . GLN A 1 349 ? 15.904 -24.051 23.055 1.00 30.05 349 GLN A C 1
ATOM 2798 O O . GLN A 1 349 ? 15.549 -24.529 21.980 1.00 30.05 349 GLN A O 1
ATOM 2803 N N . LYS A 1 350 ? 16.985 -23.275 23.192 1.00 35.91 350 LYS A N 1
ATOM 2804 C CA . LYS A 1 350 ? 18.109 -23.250 22.259 1.00 35.91 350 LYS A CA 1
ATOM 2805 C C . LYS A 1 350 ? 18.546 -24.688 21.995 1.00 35.91 350 LYS A C 1
ATOM 2807 O O . LYS A 1 350 ? 19.207 -25.287 22.840 1.00 35.91 350 LYS A O 1
ATOM 2812 N N . ILE A 1 351 ? 18.243 -25.207 20.812 1.00 29.16 351 ILE A N 1
ATOM 2813 C CA . ILE A 1 351 ? 18.958 -26.361 20.279 1.00 29.16 351 ILE A CA 1
ATOM 2814 C C . ILE A 1 351 ? 19.902 -25.835 19.203 1.00 29.16 351 ILE A C 1
ATOM 2816 O O . ILE A 1 351 ? 19.512 -25.474 18.096 1.00 29.16 351 ILE A O 1
ATOM 2820 N N . ILE A 1 352 ? 21.167 -25.749 19.603 1.00 36.91 352 ILE A N 1
ATOM 2821 C CA . ILE A 1 352 ? 22.325 -25.744 18.717 1.00 36.91 352 ILE A CA 1
ATOM 2822 C C . ILE A 1 352 ? 22.250 -27.038 17.900 1.00 36.91 352 ILE A C 1
ATOM 2824 O O . ILE A 1 352 ? 22.308 -28.111 18.495 1.00 36.91 352 ILE A O 1
ATOM 2828 N N . VAL A 1 353 ? 22.142 -26.959 16.572 1.00 29.44 353 VAL A N 1
ATOM 2829 C CA . VAL A 1 353 ? 22.506 -28.082 15.698 1.00 29.44 353 VAL A CA 1
ATOM 2830 C C . VAL A 1 353 ? 23.322 -27.569 14.524 1.00 29.44 353 VAL A C 1
ATOM 2832 O O . VAL A 1 353 ? 23.014 -26.554 13.899 1.00 29.44 353 VAL A O 1
ATOM 2835 N N . ASP A 1 354 ? 24.404 -28.300 14.316 1.00 25.52 354 ASP A N 1
ATOM 2836 C CA . ASP A 1 354 ? 25.527 -28.065 13.441 1.00 25.52 354 ASP A CA 1
ATOM 2837 C C . ASP A 1 354 ? 25.194 -27.892 11.960 1.00 25.52 354 ASP A C 1
ATOM 2839 O O . ASP A 1 354 ? 24.278 -28.485 11.390 1.00 25.52 354 ASP A O 1
ATOM 2843 N N . LYS A 1 355 ? 26.077 -27.125 11.315 1.00 34.69 355 LYS A N 1
ATOM 2844 C CA . LYS A 1 355 ? 26.270 -27.110 9.869 1.00 34.69 355 LYS A CA 1
ATOM 2845 C C . LYS A 1 355 ? 26.564 -28.526 9.369 1.00 34.69 355 LYS A C 1
ATOM 2847 O O . LYS A 1 355 ? 27.643 -29.051 9.634 1.00 34.69 355 LYS A O 1
ATOM 2852 N N . GLN A 1 356 ? 25.701 -29.062 8.513 1.00 28.22 356 GLN A N 1
ATOM 2853 C CA . GLN A 1 356 ? 26.135 -30.001 7.484 1.00 28.22 356 GLN A CA 1
ATOM 2854 C C . GLN A 1 356 ? 25.651 -29.544 6.111 1.00 28.22 356 GLN A C 1
ATOM 2856 O O . GLN A 1 356 ? 24.466 -29.531 5.790 1.00 28.22 356 GLN A O 1
ATOM 2861 N N . SER A 1 357 ? 26.646 -29.124 5.332 1.00 29.61 357 SER A N 1
ATOM 2862 C CA . SER A 1 357 ? 26.595 -28.880 3.899 1.00 29.61 357 SER A CA 1
ATOM 2863 C C . SER A 1 357 ? 26.212 -30.166 3.174 1.00 29.61 357 SER A C 1
ATOM 2865 O O . SER A 1 357 ? 26.829 -31.203 3.411 1.00 29.61 357 SER A O 1
ATOM 2867 N N . THR A 1 358 ? 25.249 -30.094 2.260 1.00 26.61 358 THR A N 1
ATOM 2868 C CA . THR A 1 358 ? 25.090 -31.093 1.200 1.00 26.61 358 THR A CA 1
ATOM 2869 C C . THR A 1 358 ? 24.932 -30.373 -0.133 1.00 26.61 358 THR A C 1
ATOM 2871 O O . THR A 1 358 ? 23.916 -29.744 -0.420 1.00 26.61 358 THR A O 1
ATOM 2874 N N . ASP A 1 359 ? 26.006 -30.444 -0.917 1.00 25.38 359 ASP A N 1
ATOM 2875 C CA . ASP A 1 359 ? 26.035 -30.149 -2.342 1.00 25.38 359 ASP A CA 1
ATOM 2876 C C . ASP A 1 359 ? 25.070 -31.080 -3.082 1.00 25.38 359 ASP A C 1
ATOM 2878 O O . ASP A 1 359 ? 25.123 -32.301 -2.916 1.00 25.38 359 ASP A O 1
ATOM 2882 N N . ILE A 1 360 ? 24.225 -30.510 -3.945 1.00 29.19 360 ILE A N 1
ATOM 2883 C CA . ILE A 1 360 ? 23.487 -31.265 -4.959 1.00 29.19 360 ILE A CA 1
ATOM 2884 C C . ILE A 1 360 ? 23.943 -30.791 -6.337 1.00 29.19 360 ILE A C 1
ATOM 2886 O O . ILE A 1 360 ? 23.700 -29.669 -6.786 1.00 29.19 360 ILE A O 1
ATOM 2890 N N . THR A 1 361 ? 24.639 -31.718 -6.975 1.00 27.12 361 THR A N 1
ATOM 2891 C CA . THR A 1 361 ? 25.181 -31.761 -8.325 1.00 27.12 361 THR A CA 1
ATOM 2892 C C . THR A 1 361 ? 24.123 -31.484 -9.398 1.00 27.12 361 THR A C 1
ATOM 2894 O O . THR A 1 361 ? 23.073 -32.122 -9.458 1.00 27.12 361 THR A O 1
ATOM 2897 N N . LYS A 1 362 ? 24.439 -30.560 -10.314 1.00 28.52 362 LYS A N 1
ATOM 2898 C CA . LYS A 1 362 ? 23.726 -30.374 -11.585 1.00 28.52 362 LYS A CA 1
ATOM 2899 C C . LYS A 1 362 ? 24.194 -31.433 -12.587 1.00 28.52 362 LYS A C 1
ATOM 2901 O O . LYS A 1 362 ? 25.350 -31.414 -13.000 1.00 28.52 362 LYS A O 1
ATOM 2906 N N . ASN A 1 363 ? 23.291 -32.318 -13.008 1.00 28.09 363 ASN A N 1
ATOM 2907 C CA . ASN A 1 363 ? 23.520 -33.225 -14.133 1.00 28.09 363 ASN A CA 1
ATOM 2908 C C . ASN A 1 363 ? 23.408 -32.464 -15.461 1.00 28.09 363 ASN A C 1
ATOM 2910 O O . ASN A 1 363 ? 22.353 -31.923 -15.792 1.00 28.09 363 ASN A O 1
ATOM 2914 N N . GLY A 1 364 ? 24.506 -32.443 -16.218 1.00 25.36 364 GLY A N 1
ATOM 2915 C CA . GLY A 1 364 ? 24.550 -31.971 -17.596 1.00 25.36 364 GLY A CA 1
ATOM 2916 C C . GLY A 1 364 ? 24.163 -33.073 -18.581 1.00 25.36 364 GLY A C 1
ATOM 2917 O O . GLY A 1 364 ? 24.665 -34.192 -18.496 1.00 25.36 364 GLY A O 1
ATOM 2918 N N . SER A 1 365 ? 23.311 -32.748 -19.556 1.00 27.64 365 SER A N 1
ATOM 2919 C CA . SER A 1 365 ? 23.201 -33.528 -20.789 1.00 27.64 365 SER A CA 1
ATOM 2920 C C . SER A 1 365 ? 24.220 -32.994 -21.798 1.00 27.64 365 SER A C 1
ATOM 2922 O O . SER A 1 365 ? 24.059 -31.899 -22.339 1.00 27.64 365 SER A O 1
ATOM 2924 N N . GLN A 1 366 ? 25.283 -33.758 -22.043 1.00 29.33 366 GLN A N 1
ATOM 2925 C CA . GLN A 1 366 ? 26.239 -33.498 -23.117 1.00 29.33 366 GLN A CA 1
ATOM 2926 C C . GLN A 1 366 ? 25.615 -33.880 -24.468 1.00 29.33 366 GLN A C 1
ATOM 2928 O O . GLN A 1 366 ? 25.554 -35.054 -24.821 1.00 29.33 366 GLN A O 1
ATOM 2933 N N . HIS A 1 367 ? 25.192 -32.885 -25.247 1.00 29.19 367 HIS A N 1
ATOM 2934 C CA . HIS A 1 367 ? 25.123 -33.012 -26.703 1.00 29.19 367 HIS A CA 1
ATOM 2935 C C . HIS A 1 367 ? 26.508 -32.665 -27.265 1.00 29.19 367 HIS A C 1
ATOM 2937 O O . HIS A 1 367 ? 26.994 -31.557 -27.053 1.00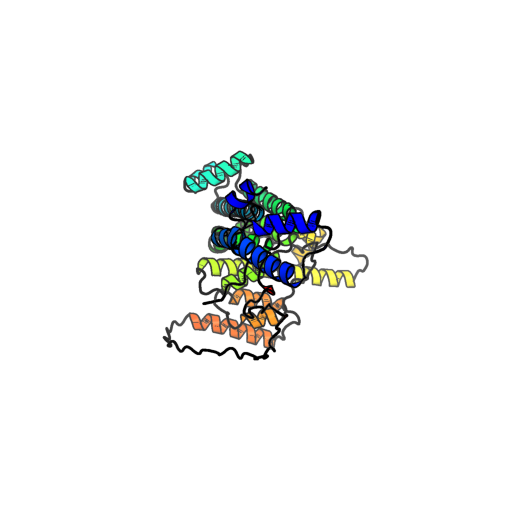 29.19 367 HIS A O 1
ATOM 2943 N N . LYS A 1 368 ? 27.158 -33.605 -27.962 1.00 31.39 368 LYS A N 1
ATOM 2944 C CA . LYS A 1 368 ? 28.365 -33.330 -28.760 1.00 31.39 368 LYS A CA 1
ATOM 2945 C C . LYS A 1 368 ? 27.967 -32.553 -30.025 1.00 31.39 368 LYS A C 1
ATOM 2947 O O . LYS A 1 368 ? 27.136 -33.080 -30.763 1.00 31.39 368 LYS A O 1
ATOM 2952 N N . PRO A 1 369 ? 28.539 -31.369 -30.317 1.00 34.69 369 PRO A N 1
ATOM 2953 C CA . PRO A 1 369 ? 28.333 -30.702 -31.595 1.00 34.69 369 PRO A CA 1
ATOM 2954 C C . PRO A 1 369 ? 29.510 -30.974 -32.541 1.00 34.69 369 PRO A C 1
ATOM 2956 O O . PRO A 1 369 ? 30.647 -30.613 -32.235 1.00 34.69 369 PRO A O 1
ATOM 2959 N N . GLU A 1 370 ? 29.211 -31.570 -33.693 1.00 38.22 370 GLU A N 1
ATOM 2960 C CA . GLU A 1 370 ? 30.099 -31.718 -34.856 1.00 38.22 370 GLU A CA 1
ATOM 2961 C C . GLU A 1 370 ? 30.692 -30.371 -35.296 1.00 38.22 370 GLU A C 1
ATOM 2963 O O . GLU A 1 370 ? 30.045 -29.329 -35.177 1.00 38.22 370 GLU A O 1
ATOM 2968 N N . ASP A 1 371 ? 31.953 -30.369 -35.726 1.00 36.81 371 ASP A N 1
ATOM 2969 C CA . ASP A 1 371 ? 32.712 -29.177 -36.117 1.00 36.81 371 ASP A CA 1
ATOM 2970 C C . ASP A 1 371 ? 32.226 -28.570 -37.438 1.00 36.81 371 ASP A C 1
ATOM 2972 O O . ASP A 1 371 ? 32.484 -29.097 -38.517 1.00 36.81 371 ASP A O 1
ATOM 2976 N N . ASP A 1 372 ? 31.564 -27.415 -37.341 1.00 43.03 372 ASP A N 1
ATOM 2977 C CA . ASP A 1 372 ? 31.167 -26.591 -38.481 1.00 43.03 372 ASP A CA 1
ATOM 2978 C C . ASP A 1 372 ? 32.350 -25.730 -38.957 1.00 43.03 372 ASP A C 1
ATOM 2980 O O . ASP A 1 372 ? 32.596 -24.622 -38.466 1.00 43.03 372 ASP A O 1
ATOM 2984 N N . VAL A 1 373 ? 33.101 -26.248 -39.929 1.00 38.38 373 VAL A N 1
ATOM 2985 C CA . VAL A 1 373 ? 34.133 -25.502 -40.664 1.00 38.38 373 VAL A CA 1
ATOM 2986 C C . VAL A 1 373 ? 33.529 -24.945 -41.956 1.00 38.38 373 VAL A C 1
ATOM 2988 O O . VAL A 1 373 ? 33.100 -25.702 -42.825 1.00 38.38 373 VAL A O 1
ATOM 2991 N N . PHE A 1 374 ? 33.551 -23.618 -42.127 1.00 43.78 374 PHE A N 1
ATOM 2992 C CA . PHE A 1 374 ? 33.071 -22.937 -43.337 1.00 43.78 374 PHE A CA 1
ATOM 2993 C C . PHE A 1 374 ? 34.247 -22.343 -44.130 1.00 43.78 374 PHE A C 1
ATOM 2995 O O . PHE A 1 374 ? 34.490 -21.134 -44.139 1.00 43.78 374 PHE A O 1
ATOM 3002 N N . GLY A 1 375 ? 35.000 -23.198 -44.827 1.00 56.59 375 GLY A N 1
ATOM 3003 C CA . GLY A 1 375 ? 36.138 -22.772 -45.650 1.00 56.59 375 GLY A CA 1
ATOM 3004 C C . GLY A 1 375 ? 37.306 -22.243 -44.808 1.00 56.59 375 GLY A C 1
ATOM 3005 O O . GLY A 1 375 ? 37.789 -22.941 -43.928 1.00 56.59 375 GLY A O 1
ATOM 3006 N N . ILE A 1 376 ? 37.777 -21.017 -45.070 1.00 46.34 376 ILE A N 1
ATOM 3007 C CA . ILE A 1 376 ? 38.866 -20.378 -44.293 1.00 46.34 376 ILE A CA 1
ATOM 3008 C C . ILE A 1 376 ? 38.424 -19.877 -42.904 1.00 46.34 376 ILE A C 1
ATOM 3010 O O . ILE A 1 376 ? 39.209 -19.226 -42.218 1.00 46.34 376 ILE A O 1
ATOM 3014 N N . TRP A 1 377 ? 37.179 -20.143 -42.498 1.00 40.16 377 TRP A N 1
ATOM 3015 C CA . TRP A 1 377 ? 36.607 -19.677 -41.239 1.00 40.16 377 TRP A CA 1
ATOM 3016 C C . TRP A 1 377 ? 36.263 -20.844 -40.314 1.00 40.16 377 TRP A C 1
ATOM 3018 O O . TRP A 1 377 ? 35.583 -21.793 -40.712 1.00 40.16 377 TRP A O 1
ATOM 3028 N N . SER A 1 378 ? 36.665 -20.708 -39.053 1.00 45.47 378 SER A N 1
ATOM 3029 C CA . SER A 1 378 ? 36.166 -21.486 -37.921 1.00 45.47 378 SER A CA 1
ATOM 3030 C C . SER A 1 378 ? 35.395 -20.553 -36.990 1.00 45.47 378 SER A C 1
ATOM 3032 O O . SER A 1 378 ? 35.922 -19.518 -36.579 1.00 45.47 378 SER A O 1
ATOM 3034 N N . ILE A 1 379 ? 34.153 -20.901 -36.655 1.00 47.22 379 ILE A N 1
ATOM 3035 C CA . ILE A 1 379 ? 33.407 -20.202 -35.604 1.00 47.22 379 ILE A CA 1
ATOM 3036 C C . ILE A 1 379 ? 33.893 -20.759 -34.265 1.00 47.22 379 ILE A C 1
ATOM 3038 O O . ILE A 1 379 ? 33.748 -21.951 -34.002 1.00 47.22 379 ILE A O 1
ATOM 3042 N N . GLU A 1 380 ? 34.469 -19.910 -33.414 1.00 49.59 380 GLU A N 1
ATOM 3043 C CA . GLU A 1 380 ? 34.807 -20.285 -32.039 1.00 49.59 380 GLU A CA 1
ATOM 3044 C C . GLU A 1 380 ? 33.518 -20.646 -31.277 1.00 49.59 380 GLU A C 1
ATOM 3046 O O . GLU A 1 380 ? 32.685 -19.790 -30.956 1.00 49.59 380 GLU A O 1
ATOM 3051 N N . LYS A 1 381 ? 33.320 -21.944 -31.021 1.00 52.25 381 LYS A N 1
ATOM 3052 C CA . LYS A 1 381 ? 32.192 -22.472 -30.249 1.00 52.25 381 LYS A CA 1
ATOM 3053 C C . LYS A 1 381 ? 32.430 -22.253 -28.760 1.00 52.25 381 LYS A C 1
ATOM 3055 O O . LYS A 1 381 ? 32.898 -23.164 -28.093 1.00 52.25 381 LYS A O 1
ATOM 3060 N N . GLU A 1 382 ? 32.070 -21.093 -28.216 1.00 50.03 382 GLU A N 1
ATOM 3061 C CA . GLU A 1 382 ? 31.988 -20.976 -26.746 1.00 50.03 382 GLU A CA 1
ATOM 3062 C C . GLU A 1 382 ? 31.129 -19.828 -26.204 1.00 50.03 382 GLU A C 1
ATOM 3064 O O . GLU A 1 382 ? 31.306 -19.370 -25.077 1.00 50.03 382 GLU A O 1
ATOM 3069 N N . LYS A 1 383 ? 30.176 -19.318 -26.989 1.00 52.28 383 LYS A N 1
ATOM 3070 C CA . LYS A 1 383 ? 29.481 -18.080 -26.623 1.00 52.28 383 LYS A CA 1
ATOM 3071 C C . LYS A 1 383 ? 27.975 -18.193 -26.846 1.00 52.28 383 LYS A C 1
ATOM 3073 O O . LYS A 1 383 ? 27.506 -18.294 -27.972 1.00 52.28 383 LYS A O 1
ATOM 3078 N N . ASN A 1 384 ? 27.209 -18.226 -25.750 1.00 52.47 384 ASN A N 1
ATOM 3079 C CA . ASN A 1 384 ? 25.747 -18.299 -25.790 1.00 52.47 384 ASN A CA 1
ATOM 3080 C C . ASN A 1 384 ? 25.154 -16.925 -26.143 1.00 52.47 384 ASN A C 1
ATOM 3082 O O . ASN A 1 384 ? 24.907 -16.084 -25.278 1.00 52.47 384 ASN A O 1
ATOM 3086 N N . TRP A 1 385 ? 24.936 -16.707 -27.437 1.00 53.91 385 TRP A N 1
ATOM 3087 C CA . TRP A 1 385 ? 24.460 -15.442 -27.995 1.00 53.91 385 TRP A CA 1
ATOM 3088 C C . TRP A 1 385 ? 23.027 -15.067 -27.587 1.00 53.91 385 TRP A C 1
ATOM 3090 O O . TRP A 1 385 ? 22.667 -13.897 -27.686 1.00 53.91 385 TRP A O 1
ATOM 3100 N N . SER A 1 386 ? 22.207 -16.006 -27.089 1.00 49.88 386 SER A N 1
ATOM 3101 C CA . SER A 1 386 ? 20.799 -15.735 -26.740 1.00 49.88 386 SER A CA 1
ATOM 3102 C C . SER A 1 386 ? 20.622 -14.851 -25.499 1.00 49.88 386 SER A C 1
ATOM 3104 O O . SER A 1 386 ? 19.513 -14.404 -25.215 1.00 49.88 386 SER A O 1
ATOM 3106 N N . MET A 1 387 ? 21.699 -14.623 -24.746 1.00 45.41 387 MET A N 1
ATOM 3107 C CA . MET A 1 387 ? 21.727 -13.828 -23.514 1.00 45.41 387 MET A CA 1
ATOM 3108 C C . MET A 1 387 ? 22.329 -12.427 -23.713 1.00 45.41 387 MET A C 1
ATOM 3110 O O . MET A 1 387 ? 22.360 -11.637 -22.769 1.00 45.41 387 MET A O 1
ATOM 3114 N N . CYS A 1 388 ? 22.814 -12.100 -24.914 1.00 46.47 388 CYS A N 1
ATOM 3115 C CA . CYS A 1 388 ? 23.528 -10.853 -25.170 1.00 46.47 388 CYS A CA 1
ATOM 3116 C C . CYS A 1 388 ? 22.641 -9.809 -25.848 1.00 46.47 388 CYS A C 1
ATOM 3118 O O . CYS A 1 388 ? 21.979 -10.071 -26.851 1.00 46.47 388 CYS A O 1
ATOM 3120 N N . ALA A 1 389 ? 22.659 -8.587 -25.311 1.00 52.31 389 ALA A N 1
ATOM 3121 C CA . ALA A 1 389 ? 22.116 -7.433 -26.014 1.00 52.31 389 ALA A CA 1
ATOM 3122 C C . ALA A 1 389 ? 22.920 -7.178 -27.303 1.00 52.31 389 ALA A C 1
ATOM 3124 O O . ALA A 1 389 ? 24.122 -7.449 -27.357 1.00 52.31 389 ALA A O 1
ATOM 3125 N N . LEU A 1 390 ? 22.261 -6.637 -28.334 1.00 40.31 390 LEU A N 1
ATOM 3126 C CA . LEU A 1 390 ? 22.906 -6.221 -29.585 1.00 40.31 390 LEU A CA 1
ATOM 3127 C C . LEU A 1 390 ? 24.136 -5.347 -29.285 1.00 40.31 390 LEU A C 1
ATOM 3129 O O . LEU A 1 390 ? 23.999 -4.268 -28.713 1.00 40.31 390 LEU A O 1
ATOM 3133 N N . GLY A 1 391 ? 25.322 -5.830 -29.671 1.00 43.44 391 GLY A N 1
ATOM 3134 C CA . GLY A 1 391 ? 26.600 -5.135 -29.477 1.00 43.44 391 GLY A CA 1
ATOM 3135 C C . GLY A 1 391 ? 27.447 -5.595 -28.282 1.00 43.44 391 GLY A C 1
ATOM 3136 O O . GLY A 1 391 ? 28.472 -4.975 -28.024 1.00 43.44 391 GLY A O 1
ATOM 3137 N N . VAL A 1 392 ? 27.066 -6.661 -27.567 1.00 45.22 392 VAL A N 1
ATOM 3138 C CA . VAL A 1 392 ? 27.842 -7.202 -26.433 1.00 45.22 392 VAL A CA 1
ATOM 3139 C C . VAL A 1 392 ? 28.338 -8.616 -26.746 1.00 45.22 392 VAL A C 1
ATOM 3141 O O . VAL A 1 392 ? 27.547 -9.488 -27.104 1.00 45.22 392 VAL A O 1
ATOM 3144 N N . LEU A 1 393 ? 29.647 -8.854 -26.605 1.00 41.34 393 LEU A N 1
ATOM 3145 C CA . LEU A 1 393 ? 30.234 -10.191 -26.731 1.00 41.34 393 LEU A CA 1
ATOM 3146 C C . LEU A 1 393 ? 29.860 -11.047 -25.510 1.00 41.34 393 LEU A C 1
ATOM 3148 O O . LEU A 1 393 ? 29.983 -10.562 -24.383 1.00 41.34 393 LEU A O 1
ATOM 3152 N N . PRO A 1 394 ? 29.472 -12.322 -25.690 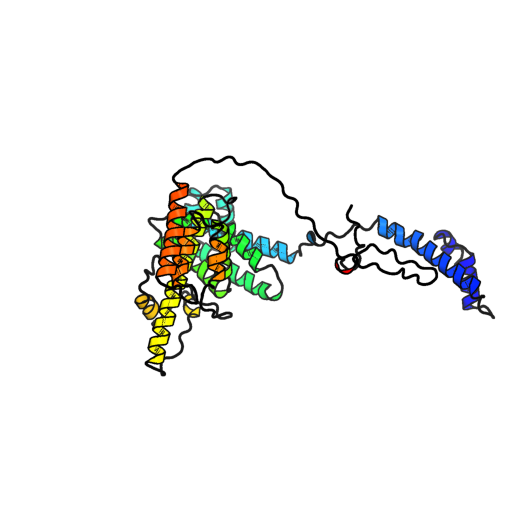1.00 45.28 394 PRO A N 1
ATOM 3153 C CA . PRO A 1 394 ? 29.242 -13.213 -24.559 1.00 45.28 394 PRO A CA 1
ATOM 3154 C C . PRO A 1 394 ? 30.535 -13.365 -23.749 1.00 45.28 394 PRO A C 1
ATOM 3156 O O . PRO A 1 394 ? 31.584 -13.744 -24.280 1.00 45.28 394 PRO A O 1
ATOM 3159 N N . THR A 1 395 ? 30.487 -12.987 -22.475 1.00 46.34 395 THR A N 1
ATOM 3160 C CA . THR A 1 395 ? 31.608 -13.139 -21.547 1.00 46.34 395 THR A CA 1
ATOM 3161 C C . THR A 1 395 ? 31.763 -14.611 -21.188 1.00 46.34 395 THR A C 1
ATOM 3163 O O . THR A 1 395 ? 30.793 -15.239 -20.761 1.00 46.34 395 THR A O 1
ATOM 3166 N N . THR A 1 396 ? 32.970 -15.156 -21.334 1.00 39.72 396 THR A N 1
ATOM 3167 C CA . THR A 1 396 ? 33.342 -16.434 -20.723 1.00 39.72 396 THR A CA 1
ATOM 3168 C C . THR A 1 396 ? 33.333 -16.234 -19.209 1.00 39.72 396 THR A C 1
ATOM 3170 O O . THR A 1 396 ? 34.038 -15.368 -18.691 1.00 39.72 396 THR A O 1
ATOM 3173 N N . LEU A 1 397 ? 32.469 -16.969 -18.509 1.00 35.81 397 LEU A N 1
ATOM 3174 C CA . LEU A 1 397 ? 32.519 -17.079 -17.053 1.00 35.81 397 LEU A CA 1
ATOM 3175 C C . LEU A 1 397 ? 33.860 -17.734 -16.696 1.00 35.81 397 LEU A C 1
ATOM 3177 O O . LEU A 1 397 ? 34.050 -18.904 -17.018 1.00 35.81 397 LEU A O 1
ATOM 3181 N N . ASN A 1 398 ? 34.772 -16.969 -16.091 1.00 31.34 398 ASN A N 1
ATOM 3182 C CA . ASN A 1 398 ? 35.883 -17.528 -15.317 1.00 31.34 398 ASN A CA 1
ATOM 3183 C C . ASN A 1 398 ? 35.391 -17.903 -13.923 1.00 31.34 398 ASN A C 1
ATOM 3185 O O . ASN A 1 398 ? 34.631 -17.087 -13.346 1.00 31.34 398 ASN A O 1
#

InterPro domains:
  IPR007174 Las1 [PF04031] (1-50)
  IPR007174 Las1 [PTHR15002] (1-395)

Secondary structure (DSSP, 8-state):
-HHHHHHTT--HHHHHHHHHHHH-SSPPPHHHHHHHHHHHHHHHIIIIIHHHHHHPPP--GGG---HHHHHHHHHHHHHHHHHHHHHHHHHTT--BHHHHHHHS-HHHHHHHHHHHHHHT--BHHHHHHHHHHHHHHHHHHHTTT-TTHHHHHHHHHHH-HHHHHHHHHTSSSHHHHHHHHHHHHHHHHHHT-HHHHHHHHHHHHH-TTS-HHHHHHHHHHHHHHHHHHHHHHHHHHHHHHHHHH-TTSPPP-GGGGGSSS--HHHHHHHHHTT--TTTS-----BTTB-----EEHHHHHTTSTT--TTTHHHHHHHGGGEESPPPHHHHHHHHHHHHHHHHHTSS-------------------PPPP--EETTEE--S---GGGPPTT-PPPP--

Organism: Drosophila virilis (NCBI:txid7244)

pLDDT: mean 80.22, std 18.69, range [25.36, 97.69]

Sequence (398 aa):
MYTTARQLGLQSFIVDLRHLCAHGQELPPTVVLRHTAAHCLEWLRNFYWLPQCESMSNLDAPKLQRKDKAKFQNELEILFEMFDLALECQLKGAQKLKSVSKLKPSAEFNKIRVYCSSRKLKTTREIMDTVVTELGTAVKRQTSSMKDLLDIYMTGILKMNYLLGAGLSHSEDEDLVIEATQGLFRLLAMQGYIENLFVAFVQLTENSNADDERRRGASYWATKMLQTFGMLSRMKRMYKEELDMNSKLKPVDFSTLNKSKISKTMRALLIHSGVDLALTLVFGECPKKPRSWVFEREFLMNRLDPLNIHSAPVLKGLLPLVVPPLTDEQLEDFSKQCNLKLQDTNGEQKIIVDKQSTDITKNGSQHKPEDDVFGIWSIEKEKNWSMCALGVLPTTLN